Protein AF-A0A430M9P6-F1 (afdb_monomer_lite)

Secondary structure (DSSP, 8-state):
-------------TTSPPP---------S-HHHHHHTT--STTGGGSGGGTT----------------------------GGGS-----------GGGSPPPTTS-TT--TTTS-TT---GGGGG--HHHHHHHGGG-SS-B--B-BPPTTS--S-GGG----EEEEEEHHHHSTTSTT-SS-EEEEEE--TTSSSEEEPTTSS-BTTTTB-GGG-BHHHHHHHHTTTTT-THHHHHTT-EEEEEEEE-HHHHHHHTTPPPPPTTS--EEPHHHHHHHHHHHTPPP-TT-EEEE--SHHHHHTTS-HHHHHHHHHHT-B-EE--SHHHHHHHHHTT-SEEEESSSSSB-BS--TT-TTS--HHIIIIIIS---EEESB--HHHHHHHHHHT--EEEEEEEE---TT-SEE-EEEEEEB----

Structure (mmCIF, N/CA/C/O backbone):
data_AF-A0A430M9P6-F1
#
_entry.id   AF-A0A430M9P6-F1
#
loop_
_atom_site.group_PDB
_atom_site.id
_atom_site.type_symbol
_atom_site.label_atom_id
_atom_site.label_alt_id
_atom_site.label_comp_id
_atom_site.label_asym_id
_atom_site.label_entity_id
_atom_site.label_seq_id
_atom_site.pdbx_PDB_ins_code
_atom_site.Cartn_x
_atom_site.Cartn_y
_atom_site.Cartn_z
_atom_site.occupancy
_atom_site.B_iso_or_equiv
_atom_site.auth_seq_id
_atom_site.auth_comp_id
_atom_site.auth_asym_id
_atom_site.auth_atom_id
_atom_site.pdbx_PDB_model_num
ATOM 1 N N . MET A 1 1 ? -23.973 -51.382 15.352 1.00 35.91 1 MET A N 1
ATOM 2 C CA . MET A 1 1 ? -23.274 -50.292 16.069 1.00 35.91 1 MET A CA 1
ATOM 3 C C . MET A 1 1 ? -22.775 -49.293 15.036 1.00 35.91 1 MET A C 1
ATOM 5 O O . MET A 1 1 ? -21.849 -49.594 14.299 1.00 35.91 1 MET A O 1
ATOM 9 N N . SER A 1 2 ? -23.475 -48.167 14.912 1.00 25.34 2 SER A N 1
ATOM 10 C CA . SER A 1 2 ? -23.233 -47.116 13.916 1.00 25.34 2 SER A CA 1
ATOM 11 C C . SER A 1 2 ? -21.962 -46.327 14.256 1.00 25.34 2 SER A C 1
ATOM 13 O O . SER A 1 2 ? -21.947 -45.614 15.259 1.00 25.34 2 SER A O 1
ATOM 15 N N . ARG A 1 3 ? -20.912 -46.423 13.429 1.00 27.03 3 ARG A N 1
ATOM 16 C CA . ARG A 1 3 ? -19.763 -45.502 13.471 1.00 27.03 3 ARG A CA 1
ATOM 17 C C . ARG A 1 3 ? -20.107 -44.266 12.638 1.00 27.03 3 ARG A C 1
ATOM 19 O O . ARG A 1 3 ? -20.326 -44.378 11.438 1.00 27.03 3 ARG A O 1
ATOM 26 N N . LYS A 1 4 ? -20.198 -43.107 13.294 1.00 23.00 4 LYS A N 1
ATOM 27 C CA . LYS A 1 4 ? -20.365 -41.803 12.636 1.00 23.00 4 LYS A CA 1
ATOM 28 C C . LYS A 1 4 ? -19.106 -41.468 11.813 1.00 23.00 4 LYS A C 1
ATOM 30 O O . LYS A 1 4 ? -18.010 -41.741 12.308 1.00 23.00 4 LYS A O 1
ATOM 35 N N . PRO A 1 5 ? -19.225 -40.857 10.621 1.00 24.95 5 PRO A N 1
ATOM 36 C CA . PRO A 1 5 ? -18.082 -40.290 9.920 1.00 24.95 5 PRO A CA 1
ATOM 37 C C . PRO A 1 5 ? -17.610 -39.028 10.648 1.00 24.95 5 PRO A C 1
ATOM 39 O O . PRO A 1 5 ? -18.415 -38.187 11.050 1.00 24.95 5 PRO A O 1
ATOM 42 N N . ASN A 1 6 ? -16.299 -38.925 10.835 1.00 24.52 6 ASN A N 1
ATOM 43 C CA . ASN A 1 6 ? -15.642 -37.792 11.464 1.00 24.52 6 ASN A CA 1
ATOM 44 C C . ASN A 1 6 ? -15.477 -36.687 10.408 1.00 24.52 6 ASN A C 1
ATOM 46 O O . ASN A 1 6 ? -14.592 -36.765 9.561 1.00 24.52 6 ASN A O 1
ATOM 50 N N . THR A 1 7 ? -16.357 -35.687 10.409 1.00 24.77 7 THR A N 1
ATOM 51 C CA . THR A 1 7 ? -16.203 -34.477 9.592 1.00 24.77 7 THR A CA 1
ATOM 52 C C . THR A 1 7 ? -15.177 -33.571 10.268 1.00 24.77 7 THR A C 1
ATOM 54 O O . THR A 1 7 ? -15.517 -32.823 11.186 1.00 24.77 7 THR A O 1
ATOM 57 N N . GLY A 1 8 ? -13.911 -33.673 9.861 1.00 24.22 8 GLY A N 1
ATOM 58 C CA . GLY A 1 8 ? -12.868 -32.742 10.284 1.00 24.22 8 GLY A CA 1
ATOM 59 C C . GLY A 1 8 ? -13.180 -31.344 9.754 1.00 24.22 8 GLY A C 1
ATOM 60 O O . GLY A 1 8 ? -13.166 -31.115 8.549 1.00 24.22 8 GLY A O 1
ATOM 61 N N . LYS A 1 9 ? -13.512 -30.420 10.655 1.00 23.05 9 LYS A N 1
ATOM 62 C CA . LYS A 1 9 ? -13.644 -28.990 10.368 1.00 23.05 9 LYS A CA 1
ATOM 63 C C . LYS A 1 9 ? -12.227 -28.408 10.310 1.00 23.05 9 LYS A C 1
ATOM 65 O O . LYS A 1 9 ? -11.489 -28.568 11.278 1.00 23.05 9 LYS A O 1
ATOM 70 N N . LEU A 1 10 ? -11.854 -27.727 9.224 1.00 25.89 10 LEU A N 1
ATOM 71 C CA . LEU A 1 10 ? -10.734 -26.783 9.268 1.00 25.89 10 LEU A CA 1
ATOM 72 C C . LEU A 1 10 ? -11.159 -25.642 10.199 1.00 25.89 10 LEU A C 1
ATOM 74 O O . LEU A 1 10 ? -12.046 -24.858 9.866 1.00 25.89 10 LEU A O 1
ATOM 78 N N . THR A 1 11 ? -10.588 -25.598 11.396 1.00 26.12 11 THR A N 1
ATOM 79 C CA . THR A 1 11 ? -10.685 -24.442 12.285 1.00 26.12 11 THR A CA 1
ATOM 80 C C . THR A 1 11 ? -9.431 -23.612 12.080 1.00 26.12 11 THR A C 1
ATOM 82 O O . THR A 1 11 ? -8.344 -24.046 12.457 1.00 26.12 11 THR A O 1
ATOM 85 N N . VAL A 1 12 ? -9.594 -22.455 11.446 1.00 36.03 12 VAL A N 1
ATOM 86 C CA . VAL A 1 12 ? -8.615 -21.368 11.506 1.00 36.03 12 VAL A CA 1
ATOM 87 C C . VAL A 1 12 ? -8.603 -20.899 12.961 1.00 36.03 12 VAL A C 1
ATOM 89 O O . VAL A 1 12 ? -9.674 -20.687 13.535 1.00 36.03 12 VAL A O 1
ATOM 92 N N . ASP A 1 13 ? -7.435 -20.865 13.595 1.00 39.19 13 ASP A N 1
ATOM 93 C CA . ASP A 1 13 ? -7.324 -20.342 14.957 1.00 39.19 13 ASP A CA 1
ATOM 94 C C . ASP A 1 13 ? -7.545 -18.817 14.970 1.00 39.19 13 ASP A C 1
ATOM 96 O O . ASP A 1 13 ? -7.522 -18.167 13.925 1.00 39.19 13 ASP A O 1
ATOM 100 N N . ASP A 1 14 ? -7.716 -18.211 16.149 1.00 43.88 14 ASP A N 1
ATOM 101 C CA . ASP A 1 14 ? -7.813 -16.743 16.297 1.00 43.88 14 ASP A CA 1
ATOM 102 C C . ASP A 1 14 ? -6.557 -15.992 15.787 1.00 43.88 14 ASP A C 1
ATOM 104 O O . ASP A 1 14 ? -6.496 -14.762 15.835 1.00 43.88 14 ASP A O 1
ATOM 108 N N . LYS A 1 15 ? -5.535 -16.718 15.312 1.00 49.09 15 LYS A N 1
ATOM 109 C CA . LYS A 1 15 ? -4.313 -16.191 14.707 1.00 49.09 15 LYS A CA 1
ATOM 110 C C . LYS A 1 15 ? -4.294 -16.324 13.182 1.00 49.09 15 LYS A C 1
ATOM 112 O O . LYS A 1 15 ? -3.271 -15.987 12.609 1.00 49.09 15 LYS A O 1
ATOM 117 N N . GLY A 1 16 ? -5.359 -16.793 12.528 1.00 53.28 16 GLY A N 1
ATOM 118 C CA . GLY A 1 16 ? -5.425 -16.872 11.063 1.00 53.28 16 GLY A CA 1
ATOM 119 C C . GLY A 1 16 ? -4.694 -18.072 10.441 1.00 53.28 16 GLY A C 1
ATOM 120 O O . GLY A 1 16 ? -4.702 -18.232 9.220 1.00 53.28 16 GLY A O 1
ATOM 121 N N . CYS A 1 17 ? -4.109 -18.967 11.242 1.00 61.66 17 CYS A N 1
ATOM 122 C CA . CYS A 1 17 ? -3.268 -20.046 10.731 1.00 61.66 17 CYS A CA 1
ATOM 123 C C . CYS A 1 17 ? -3.990 -21.396 10.620 1.00 61.66 17 CYS A C 1
ATOM 125 O O . CYS A 1 17 ? -4.782 -21.792 11.479 1.00 61.66 17 CYS A O 1
ATOM 127 N N . GLY A 1 18 ? -3.639 -22.162 9.582 1.00 43.00 18 GLY A N 1
ATOM 128 C CA . GLY A 1 18 ? -3.957 -23.588 9.491 1.00 43.00 18 GLY A CA 1
ATOM 129 C C . GLY A 1 18 ? -2.872 -24.432 10.167 1.00 43.00 18 GLY A C 1
ATOM 130 O O . GLY A 1 18 ? -1.690 -24.273 9.875 1.00 43.00 18 GLY A O 1
ATOM 131 N N . SER A 1 19 ? -3.241 -25.358 11.057 1.00 31.20 19 SER A N 1
ATOM 132 C CA . SER A 1 19 ? -2.278 -26.317 11.618 1.00 31.20 19 SER A CA 1
ATOM 133 C C . SER A 1 19 ? -2.156 -27.562 10.730 1.00 31.20 19 SER A C 1
ATOM 135 O O . SER A 1 19 ? -3.130 -28.278 10.500 1.00 31.20 19 SER A O 1
ATOM 137 N N . LEU A 1 20 ? -0.944 -27.863 10.259 1.00 29.72 20 LEU A N 1
ATOM 138 C CA . LEU A 1 20 ? -0.595 -29.197 9.763 1.00 29.72 20 LEU A CA 1
ATOM 139 C C . LEU A 1 20 ? -0.175 -30.047 10.968 1.00 29.72 20 LEU A C 1
ATOM 141 O O . LEU A 1 20 ? 0.987 -30.063 11.363 1.00 29.72 20 LEU A O 1
ATOM 145 N N . SER A 1 21 ? -1.133 -30.734 11.592 1.00 24.52 21 SER A N 1
ATOM 146 C CA . SER A 1 21 ? -0.824 -31.747 12.606 1.00 24.52 21 SER A CA 1
ATOM 147 C C . SER A 1 21 ? -0.523 -33.083 11.923 1.00 24.52 21 SER A C 1
ATOM 149 O O . SER A 1 21 ? -1.413 -33.810 11.488 1.00 24.52 21 SER A O 1
ATOM 151 N N . GLY A 1 22 ? 0.765 -33.399 11.805 1.00 25.94 22 GLY A N 1
ATOM 152 C CA . GLY A 1 22 ? 1.234 -34.682 11.293 1.00 25.94 22 GLY A CA 1
ATOM 153 C C . GLY A 1 22 ? 2.748 -34.717 11.149 1.00 25.94 22 GLY A C 1
ATOM 154 O O . GLY A 1 22 ? 3.270 -34.495 10.062 1.00 25.94 22 GLY A O 1
ATOM 155 N N . GLU A 1 23 ? 3.457 -35.023 12.236 1.00 28.80 23 GLU A N 1
ATOM 156 C CA . GLU A 1 23 ? 4.855 -35.453 12.170 1.00 28.80 23 GLU A CA 1
ATOM 157 C C . GLU A 1 23 ? 4.967 -36.700 11.280 1.00 28.80 23 GLU A C 1
ATOM 159 O O . GLU A 1 23 ? 4.616 -37.805 11.695 1.00 28.80 23 GLU A O 1
ATOM 164 N N . LYS A 1 24 ? 5.489 -36.545 10.061 1.00 26.14 24 LYS A N 1
ATOM 165 C CA . LYS A 1 24 ? 6.282 -37.590 9.410 1.00 26.14 24 LYS A CA 1
ATOM 166 C C . LYS A 1 24 ? 7.452 -36.952 8.684 1.00 26.14 24 LYS A C 1
ATOM 168 O O . LYS A 1 24 ? 7.283 -36.130 7.791 1.00 26.14 24 LYS A O 1
ATOM 173 N N . GLU A 1 25 ? 8.634 -37.369 9.116 1.00 25.72 25 GLU A N 1
ATOM 174 C CA . GLU A 1 25 ? 9.934 -37.066 8.541 1.00 25.72 25 GLU A CA 1
ATOM 175 C C . GLU A 1 25 ? 9.906 -37.047 7.006 1.00 25.72 25 GLU A C 1
ATOM 177 O O . GLU A 1 25 ? 9.525 -38.023 6.352 1.00 25.72 25 GLU A O 1
ATOM 182 N N . MET A 1 26 ? 10.399 -35.950 6.431 1.00 28.33 26 MET A N 1
ATOM 183 C CA . MET A 1 26 ? 10.832 -35.910 5.041 1.00 28.33 26 MET A CA 1
ATOM 184 C C . MET A 1 26 ? 12.007 -36.879 4.853 1.00 28.33 26 MET A C 1
ATOM 186 O O . MET A 1 26 ? 13.162 -36.550 5.116 1.00 28.33 26 MET A O 1
ATOM 190 N N . ARG A 1 27 ? 11.719 -38.081 4.349 1.00 26.33 27 ARG A N 1
ATOM 191 C CA . ARG A 1 27 ? 12.704 -38.928 3.668 1.00 26.33 27 ARG A CA 1
ATOM 192 C C . ARG A 1 27 ? 12.168 -39.390 2.317 1.00 26.33 27 ARG A C 1
ATOM 194 O O . ARG A 1 27 ? 11.407 -40.344 2.234 1.00 26.33 27 ARG A O 1
ATOM 201 N N . GLN A 1 28 ? 12.652 -38.671 1.305 1.00 31.05 28 GLN A N 1
ATOM 202 C CA . GLN A 1 28 ? 13.008 -39.083 -0.057 1.00 31.05 28 GLN A CA 1
ATOM 203 C C . GLN A 1 28 ? 11.959 -39.778 -0.942 1.00 31.05 28 GLN A C 1
ATOM 205 O O . GLN A 1 28 ? 11.374 -40.812 -0.622 1.00 31.05 28 GLN A O 1
ATOM 210 N N . GLY A 1 29 ? 11.813 -39.195 -2.138 1.00 31.36 29 GLY A N 1
ATOM 211 C CA . GLY A 1 29 ? 11.058 -39.722 -3.264 1.00 31.36 29 GLY A CA 1
ATOM 212 C C . GLY A 1 29 ? 11.485 -41.141 -3.627 1.00 31.36 29 GLY A C 1
ATOM 213 O O . GLY A 1 29 ? 12.665 -41.410 -3.815 1.00 31.36 29 GLY A O 1
ATOM 214 N N . ASN A 1 30 ? 10.490 -42.027 -3.636 1.00 34.91 30 ASN A N 1
ATOM 215 C CA . ASN A 1 30 ? 10.385 -43.269 -4.418 1.00 34.91 30 ASN A CA 1
ATOM 216 C C . ASN A 1 30 ? 9.181 -44.125 -3.977 1.00 34.91 30 ASN A C 1
ATOM 218 O O . ASN A 1 30 ? 8.847 -45.091 -4.645 1.00 34.91 30 ASN A O 1
ATOM 222 N N . ARG A 1 31 ? 8.448 -43.756 -2.914 1.00 35.69 31 ARG A N 1
ATOM 223 C CA . ARG A 1 31 ? 7.290 -44.545 -2.437 1.00 35.69 31 ARG A CA 1
ATOM 224 C C . ARG A 1 31 ? 5.942 -44.268 -3.115 1.00 35.69 31 ARG A C 1
ATOM 226 O O . ARG A 1 31 ? 5.021 -45.052 -2.916 1.00 35.69 31 ARG A O 1
ATOM 233 N N . LEU A 1 32 ? 5.795 -43.200 -3.906 1.00 35.66 32 LEU A N 1
ATOM 234 C CA . LEU A 1 32 ? 4.518 -42.911 -4.582 1.00 35.66 32 LEU A CA 1
ATOM 235 C C . LEU A 1 32 ? 4.290 -43.833 -5.795 1.00 35.66 32 LEU A C 1
ATOM 237 O O . LEU A 1 32 ? 3.171 -44.274 -6.030 1.00 35.66 32 LEU A O 1
ATOM 241 N N . LEU A 1 33 ? 5.360 -44.193 -6.510 1.00 35.97 33 LEU A N 1
ATOM 242 C CA . LEU A 1 33 ? 5.295 -45.119 -7.647 1.00 35.97 33 LEU A CA 1
ATOM 243 C C . LEU A 1 33 ? 5.085 -46.578 -7.198 1.00 35.97 33 LEU A C 1
ATOM 245 O O . LEU A 1 33 ? 4.333 -47.306 -7.842 1.00 35.97 33 LEU A O 1
ATOM 249 N N . ASP A 1 34 ? 5.644 -46.972 -6.049 1.00 35.34 34 ASP A N 1
ATOM 250 C CA . ASP A 1 34 ? 5.457 -48.315 -5.470 1.00 35.34 34 ASP A CA 1
ATOM 251 C C . ASP A 1 34 ? 4.067 -48.530 -4.842 1.00 35.34 34 ASP A C 1
ATOM 253 O O . ASP A 1 34 ? 3.602 -49.664 -4.713 1.00 35.34 34 ASP A O 1
ATOM 257 N N . PHE A 1 35 ? 3.379 -47.452 -4.451 1.00 39.78 35 PHE A N 1
ATOM 258 C CA . PHE A 1 35 ? 2.007 -47.531 -3.941 1.00 39.78 35 PHE A CA 1
ATOM 259 C C . PHE A 1 35 ? 0.983 -47.668 -5.078 1.00 39.78 35 PHE A C 1
ATOM 261 O O . PHE A 1 35 ? 0.000 -48.397 -4.952 1.00 39.78 35 PHE A O 1
ATOM 268 N N . LEU A 1 36 ? 1.234 -47.014 -6.216 1.00 39.16 36 LEU A N 1
ATOM 269 C CA . LEU A 1 36 ? 0.337 -47.024 -7.375 1.00 39.16 36 LEU A CA 1
ATOM 270 C C . LEU A 1 36 ? 0.429 -48.311 -8.211 1.00 39.16 36 LEU A C 1
ATOM 272 O O . LEU A 1 36 ? -0.510 -48.628 -8.937 1.00 39.16 36 LEU A O 1
ATOM 276 N N . SER A 1 37 ? 1.507 -49.088 -8.080 1.00 40.06 37 SER A N 1
ATOM 277 C CA . SER A 1 37 ? 1.683 -50.367 -8.783 1.00 40.06 37 SER A CA 1
ATOM 278 C C . SER A 1 37 ? 0.955 -51.558 -8.136 1.00 40.06 37 SER A C 1
ATOM 280 O O . SER A 1 37 ? 0.869 -52.616 -8.756 1.00 40.06 37 SER A O 1
ATOM 282 N N . ASN A 1 38 ? 0.383 -51.399 -6.932 1.00 39.06 38 ASN A N 1
ATOM 283 C CA . ASN A 1 38 ? -0.235 -52.490 -6.158 1.00 39.06 38 ASN A CA 1
ATOM 284 C C . ASN A 1 38 ? -1.771 -52.417 -6.004 1.00 39.06 38 ASN A C 1
ATOM 286 O O . ASN A 1 38 ? -2.353 -53.240 -5.298 1.00 39.06 38 ASN A O 1
ATOM 290 N N . LEU A 1 39 ? -2.462 -51.486 -6.670 1.00 38.84 39 LEU A N 1
ATOM 291 C CA . LEU A 1 39 ? -3.927 -51.365 -6.587 1.00 38.84 39 LEU A CA 1
ATOM 292 C C . LEU A 1 39 ? -4.616 -52.190 -7.686 1.00 38.84 39 LEU A C 1
ATOM 294 O O . LEU A 1 39 ? -4.933 -51.701 -8.770 1.00 38.84 39 LEU A O 1
ATOM 298 N N . GLY A 1 40 ? -4.816 -53.476 -7.398 1.00 40.56 40 GLY A N 1
ATOM 299 C CA . GLY A 1 40 ? -5.335 -54.476 -8.336 1.00 40.56 40 GLY A CA 1
ATOM 300 C C . GLY A 1 40 ? -6.845 -54.743 -8.293 1.00 40.56 40 GLY A C 1
ATOM 301 O O . GLY A 1 40 ? -7.295 -55.646 -8.995 1.00 40.56 40 GLY A O 1
ATOM 302 N N . SER A 1 41 ? -7.656 -54.023 -7.507 1.00 45.09 41 SER A N 1
ATOM 303 C CA . SER A 1 41 ? -9.085 -54.354 -7.364 1.00 45.09 41 SER A CA 1
ATOM 304 C C . SER A 1 41 ? -10.033 -53.151 -7.486 1.00 45.09 41 SER A C 1
ATOM 306 O O . SER A 1 41 ? -9.691 -52.010 -7.181 1.00 45.09 41 SER A O 1
ATOM 308 N N . LYS A 1 42 ? -11.256 -53.407 -7.977 1.00 41.56 42 LYS A N 1
ATOM 309 C CA . LYS A 1 42 ? -12.310 -52.398 -8.219 1.00 41.56 42 LYS A CA 1
ATOM 310 C C . LYS A 1 42 ? -12.817 -51.711 -6.940 1.00 41.56 42 LYS A C 1
ATOM 312 O O . LYS A 1 42 ? -13.435 -50.657 -7.054 1.00 41.56 42 LYS A O 1
ATOM 317 N N . GLU A 1 43 ? -12.560 -52.270 -5.759 1.00 42.25 43 GLU A N 1
ATOM 318 C CA . GLU A 1 43 ? -13.032 -51.723 -4.479 1.00 42.25 43 GLU A CA 1
ATOM 319 C C . GLU A 1 43 ? -12.094 -50.648 -3.904 1.00 42.25 43 GLU A C 1
ATOM 321 O O . GLU A 1 43 ? -12.558 -49.746 -3.207 1.00 42.25 43 GLU A O 1
ATOM 326 N N . ASP A 1 44 ? -10.819 -50.622 -4.307 1.00 39.38 44 ASP A N 1
ATOM 327 C CA . ASP A 1 44 ? -9.856 -49.609 -3.846 1.00 39.38 44 ASP A CA 1
ATOM 328 C C . ASP A 1 44 ? -10.088 -48.218 -4.473 1.00 39.38 44 ASP A C 1
ATOM 330 O O . ASP A 1 44 ? -9.635 -47.195 -3.959 1.00 39.38 44 ASP A O 1
ATOM 334 N N . LYS A 1 45 ? -10.851 -48.151 -5.572 1.00 38.81 45 LYS A N 1
ATOM 335 C CA . LYS A 1 45 ? -11.144 -46.904 -6.302 1.00 38.81 45 LYS A CA 1
ATOM 336 C C . LYS A 1 45 ? -12.288 -46.083 -5.698 1.00 38.81 45 LYS A C 1
ATOM 338 O O . LYS A 1 45 ? -12.465 -44.929 -6.075 1.00 38.81 45 LYS A O 1
ATOM 343 N N . LEU A 1 46 ? -13.043 -46.639 -4.749 1.00 35.00 46 LEU A N 1
ATOM 344 C CA . LEU A 1 46 ? -14.170 -45.951 -4.105 1.00 35.00 46 LEU A CA 1
ATOM 345 C C . LEU A 1 46 ? -13.774 -45.157 -2.850 1.00 35.00 46 LEU A C 1
ATOM 347 O O . LEU A 1 46 ? -14.530 -44.291 -2.420 1.00 35.00 46 LEU A O 1
ATOM 351 N N . VAL A 1 47 ? -12.576 -45.380 -2.298 1.00 35.81 47 VAL A N 1
ATOM 352 C CA . VAL A 1 47 ? -12.084 -44.648 -1.114 1.00 35.81 47 VAL A CA 1
ATOM 353 C C . VAL A 1 47 ? -11.513 -43.267 -1.478 1.00 35.81 47 VAL A C 1
ATOM 355 O O . VAL A 1 47 ? -11.521 -42.359 -0.651 1.00 35.81 47 VAL A O 1
ATOM 358 N N . LEU A 1 48 ? -11.095 -43.055 -2.730 1.00 34.06 48 LEU A N 1
ATOM 359 C CA . LEU A 1 48 ? -10.469 -41.799 -3.169 1.00 34.06 48 LEU A CA 1
ATOM 360 C C . LEU A 1 48 ? -11.464 -40.682 -3.523 1.00 34.06 48 LEU A C 1
ATOM 362 O O . LEU A 1 48 ? -11.086 -39.515 -3.529 1.00 34.06 48 LEU A O 1
ATOM 366 N N . ASN A 1 49 ? -12.748 -41.000 -3.713 1.00 33.59 49 ASN A N 1
ATOM 367 C CA . ASN A 1 49 ? -13.779 -39.994 -4.002 1.00 33.59 49 ASN A CA 1
ATOM 368 C C . ASN A 1 49 ? -14.271 -39.247 -2.738 1.00 33.59 49 ASN A C 1
ATOM 370 O O . ASN A 1 49 ? -14.990 -38.260 -2.831 1.00 33.59 49 ASN A O 1
ATOM 374 N N . ALA A 1 50 ? -13.869 -39.692 -1.539 1.00 33.16 50 ALA A N 1
ATOM 375 C CA . ALA A 1 50 ? -14.214 -39.051 -0.264 1.00 33.16 50 ALA A CA 1
ATOM 376 C C . ALA A 1 50 ? -13.182 -38.001 0.211 1.00 33.16 50 ALA A C 1
ATOM 378 O O . ALA A 1 50 ? -13.374 -37.399 1.265 1.00 33.16 50 ALA A O 1
ATOM 379 N N . LEU A 1 51 ? -12.099 -37.778 -0.549 1.00 32.22 51 LEU A N 1
ATOM 380 C CA . LEU A 1 51 ? -11.005 -36.847 -0.218 1.00 32.22 51 LEU A CA 1
ATOM 381 C C . LEU A 1 51 ? -10.908 -35.627 -1.157 1.00 32.22 51 LEU A C 1
ATOM 383 O O . LEU A 1 51 ? -9.942 -34.878 -1.068 1.00 32.22 51 LEU A O 1
ATOM 387 N N . GLY A 1 52 ? -11.905 -35.391 -2.019 1.00 29.77 52 GLY A N 1
ATOM 388 C CA . GLY A 1 52 ? -12.020 -34.134 -2.775 1.00 29.77 52 GLY A CA 1
ATOM 389 C C . GLY A 1 52 ? -10.954 -33.908 -3.853 1.00 29.77 52 GLY A C 1
ATOM 390 O O . GLY A 1 52 ? -10.602 -32.765 -4.122 1.00 29.77 52 GLY A O 1
ATOM 391 N N . ILE A 1 53 ? -10.436 -34.973 -4.470 1.00 32.41 53 ILE A N 1
ATOM 392 C CA . ILE A 1 53 ? -9.586 -34.873 -5.663 1.00 32.41 53 ILE A CA 1
ATOM 393 C C . ILE A 1 53 ? -10.487 -35.050 -6.890 1.00 32.41 53 ILE A C 1
ATOM 395 O O . ILE A 1 53 ? -10.875 -36.175 -7.207 1.00 32.41 53 ILE A O 1
ATOM 399 N N . ASP A 1 54 ? -10.824 -33.958 -7.578 1.00 29.64 54 ASP A N 1
ATOM 400 C CA . ASP A 1 54 ? -11.539 -34.020 -8.857 1.00 29.64 54 ASP A CA 1
ATOM 401 C C . ASP A 1 54 ? -10.600 -34.549 -9.952 1.00 29.64 54 ASP A C 1
ATOM 403 O O . ASP A 1 54 ? -9.758 -33.834 -10.494 1.00 29.64 54 ASP A O 1
ATOM 407 N N . PHE A 1 55 ? -10.749 -35.828 -10.297 1.00 28.80 55 PHE A N 1
ATOM 408 C CA . PHE A 1 55 ? -10.220 -36.377 -11.543 1.00 28.80 55 PHE A CA 1
ATOM 409 C C . PHE A 1 55 ? -11.261 -36.147 -12.642 1.00 28.80 55 PHE A C 1
ATOM 411 O O . PHE A 1 55 ? -12.281 -36.836 -12.695 1.00 28.80 55 PHE A O 1
ATOM 418 N N . VAL A 1 56 ? -11.007 -35.199 -13.548 1.00 26.70 56 VAL A N 1
ATOM 419 C CA . VAL A 1 56 ? -11.776 -35.089 -14.795 1.00 26.70 56 VAL A CA 1
ATOM 420 C C . VAL A 1 56 ? -11.399 -36.278 -15.680 1.00 26.70 56 VAL A C 1
ATOM 422 O O . VAL A 1 56 ? -10.433 -36.236 -16.437 1.00 26.70 56 VAL A O 1
ATOM 425 N N . ALA A 1 57 ? -12.146 -37.371 -15.560 1.00 29.09 57 ALA A N 1
ATOM 426 C CA . ALA A 1 57 ? -12.120 -38.454 -16.530 1.00 29.09 57 ALA A CA 1
ATOM 427 C C . ALA A 1 57 ? -13.147 -38.143 -17.625 1.00 29.09 57 ALA A C 1
ATOM 429 O O . ALA A 1 57 ? -14.354 -38.222 -17.399 1.00 29.09 57 ALA A O 1
ATOM 430 N N . ALA A 1 58 ? -12.662 -37.792 -18.815 1.00 26.53 58 ALA A N 1
ATOM 431 C CA . ALA A 1 58 ? -13.471 -37.816 -20.023 1.00 26.53 58 ALA A CA 1
ATOM 432 C C . ALA A 1 58 ? -13.921 -39.265 -20.278 1.00 26.53 58 ALA A C 1
ATOM 434 O O . ALA A 1 58 ? -13.104 -40.137 -20.570 1.00 26.53 58 ALA A O 1
ATOM 435 N N . VAL A 1 59 ? -15.217 -39.526 -20.129 1.00 25.78 59 VAL A N 1
ATOM 436 C CA . VAL A 1 59 ? -15.859 -40.749 -20.614 1.00 25.78 59 VAL A CA 1
ATOM 437 C C . VAL A 1 59 ? -16.654 -40.351 -21.851 1.00 25.78 59 VAL A C 1
ATOM 439 O O . VAL A 1 59 ? -17.766 -39.843 -21.736 1.00 25.78 59 VAL A O 1
ATOM 442 N N . GLU A 1 60 ? -16.074 -40.549 -23.034 1.00 25.36 60 GLU A N 1
ATOM 443 C CA . GLU A 1 60 ? -16.847 -40.598 -24.276 1.00 25.36 60 GLU A CA 1
ATOM 444 C C . GLU A 1 60 ? -17.626 -41.918 -24.297 1.00 25.36 60 GLU A C 1
ATOM 446 O O . GLU A 1 60 ? -17.065 -43.000 -24.476 1.00 25.36 60 GLU A O 1
ATOM 451 N N . MET A 1 61 ? -18.937 -41.828 -24.090 1.00 25.39 61 MET A N 1
ATOM 452 C CA . MET A 1 61 ? -19.878 -42.770 -24.677 1.00 25.39 61 MET A CA 1
ATOM 453 C C . MET A 1 61 ? -20.401 -42.122 -25.951 1.00 25.39 61 MET A C 1
ATOM 455 O O . MET A 1 61 ? -21.046 -41.089 -25.856 1.00 25.39 61 MET A O 1
ATOM 459 N N . ASP A 1 62 ? -20.132 -42.724 -27.108 1.00 24.62 62 ASP A N 1
ATOM 460 C CA . ASP A 1 62 ? -21.175 -42.934 -28.111 1.00 24.62 62 ASP A CA 1
ATOM 461 C C . ASP A 1 62 ? -20.727 -43.950 -29.166 1.00 24.62 62 ASP A C 1
ATOM 463 O O . ASP A 1 62 ? -19.753 -43.776 -29.895 1.00 24.62 62 ASP A O 1
ATOM 467 N N . SER A 1 63 ? -21.470 -45.053 -29.236 1.00 24.47 63 SER A N 1
ATOM 468 C CA . SER A 1 63 ? -21.425 -46.010 -30.330 1.00 24.47 63 SER A CA 1
ATOM 469 C C . SER A 1 63 ? -22.665 -45.789 -31.193 1.00 24.47 63 SER A C 1
ATOM 471 O O . SER A 1 63 ? -23.727 -46.303 -30.854 1.00 24.47 63 SER A O 1
ATOM 473 N N . PHE A 1 64 ? -22.538 -45.063 -32.305 1.00 24.09 64 PHE A N 1
ATOM 474 C CA . PHE A 1 64 ? -23.486 -45.144 -33.419 1.00 24.09 64 PHE A CA 1
ATOM 475 C C . PHE A 1 64 ? -22.769 -45.023 -34.775 1.00 24.09 64 PHE A C 1
ATOM 477 O O . PHE A 1 64 ? -22.133 -44.025 -35.082 1.00 24.09 64 PHE A O 1
ATOM 484 N N . GLU A 1 65 ? -22.914 -46.112 -35.529 1.00 24.36 65 GLU A N 1
ATOM 485 C CA . GLU A 1 65 ? -22.904 -46.296 -36.986 1.00 24.36 65 GLU A CA 1
ATOM 486 C C . GLU A 1 65 ? -21.718 -45.853 -37.869 1.00 24.36 65 GLU A C 1
ATOM 488 O O . GLU A 1 65 ? -21.264 -44.716 -37.933 1.00 24.36 65 GLU A O 1
ATOM 493 N N . LEU A 1 66 ? -21.280 -46.851 -38.645 1.00 25.41 66 LEU A N 1
ATOM 494 C CA . LEU A 1 66 ? -20.283 -46.832 -39.704 1.00 25.41 66 LEU A CA 1
ATOM 495 C C . LEU A 1 66 ? -20.689 -45.942 -40.888 1.00 25.41 66 LEU A C 1
ATOM 497 O O . LEU A 1 66 ? -21.718 -46.186 -41.515 1.00 25.41 66 LEU A O 1
ATOM 501 N N . VAL A 1 67 ? -19.777 -45.067 -41.321 1.00 25.84 67 VAL A N 1
ATOM 502 C CA . VAL A 1 67 ? -19.663 -44.644 -42.728 1.00 25.84 67 VAL A CA 1
ATOM 503 C C . VAL A 1 67 ? -18.174 -44.650 -43.125 1.00 25.84 67 VAL A C 1
ATOM 505 O O . VAL A 1 67 ? -17.366 -44.028 -42.435 1.00 25.84 67 VAL A O 1
ATOM 508 N N . PRO A 1 68 ? -17.762 -45.373 -44.186 1.00 26.84 68 PRO A N 1
ATOM 509 C CA . PRO A 1 68 ? -16.354 -45.561 -44.526 1.00 26.84 68 PRO A CA 1
ATOM 510 C C . PRO A 1 68 ? -15.826 -44.478 -45.475 1.00 26.84 68 PRO A C 1
ATOM 512 O O . PRO A 1 68 ? -16.469 -44.142 -46.467 1.00 26.84 68 PRO A O 1
ATOM 515 N N . GLY A 1 69 ? -14.588 -44.039 -45.240 1.00 25.41 69 GLY A N 1
ATOM 516 C CA . GLY A 1 69 ? -13.760 -43.422 -46.277 1.00 25.41 69 GLY A CA 1
ATOM 517 C C . GLY A 1 69 ? -13.013 -42.175 -45.828 1.00 25.41 69 GLY A C 1
ATOM 518 O O . GLY A 1 69 ? -13.582 -41.093 -45.815 1.00 25.41 69 GLY A O 1
ATOM 519 N N . LEU A 1 70 ? -11.723 -42.337 -45.522 1.00 27.02 70 LEU A N 1
ATOM 520 C CA . LEU A 1 70 ? -10.595 -41.592 -46.105 1.00 27.02 70 LEU A CA 1
ATOM 521 C C . LEU A 1 70 ? -9.332 -41.887 -45.282 1.00 27.02 70 LEU A C 1
ATOM 523 O O . LEU A 1 70 ? -9.188 -41.509 -44.125 1.00 27.02 70 LEU A O 1
ATOM 527 N N . SER A 1 71 ? -8.425 -42.622 -45.912 1.00 26.92 71 SER A N 1
ATOM 528 C CA . SER A 1 71 ? -7.109 -43.010 -45.417 1.00 26.92 71 SER A CA 1
ATOM 529 C C . SER A 1 71 ? -6.117 -41.840 -45.456 1.00 26.92 71 SER A C 1
ATOM 531 O O . SER A 1 71 ? -5.889 -41.271 -46.524 1.00 26.92 71 SER A O 1
ATOM 533 N N . GLY A 1 72 ? -5.455 -41.554 -44.332 1.00 27.09 72 GLY A N 1
ATOM 534 C CA . GLY A 1 72 ? -4.279 -40.681 -44.239 1.00 27.09 72 GLY A CA 1
ATOM 535 C C . GLY A 1 72 ? -3.458 -41.005 -42.977 1.00 27.09 72 GLY A C 1
ATOM 536 O O . GLY A 1 72 ? -4.044 -41.442 -41.987 1.00 27.09 72 GLY A O 1
ATOM 537 N N . PRO A 1 73 ? -2.117 -40.870 -42.987 1.00 26.55 73 PRO A N 1
ATOM 538 C CA . PRO A 1 73 ? -1.260 -41.442 -41.950 1.00 26.55 73 PRO A CA 1
ATOM 539 C C . PRO A 1 73 ? -1.281 -40.603 -40.664 1.00 26.55 73 PRO A C 1
ATOM 541 O O . PRO A 1 73 ? -0.935 -39.421 -40.671 1.00 26.55 73 PRO A O 1
ATOM 544 N N . SER A 1 74 ? -1.635 -41.228 -39.540 1.00 25.05 74 SER A N 1
ATOM 545 C CA . SER A 1 74 ? -1.544 -40.638 -38.203 1.00 25.05 74 SER A CA 1
ATOM 546 C C . SER A 1 74 ? -0.079 -40.537 -37.761 1.00 25.05 74 SER A C 1
ATOM 548 O O . SER A 1 74 ? 0.564 -41.548 -37.482 1.00 25.05 74 SER A O 1
ATOM 550 N N . ARG A 1 75 ? 0.455 -39.315 -37.662 1.00 25.23 75 ARG A N 1
ATOM 551 C CA . ARG A 1 75 ? 1.638 -39.036 -36.834 1.00 25.23 75 ARG A CA 1
ATOM 552 C C . ARG A 1 75 ? 1.162 -38.837 -35.397 1.00 25.23 75 ARG A C 1
ATOM 554 O O . ARG A 1 75 ? 0.487 -37.849 -35.121 1.00 25.23 75 ARG A O 1
ATOM 561 N N . SER A 1 76 ? 1.515 -39.757 -34.503 1.00 24.33 76 SER A N 1
ATOM 562 C CA . SER A 1 76 ? 1.434 -39.540 -33.060 1.00 24.33 76 SER A CA 1
ATOM 563 C C . SER A 1 76 ? 2.330 -38.353 -32.703 1.00 24.33 76 SER A C 1
ATOM 565 O O . SER A 1 76 ? 3.543 -38.395 -32.900 1.00 24.33 76 SER A O 1
ATOM 567 N N . ARG A 1 77 ? 1.731 -37.252 -32.246 1.00 25.36 77 ARG A N 1
ATOM 568 C CA . ARG A 1 77 ? 2.460 -36.263 -31.452 1.00 25.36 77 ARG A CA 1
ATOM 569 C C . ARG A 1 77 ? 2.395 -36.774 -30.025 1.00 25.36 77 ARG A C 1
ATOM 571 O O . ARG A 1 77 ? 1.310 -36.791 -29.450 1.00 25.36 77 ARG A O 1
ATOM 578 N N . ASP A 1 78 ? 3.526 -37.228 -29.504 1.00 23.75 78 ASP A N 1
ATOM 579 C CA . ASP A 1 78 ? 3.686 -37.449 -28.074 1.00 23.75 78 ASP A CA 1
ATOM 580 C C . ASP A 1 78 ? 3.420 -36.109 -27.380 1.00 23.75 78 ASP A C 1
ATOM 582 O O . ASP A 1 78 ? 4.173 -35.146 -27.532 1.00 23.75 78 ASP A O 1
ATOM 586 N N . ILE A 1 79 ? 2.272 -36.014 -26.712 1.00 26.39 79 ILE A N 1
ATOM 587 C CA . ILE A 1 79 ? 1.988 -34.924 -25.788 1.00 26.39 79 ILE A CA 1
ATOM 588 C C . ILE A 1 79 ? 2.780 -35.266 -24.536 1.00 26.39 79 ILE A C 1
ATOM 590 O O . ILE A 1 79 ? 2.464 -36.228 -23.837 1.00 26.39 79 ILE A O 1
ATOM 594 N N . ASP A 1 80 ? 3.836 -34.501 -24.289 1.00 24.64 80 ASP A N 1
ATOM 595 C CA . ASP A 1 80 ? 4.590 -34.583 -23.051 1.00 24.64 80 ASP A CA 1
ATOM 596 C C . ASP A 1 80 ? 3.710 -34.080 -21.895 1.00 24.64 80 ASP A C 1
ATOM 598 O O . ASP A 1 80 ? 3.580 -32.883 -21.635 1.00 24.64 80 ASP A O 1
ATOM 602 N N . LEU A 1 81 ? 3.047 -35.021 -21.220 1.00 26.77 81 LEU A N 1
ATOM 603 C CA . LEU A 1 81 ? 2.164 -34.765 -20.081 1.00 26.77 81 LEU A CA 1
ATOM 604 C C . LEU A 1 81 ? 2.918 -34.243 -18.845 1.00 26.77 81 LEU A C 1
ATOM 606 O O . LEU A 1 81 ? 2.273 -33.866 -17.867 1.00 26.77 81 LEU A O 1
ATOM 610 N N . THR A 1 82 ? 4.254 -34.153 -18.881 1.00 25.00 82 THR A N 1
ATOM 611 C CA . THR A 1 82 ? 5.024 -33.496 -17.814 1.00 25.00 82 THR A CA 1
ATOM 612 C C . THR A 1 82 ? 4.864 -31.971 -17.805 1.00 25.00 82 THR A C 1
ATOM 614 O O . THR A 1 82 ? 5.154 -31.349 -16.788 1.00 25.00 82 THR A O 1
ATOM 617 N N . GLN A 1 83 ? 4.305 -31.363 -18.862 1.00 27.16 83 GLN A N 1
ATOM 618 C CA . GLN A 1 83 ? 3.982 -29.927 -18.896 1.00 27.16 83 GLN A CA 1
ATOM 619 C C . GLN A 1 83 ? 2.592 -29.549 -18.351 1.00 27.16 83 GLN A C 1
ATOM 621 O O . GLN A 1 83 ? 2.299 -28.362 -18.243 1.00 27.16 83 GLN A O 1
ATOM 626 N N . ILE A 1 84 ? 1.729 -30.509 -17.993 1.00 28.48 84 ILE A N 1
ATOM 627 C CA . ILE A 1 84 ? 0.342 -30.222 -17.550 1.00 28.48 84 ILE A CA 1
ATOM 628 C C . ILE A 1 84 ? 0.124 -30.532 -16.055 1.00 28.48 84 ILE A C 1
ATOM 630 O O . ILE A 1 84 ? -0.937 -30.266 -15.501 1.00 28.48 84 ILE A O 1
ATOM 634 N N . ALA A 1 85 ? 1.150 -31.002 -15.347 1.00 26.81 85 ALA A N 1
ATOM 635 C CA . ALA A 1 85 ? 1.094 -31.234 -13.905 1.00 26.81 85 ALA A CA 1
ATOM 636 C C . ALA A 1 85 ? 1.990 -30.246 -13.145 1.00 26.81 85 ALA A C 1
ATOM 638 O O . ALA A 1 85 ? 2.901 -30.637 -12.420 1.00 26.81 85 ALA A O 1
ATOM 639 N N . GLY A 1 86 ? 1.715 -28.949 -13.297 1.00 26.03 86 GLY A N 1
ATOM 640 C CA . GLY A 1 86 ? 2.101 -27.972 -12.287 1.00 26.03 86 GLY A CA 1
ATOM 641 C C . GLY A 1 86 ? 1.244 -28.216 -11.052 1.00 26.03 86 GLY A C 1
ATOM 642 O O . GLY A 1 86 ? 0.145 -27.680 -10.935 1.00 26.03 86 GLY A O 1
ATOM 643 N N . THR A 1 87 ? 1.697 -29.078 -10.145 1.00 28.77 87 THR A N 1
ATOM 644 C CA . THR A 1 87 ? 1.151 -29.120 -8.790 1.00 28.77 87 THR A CA 1
ATOM 645 C C . THR A 1 87 ? 1.497 -27.789 -8.140 1.00 28.77 87 THR A C 1
ATOM 647 O O . THR A 1 87 ? 2.567 -27.658 -7.549 1.00 28.77 87 THR A O 1
ATOM 650 N N . HIS A 1 88 ? 0.622 -26.792 -8.276 1.00 32.66 88 HIS A N 1
ATOM 651 C CA . HIS A 1 88 ? 0.629 -25.635 -7.396 1.00 32.66 88 HIS A CA 1
ATOM 652 C C . HIS A 1 88 ? 0.469 -26.194 -5.986 1.00 32.66 88 HIS A C 1
ATOM 654 O O . HIS A 1 88 ? -0.619 -26.600 -5.576 1.00 32.66 88 HIS A O 1
ATOM 660 N N . LEU A 1 89 ? 1.582 -26.318 -5.265 1.00 34.38 89 LEU A N 1
ATOM 661 C CA . LEU A 1 89 ? 1.537 -26.526 -3.833 1.00 34.38 89 LEU A CA 1
ATOM 662 C C . LEU A 1 89 ? 0.704 -25.361 -3.310 1.00 34.38 89 LEU A C 1
ATOM 664 O O . LEU A 1 89 ? 1.088 -24.201 -3.452 1.00 34.38 89 LEU A O 1
ATOM 668 N N . HIS A 1 90 ? -0.479 -25.662 -2.778 1.00 42.28 90 HIS A N 1
ATOM 669 C CA . HIS A 1 90 ? -1.208 -24.717 -1.955 1.00 42.28 90 HIS A CA 1
ATOM 670 C C . HIS A 1 90 ? -0.292 -24.426 -0.767 1.00 42.28 90 HIS A C 1
ATOM 672 O O . HIS A 1 90 ? -0.299 -25.158 0.224 1.00 42.28 90 HIS A O 1
ATOM 678 N N . HIS A 1 91 ? 0.561 -23.411 -0.907 1.00 53.25 91 HIS A N 1
ATOM 679 C CA . HIS A 1 91 ? 1.334 -22.834 0.177 1.00 53.25 91 HIS A CA 1
ATOM 680 C C . HIS A 1 91 ? 0.294 -22.209 1.100 1.00 53.25 91 HIS A C 1
ATOM 682 O O . HIS A 1 91 ? -0.114 -21.063 0.931 1.00 53.25 91 HIS A O 1
ATOM 688 N N . GLY A 1 92 ? -0.265 -23.055 1.966 1.00 58.69 92 GLY A N 1
ATOM 689 C CA . GLY A 1 92 ? -1.339 -22.701 2.873 1.00 58.69 92 GLY A CA 1
ATOM 690 C C . GLY A 1 92 ? -0.918 -21.571 3.802 1.00 58.69 92 GLY A C 1
ATOM 691 O O . GLY A 1 92 ? 0.206 -21.079 3.774 1.00 58.69 92 GLY A O 1
ATOM 692 N N . THR A 1 93 ? -1.836 -21.170 4.664 1.00 82.38 93 THR A N 1
ATOM 693 C CA . THR A 1 93 ? -1.643 -20.123 5.664 1.00 82.38 93 THR A CA 1
ATOM 694 C C . THR A 1 93 ? -0.635 -20.550 6.745 1.00 82.38 93 THR A C 1
ATOM 696 O O . THR A 1 93 ? -1.006 -20.938 7.854 1.00 82.38 93 THR A O 1
ATOM 699 N N . ILE A 1 94 ? 0.665 -20.526 6.416 1.00 92.75 94 ILE A N 1
ATOM 700 C CA . ILE A 1 94 ? 1.773 -20.857 7.327 1.00 92.75 94 ILE A CA 1
ATOM 701 C C . ILE A 1 94 ? 1.976 -19.693 8.302 1.00 92.75 94 ILE A C 1
ATOM 703 O O . ILE A 1 94 ? 2.161 -18.551 7.878 1.00 92.75 94 ILE A O 1
ATOM 707 N N . CYS A 1 95 ? 1.983 -19.971 9.607 1.00 94.62 95 CYS A N 1
ATOM 708 C CA . CYS A 1 95 ? 2.323 -18.969 10.619 1.00 94.62 95 CYS A CA 1
ATOM 709 C C . CYS A 1 95 ? 3.780 -18.494 10.500 1.00 94.62 95 CYS A C 1
ATOM 711 O O . CYS A 1 95 ? 4.678 -19.266 10.169 1.00 94.62 95 CYS A O 1
ATOM 713 N N . PHE A 1 96 ? 4.038 -17.259 10.921 1.00 96.44 96 PHE A N 1
ATOM 714 C CA . PHE A 1 96 ? 5.346 -16.603 10.913 1.00 96.44 96 PHE A CA 1
ATOM 715 C C . PHE A 1 96 ? 6.449 -17.444 11.577 1.00 96.44 96 PHE A C 1
ATOM 717 O O . PHE A 1 96 ? 7.515 -17.674 11.002 1.00 96.44 96 PHE A O 1
ATOM 724 N N . ASP A 1 97 ? 6.188 -17.954 12.784 1.00 95.81 97 ASP A N 1
ATOM 725 C CA . ASP A 1 97 ? 7.175 -18.738 13.539 1.00 95.81 97 ASP A CA 1
ATOM 726 C C . ASP A 1 97 ? 7.380 -20.153 12.953 1.00 95.81 97 ASP A C 1
ATOM 728 O O . ASP A 1 97 ? 8.315 -20.850 13.337 1.00 95.81 97 ASP A O 1
ATOM 732 N N . SER A 1 98 ? 6.529 -20.580 12.014 1.00 95.50 98 SER A N 1
ATOM 733 C CA . SER A 1 98 ? 6.616 -21.868 11.310 1.00 95.50 98 SER A CA 1
ATOM 734 C C . SER A 1 98 ? 7.174 -21.748 9.892 1.00 95.50 98 SER A C 1
ATOM 736 O O . SER A 1 98 ? 7.305 -22.763 9.207 1.00 95.50 98 SER A O 1
ATOM 738 N N . LEU A 1 99 ? 7.510 -20.535 9.440 1.00 95.06 99 LEU A N 1
ATOM 739 C CA . LEU A 1 99 ? 8.160 -20.347 8.149 1.00 95.06 99 LEU A CA 1
ATOM 740 C C . LEU A 1 99 ? 9.514 -21.071 8.107 1.00 95.06 99 LEU A C 1
ATOM 742 O O . LEU A 1 99 ? 10.274 -20.986 9.082 1.00 95.06 99 LEU A O 1
ATOM 746 N N . PRO A 1 100 ? 9.847 -21.749 6.992 1.00 94.19 100 PRO A N 1
ATOM 747 C CA . PRO A 1 100 ? 11.158 -22.355 6.813 1.00 94.19 100 PRO A CA 1
ATOM 748 C C . PRO A 1 100 ? 12.283 -21.341 7.026 1.00 94.19 100 PRO A C 1
ATOM 750 O O . PRO A 1 100 ? 12.201 -20.185 6.609 1.00 94.19 100 PRO A O 1
ATOM 753 N N . LYS A 1 101 ? 13.361 -21.777 7.680 1.00 96.12 101 LYS A N 1
ATOM 754 C CA . LYS A 1 101 ? 14.513 -20.916 7.931 1.00 96.12 101 LYS A CA 1
ATOM 755 C C . LYS A 1 101 ? 15.251 -20.636 6.621 1.00 96.12 101 LYS A C 1
ATOM 757 O O . LYS A 1 101 ? 15.723 -21.563 5.970 1.00 96.12 101 LYS A O 1
ATOM 762 N N . VAL A 1 102 ? 15.412 -19.357 6.294 1.00 96.31 102 VAL A N 1
ATOM 763 C CA . VAL A 1 102 ? 16.264 -18.894 5.192 1.00 96.31 102 VAL A CA 1
ATOM 764 C C . VAL A 1 102 ? 17.651 -18.563 5.747 1.00 96.31 102 VAL A C 1
ATOM 766 O O . VAL A 1 102 ? 17.780 -17.825 6.730 1.00 96.31 102 VAL A O 1
ATOM 769 N N . GLU A 1 103 ? 18.694 -19.143 5.155 1.00 94.50 103 GLU A N 1
ATOM 770 C CA . GLU A 1 103 ? 20.079 -18.914 5.576 1.00 94.50 103 GLU A CA 1
ATOM 771 C C . GLU A 1 103 ? 20.455 -17.429 5.446 1.00 94.50 103 GLU A C 1
ATOM 773 O O . GLU A 1 103 ? 20.100 -16.763 4.476 1.00 94.50 103 GLU A O 1
ATOM 778 N N . GLY A 1 104 ? 21.131 -16.885 6.462 1.00 92.69 104 GLY A N 1
ATOM 779 C CA . GLY A 1 104 ? 21.521 -15.470 6.501 1.00 92.69 104 GLY A CA 1
ATOM 780 C C . GLY A 1 104 ? 20.379 -14.473 6.745 1.00 92.69 104 GLY A C 1
ATOM 781 O O . GLY A 1 104 ? 20.646 -13.279 6.821 1.00 92.69 104 GLY A O 1
ATOM 782 N N . GLN A 1 105 ? 19.133 -14.931 6.908 1.00 96.06 105 GLN A N 1
ATOM 783 C CA . GLN A 1 105 ? 17.960 -14.074 7.113 1.00 96.06 105 GLN A CA 1
ATOM 784 C C . GLN A 1 105 ? 17.307 -14.307 8.489 1.00 96.06 105 GLN A C 1
ATOM 786 O O . GLN A 1 105 ? 17.441 -15.393 9.080 1.00 96.06 105 GLN A O 1
ATOM 791 N N . PRO A 1 106 ? 16.589 -13.315 9.048 1.00 95.50 106 PRO A N 1
ATOM 792 C CA . PRO A 1 106 ? 15.837 -13.501 10.286 1.00 95.50 106 PRO A CA 1
ATOM 793 C C . PRO A 1 106 ? 14.735 -14.565 10.124 1.00 95.50 106 PRO A C 1
ATOM 795 O O . PRO A 1 106 ? 14.316 -14.899 9.015 1.00 95.50 106 PRO A O 1
ATOM 798 N N . GLN A 1 107 ? 14.294 -15.160 11.241 1.00 96.75 107 GLN A N 1
ATOM 799 C CA . GLN A 1 107 ? 13.143 -16.077 11.221 1.00 96.75 107 GLN A CA 1
ATOM 800 C C . GLN A 1 107 ? 11.917 -15.339 10.678 1.00 96.75 107 GLN A C 1
ATOM 802 O O . GLN A 1 107 ? 11.666 -14.219 11.105 1.00 96.75 107 GLN A O 1
ATOM 807 N N . GLY A 1 108 ? 11.161 -15.975 9.783 1.00 95.88 108 GLY A N 1
ATOM 808 C CA . GLY A 1 108 ? 9.964 -15.388 9.184 1.00 95.88 108 GLY A CA 1
ATOM 809 C C . GLY A 1 108 ? 10.189 -14.667 7.852 1.00 95.88 108 GLY A C 1
ATOM 810 O O . GLY A 1 108 ? 9.252 -14.092 7.310 1.00 95.88 108 GLY A O 1
ATOM 811 N N . CYS A 1 109 ? 11.409 -14.689 7.306 1.00 97.06 109 CYS A N 1
ATOM 812 C CA . CYS A 1 109 ? 11.649 -14.340 5.906 1.00 97.06 109 CYS A CA 1
ATOM 813 C C . CYS A 1 109 ? 10.968 -15.373 4.995 1.00 97.06 109 CYS A C 1
ATOM 815 O O . CYS A 1 109 ? 11.087 -16.572 5.244 1.00 97.06 109 CYS A O 1
ATOM 817 N N . SER A 1 110 ? 10.274 -14.933 3.945 1.00 96.19 110 SER A N 1
ATOM 818 C CA . SER A 1 110 ? 9.511 -15.830 3.065 1.00 96.19 110 SER A CA 1
ATOM 819 C C . SER A 1 110 ? 10.228 -16.136 1.748 1.00 96.19 110 SER A C 1
ATOM 821 O O . SER A 1 110 ? 9.625 -16.637 0.801 1.00 96.19 110 SER A O 1
ATOM 823 N N . TRP A 1 111 ? 11.525 -15.841 1.646 1.00 95.75 111 TRP A N 1
ATOM 824 C CA . TRP A 1 111 ? 12.289 -16.158 0.442 1.00 95.75 111 TRP A CA 1
ATOM 825 C C . TRP A 1 111 ? 12.331 -17.671 0.217 1.00 95.75 111 TRP A C 1
ATOM 827 O O . TRP A 1 111 ? 12.752 -18.428 1.087 1.00 95.75 111 TRP A O 1
ATOM 837 N N . GLY A 1 112 ? 11.895 -18.102 -0.967 1.00 93.00 112 GLY A N 1
ATOM 838 C CA . GLY A 1 112 ? 11.748 -19.522 -1.296 1.00 93.00 112 GLY A CA 1
ATOM 839 C C . GLY A 1 112 ? 10.457 -20.163 -0.777 1.00 93.00 112 GLY A C 1
ATOM 840 O O . GLY A 1 112 ? 10.318 -21.375 -0.892 1.00 93.00 112 GLY A O 1
ATOM 841 N N . LEU A 1 113 ? 9.526 -19.378 -0.215 1.00 93.75 113 LEU A N 1
ATOM 842 C CA . LEU A 1 113 ? 8.172 -19.848 0.089 1.00 93.75 113 LEU A CA 1
ATOM 843 C C . LEU A 1 113 ? 7.359 -20.090 -1.187 1.00 93.75 113 LEU A C 1
ATOM 845 O O . LEU A 1 113 ? 6.604 -21.050 -1.245 1.00 93.75 113 LEU A O 1
ATOM 849 N N . TRP A 1 114 ? 7.488 -19.200 -2.170 1.00 93.12 114 TRP A N 1
ATOM 850 C CA . TRP A 1 114 ? 6.828 -19.306 -3.472 1.00 93.12 114 TRP A CA 1
ATOM 851 C C . TRP A 1 114 ? 7.747 -19.952 -4.509 1.00 93.12 114 TRP A C 1
ATOM 853 O O . TRP A 1 114 ? 8.902 -20.279 -4.217 1.00 93.12 114 TRP A O 1
ATOM 863 N N . ASP A 1 115 ? 7.238 -20.094 -5.733 1.00 91.94 115 ASP A N 1
ATOM 864 C CA . ASP A 1 115 ? 7.974 -20.700 -6.837 1.00 91.94 115 ASP A CA 1
ATOM 865 C C . ASP A 1 115 ? 9.341 -20.011 -7.082 1.00 91.94 115 ASP A C 1
ATOM 867 O O . ASP A 1 115 ? 9.521 -18.811 -6.815 1.00 91.94 115 ASP A O 1
ATOM 871 N N . PRO A 1 116 ? 10.359 -20.746 -7.573 1.00 91.38 116 PRO A N 1
ATOM 872 C CA . PRO A 1 116 ? 11.715 -20.215 -7.731 1.00 91.38 116 PRO A CA 1
ATOM 873 C C . PRO A 1 116 ? 11.822 -18.966 -8.614 1.00 91.38 116 PRO A C 1
ATOM 875 O O . PRO A 1 116 ? 12.735 -18.160 -8.421 1.00 91.38 116 PRO A O 1
ATOM 878 N N . ASP A 1 117 ? 10.895 -18.768 -9.543 1.00 90.75 117 ASP A N 1
ATOM 879 C CA . ASP A 1 117 ? 10.784 -17.617 -10.440 1.00 90.75 117 ASP A CA 1
ATOM 880 C C . ASP A 1 117 ? 9.769 -16.561 -9.969 1.00 90.75 117 ASP A C 1
ATOM 882 O O . ASP A 1 117 ? 9.543 -15.590 -10.682 1.00 90.75 117 ASP A O 1
ATOM 886 N N . ASP A 1 118 ? 9.231 -16.687 -8.748 1.00 94.81 118 ASP A N 1
ATOM 887 C CA . ASP A 1 118 ? 8.272 -15.732 -8.186 1.00 94.81 118 ASP A CA 1
ATOM 888 C C . ASP A 1 118 ? 8.786 -14.283 -8.204 1.00 94.81 118 ASP A C 1
ATOM 890 O O . ASP A 1 118 ? 9.905 -13.991 -7.752 1.00 94.81 118 ASP A O 1
ATOM 894 N N . GLU A 1 119 ? 7.900 -13.397 -8.668 1.00 94.00 119 GLU A N 1
ATOM 895 C CA . GLU A 1 119 ? 8.025 -11.937 -8.668 1.00 94.00 119 GLU A CA 1
ATOM 896 C C . GLU A 1 119 ? 6.762 -11.243 -8.107 1.00 94.00 119 GLU A C 1
ATOM 898 O O . GLU A 1 119 ? 6.588 -10.038 -8.304 1.00 94.00 119 GLU A O 1
ATOM 903 N N . LEU A 1 120 ? 5.871 -11.989 -7.437 1.00 96.06 120 LEU A N 1
ATOM 904 C CA . LEU A 1 120 ? 4.578 -11.517 -6.925 1.00 96.06 120 LEU A CA 1
ATOM 905 C C . LEU A 1 120 ? 4.489 -11.513 -5.391 1.00 96.06 120 LEU A C 1
ATOM 907 O O . LEU A 1 120 ? 3.648 -10.799 -4.845 1.00 96.06 120 LEU A O 1
ATOM 911 N N . GLY A 1 121 ? 5.315 -12.289 -4.682 1.00 96.38 121 GLY A N 1
ATOM 912 C CA . GLY A 1 121 ? 5.309 -12.313 -3.217 1.00 96.38 121 GLY A CA 1
ATOM 913 C C . GLY A 1 121 ? 3.928 -12.624 -2.635 1.00 96.38 121 GLY A C 1
ATOM 914 O O . GLY A 1 121 ? 3.257 -13.571 -3.054 1.00 96.38 121 GLY A O 1
ATOM 915 N N . THR A 1 122 ? 3.447 -11.817 -1.685 1.00 97.56 122 THR A N 1
ATOM 916 C CA . THR A 1 122 ? 2.130 -12.054 -1.061 1.00 97.56 122 THR A CA 1
ATOM 917 C C . THR A 1 122 ? 0.943 -11.823 -1.994 1.00 97.56 122 THR A C 1
ATOM 919 O O . THR A 1 122 ? -0.159 -12.268 -1.674 1.00 97.56 122 THR A O 1
ATOM 922 N N . LEU A 1 123 ? 1.126 -11.221 -3.177 1.00 97.19 123 LEU A N 1
ATOM 923 C CA . LEU A 1 123 ? 0.054 -11.165 -4.180 1.00 97.19 123 LEU A CA 1
ATOM 924 C C . LEU A 1 123 ? -0.346 -12.560 -4.682 1.00 97.19 123 LEU A C 1
ATOM 926 O O . LEU A 1 123 ? -1.463 -12.719 -5.163 1.00 97.19 123 LEU A O 1
ATOM 930 N N . ASN A 1 124 ? 0.491 -13.586 -4.484 1.00 96.94 124 ASN A N 1
ATOM 931 C CA . ASN A 1 124 ? 0.124 -14.982 -4.739 1.00 96.94 124 ASN A CA 1
ATOM 932 C C . ASN A 1 124 ? -1.061 -15.475 -3.882 1.00 96.94 124 ASN A C 1
ATOM 934 O O . ASN A 1 124 ? -1.681 -16.479 -4.228 1.00 96.94 124 ASN A O 1
ATOM 938 N N . TYR A 1 125 ? -1.425 -14.780 -2.793 1.00 96.75 125 TYR A N 1
ATOM 939 C CA . TYR A 1 125 ? -2.657 -15.074 -2.051 1.00 96.75 125 TYR A CA 1
ATOM 940 C C . TYR A 1 125 ? -3.934 -14.669 -2.811 1.00 96.75 125 TYR A C 1
ATOM 942 O O . TYR A 1 125 ? -5.017 -15.152 -2.483 1.00 96.75 125 TYR A O 1
ATOM 950 N N . LEU A 1 126 ? -3.835 -13.825 -3.845 1.00 96.88 126 LEU A N 1
ATOM 951 C CA . LEU A 1 126 ? -4.950 -13.455 -4.724 1.00 96.88 126 LEU A CA 1
ATOM 952 C C . LEU A 1 126 ? -5.155 -14.516 -5.814 1.00 96.88 126 LEU A C 1
ATOM 954 O O . LEU A 1 126 ? -5.030 -14.244 -7.007 1.00 96.88 126 LEU A O 1
ATOM 958 N N . THR A 1 127 ? -5.471 -15.746 -5.402 1.00 95.94 127 THR A N 1
ATOM 959 C CA . THR A 1 127 ? -5.750 -16.839 -6.345 1.00 95.94 127 THR A CA 1
ATOM 960 C C . THR A 1 127 ? -7.014 -16.549 -7.166 1.00 95.94 127 THR A C 1
ATOM 962 O O . THR A 1 127 ? -7.872 -15.772 -6.726 1.00 95.94 127 THR A O 1
ATOM 965 N N . PRO A 1 128 ? -7.211 -17.199 -8.329 1.00 96.38 128 PRO A N 1
ATOM 966 C CA . PRO A 1 128 ? -8.436 -17.045 -9.114 1.00 96.38 128 PRO A CA 1
ATOM 967 C C . PRO A 1 128 ? -9.725 -17.249 -8.299 1.00 96.38 128 PRO A C 1
ATOM 969 O O . PRO A 1 128 ? -10.710 -16.539 -8.504 1.00 96.38 128 PRO A O 1
ATOM 972 N N . GLU A 1 129 ? -9.724 -18.177 -7.340 1.00 96.69 129 GLU A N 1
ATOM 973 C CA . GLU A 1 129 ? -10.849 -18.454 -6.444 1.00 96.69 129 GLU A CA 1
ATOM 974 C C . GLU A 1 129 ? -11.090 -17.306 -5.463 1.00 96.69 129 GLU A C 1
ATOM 976 O O . GLU A 1 129 ? -12.239 -16.897 -5.288 1.00 96.69 129 GLU A O 1
ATOM 981 N N . VAL A 1 130 ? -10.025 -16.760 -4.863 1.00 96.31 130 VAL A N 1
ATOM 982 C CA . VAL A 1 130 ? -10.097 -15.610 -3.947 1.00 96.31 130 VAL A CA 1
ATOM 983 C C . VAL A 1 130 ? -10.615 -14.374 -4.684 1.00 96.31 130 VAL A C 1
ATOM 985 O O . VAL A 1 130 ? -11.541 -13.710 -4.214 1.00 96.31 130 VAL A O 1
ATOM 988 N N . VAL A 1 131 ? -10.092 -14.099 -5.882 1.00 96.38 131 VAL A N 1
ATOM 989 C CA . VAL A 1 131 ? -10.533 -12.973 -6.721 1.00 96.38 131 VAL A CA 1
ATOM 990 C C . VAL A 1 131 ? -11.994 -13.139 -7.150 1.00 96.38 131 VAL A C 1
ATOM 992 O O . VAL A 1 131 ? -12.782 -12.191 -7.089 1.00 96.38 131 VAL A O 1
ATOM 995 N N . LYS A 1 132 ? -12.394 -14.354 -7.543 1.00 96.50 132 LYS A N 1
ATOM 996 C CA . LYS A 1 132 ? -13.783 -14.665 -7.902 1.00 96.50 132 LYS A CA 1
ATOM 997 C C . LYS A 1 132 ? -14.730 -14.530 -6.710 1.00 96.50 132 LYS A C 1
ATOM 999 O O . LYS A 1 132 ? -15.846 -14.042 -6.886 1.00 96.50 132 LYS A O 1
ATOM 1004 N N . ASP A 1 133 ? -14.322 -14.950 -5.513 1.00 96.31 133 ASP A N 1
ATOM 1005 C CA . ASP A 1 133 ? -15.120 -14.768 -4.296 1.00 96.31 133 ASP A CA 1
ATOM 1006 C C . ASP A 1 133 ? -15.279 -13.284 -3.955 1.00 96.31 133 ASP A C 1
ATOM 1008 O O . ASP A 1 133 ? -16.391 -12.839 -3.674 1.00 96.31 133 ASP A O 1
ATOM 1012 N N . ALA A 1 134 ? -14.211 -12.494 -4.097 1.00 96.31 134 ALA A N 1
ATOM 1013 C CA . ALA A 1 134 ? -14.244 -11.052 -3.877 1.00 96.31 134 ALA A CA 1
ATOM 1014 C C . ALA A 1 134 ? -15.258 -10.328 -4.775 1.00 96.31 134 ALA A C 1
ATOM 1016 O O . ALA A 1 134 ? -15.844 -9.331 -4.352 1.00 96.31 134 ALA A O 1
ATOM 1017 N N . ALA A 1 135 ? -15.534 -10.829 -5.986 1.00 95.12 135 ALA A N 1
ATOM 1018 C CA . ALA A 1 135 ? -16.564 -10.260 -6.859 1.00 95.12 135 ALA A CA 1
ATOM 1019 C C . ALA A 1 135 ? -17.962 -10.257 -6.206 1.00 95.12 135 ALA A C 1
ATOM 1021 O O . ALA A 1 135 ? -18.790 -9.408 -6.534 1.00 95.12 135 ALA A O 1
ATOM 1022 N N . LYS A 1 136 ? -18.220 -11.143 -5.229 1.00 94.62 136 LYS A N 1
ATOM 1023 C CA . LYS A 1 136 ? -19.459 -11.138 -4.434 1.00 94.62 136 LYS A CA 1
ATOM 1024 C C . LYS A 1 136 ? -19.593 -9.897 -3.553 1.00 94.62 136 LYS A C 1
ATOM 1026 O O . LYS A 1 136 ? -20.696 -9.606 -3.109 1.00 94.62 136 LYS A O 1
ATOM 1031 N N . GLU A 1 137 ? -18.530 -9.133 -3.315 1.00 94.38 137 GLU A N 1
ATOM 1032 C CA . GLU A 1 137 ? -18.630 -7.852 -2.608 1.00 94.38 137 GLU A CA 1
ATOM 1033 C C . GLU A 1 137 ? -19.313 -6.764 -3.465 1.00 94.38 137 GLU A C 1
ATOM 1035 O O . GLU A 1 137 ? -19.848 -5.787 -2.925 1.00 94.38 137 GLU A O 1
ATOM 1040 N N . ILE A 1 138 ? -19.364 -6.942 -4.794 1.00 93.19 138 ILE A N 1
ATOM 1041 C CA . ILE A 1 138 ? -20.047 -6.040 -5.731 1.00 93.19 138 ILE A CA 1
ATOM 1042 C C . ILE A 1 138 ? -21.557 -6.253 -5.640 1.00 93.19 138 ILE A C 1
ATOM 1044 O O . ILE A 1 138 ? -22.106 -7.190 -6.213 1.00 93.19 138 ILE A O 1
ATOM 1048 N N . GLN A 1 139 ? -22.237 -5.359 -4.923 1.00 86.75 139 GLN A N 1
ATOM 1049 C CA . GLN A 1 139 ? -23.667 -5.521 -4.648 1.00 86.75 139 GLN A CA 1
ATOM 1050 C C . GLN A 1 139 ? -24.540 -4.290 -5.025 1.00 86.75 139 GLN A C 1
ATOM 1052 O O . GLN A 1 139 ? -25.723 -4.492 -5.271 1.00 86.75 139 GLN A O 1
ATOM 1057 N N . THR A 1 140 ? -24.032 -3.038 -5.142 1.00 85.50 140 THR A N 1
ATOM 1058 C CA . THR A 1 140 ? -24.791 -1.930 -5.829 1.00 85.50 140 THR A CA 1
ATOM 1059 C C . THR A 1 140 ? -24.057 -1.203 -6.930 1.00 85.50 140 THR A C 1
ATOM 1061 O O . THR A 1 140 ? -24.692 -0.452 -7.665 1.00 85.50 140 THR A O 1
ATOM 1064 N N . GLY A 1 141 ? -22.747 -1.356 -7.074 1.00 86.50 141 GLY A N 1
ATOM 1065 C CA . GLY A 1 141 ? -22.049 -0.577 -8.093 1.00 86.50 141 GLY A CA 1
ATOM 1066 C C . GLY A 1 141 ? -21.781 0.881 -7.708 1.00 86.50 141 GLY A C 1
ATOM 1067 O O . GLY A 1 141 ? -21.470 1.679 -8.595 1.00 86.50 141 GLY A O 1
ATOM 1068 N N . VAL A 1 142 ? -21.866 1.248 -6.421 1.00 88.50 142 VAL A N 1
ATOM 1069 C CA . VAL A 1 142 ? -21.329 2.527 -5.928 1.00 88.50 142 VAL A CA 1
ATOM 1070 C C . VAL A 1 142 ? -19.812 2.485 -6.060 1.00 88.50 142 VAL A C 1
ATOM 1072 O O . VAL A 1 142 ? -19.174 1.492 -5.713 1.00 88.50 142 VAL A O 1
ATOM 1075 N N . ARG A 1 143 ? -19.223 3.558 -6.582 1.00 87.50 143 ARG A N 1
ATOM 1076 C CA . ARG A 1 143 ? -17.801 3.610 -6.919 1.00 87.50 143 ARG A CA 1
ATOM 1077 C C . ARG A 1 143 ? -17.130 4.779 -6.228 1.00 87.50 143 ARG A C 1
ATOM 1079 O O . ARG A 1 143 ? -17.659 5.884 -6.250 1.00 87.50 143 ARG A O 1
ATOM 1086 N N . PHE A 1 144 ? -15.941 4.528 -5.691 1.00 84.81 144 PHE A N 1
ATOM 1087 C CA . PHE A 1 144 ? -15.104 5.555 -5.079 1.00 84.81 144 PHE A CA 1
ATOM 1088 C C . PHE A 1 144 ? -13.722 5.527 -5.697 1.00 84.81 144 PHE A C 1
ATOM 1090 O O . PHE A 1 144 ? -13.172 4.462 -5.993 1.00 84.81 144 PHE A O 1
ATOM 1097 N N . ARG A 1 145 ? -13.171 6.722 -5.853 1.00 88.25 145 ARG A N 1
ATOM 1098 C CA . ARG A 1 145 ? -11.749 6.914 -6.075 1.00 88.25 145 ARG A CA 1
ATOM 1099 C C . ARG A 1 145 ? -11.072 6.912 -4.712 1.00 88.25 145 ARG A C 1
ATOM 1101 O O . ARG A 1 145 ? -11.552 7.579 -3.803 1.00 88.25 145 ARG A O 1
ATOM 1108 N N . LEU A 1 146 ? -9.959 6.201 -4.599 1.00 91.31 146 LEU A N 1
ATOM 1109 C CA . LEU A 1 146 ? -9.170 6.134 -3.362 1.00 91.31 146 LEU A CA 1
ATOM 1110 C C . LEU A 1 146 ? -7.840 6.889 -3.488 1.00 91.31 146 LEU A C 1
ATOM 1112 O O . LEU A 1 146 ? -6.938 6.730 -2.671 1.00 91.31 146 LEU A O 1
ATOM 1116 N N . ASP A 1 147 ? -7.712 7.674 -4.552 1.00 89.88 147 ASP A N 1
ATOM 1117 C CA . ASP A 1 147 ? -6.543 8.457 -4.918 1.00 89.88 147 ASP A CA 1
ATOM 1118 C C . ASP A 1 147 ? -6.776 9.931 -4.587 1.00 89.88 147 ASP A C 1
ATOM 1120 O O . ASP A 1 147 ? -7.795 10.524 -4.970 1.00 89.88 147 ASP A O 1
ATOM 1124 N N . LEU A 1 148 ? -5.802 10.534 -3.917 1.00 89.31 148 LEU A N 1
ATOM 1125 C CA . LEU A 1 148 ? -5.662 11.979 -3.845 1.00 89.31 148 LEU A CA 1
ATOM 1126 C C . LEU A 1 148 ? -5.257 12.521 -5.219 1.00 89.31 148 LEU A C 1
ATOM 1128 O O . LEU A 1 148 ? -4.771 11.804 -6.097 1.00 89.31 148 LEU A O 1
ATOM 1132 N N . ARG A 1 149 ? -5.489 13.817 -5.435 1.00 90.00 149 ARG A N 1
ATOM 1133 C CA . ARG A 1 149 ? -5.032 14.463 -6.668 1.00 90.00 149 ARG A CA 1
ATOM 1134 C C . ARG A 1 149 ? -3.500 14.428 -6.738 1.00 90.00 149 ARG A C 1
ATOM 1136 O O . ARG A 1 149 ? -2.815 14.435 -5.716 1.00 90.00 149 ARG A O 1
ATOM 1143 N N . LEU A 1 150 ? -2.947 14.423 -7.948 1.00 90.25 150 LEU A N 1
ATOM 1144 C CA . LEU A 1 150 ? -1.489 14.392 -8.132 1.00 90.25 150 LEU A CA 1
ATOM 1145 C C . LEU A 1 150 ? -0.798 15.682 -7.663 1.00 90.25 150 LEU A C 1
ATOM 1147 O O . LEU A 1 150 ? 0.376 15.656 -7.304 1.00 90.25 150 LEU A O 1
ATOM 1151 N N . ASP A 1 151 ? -1.543 16.786 -7.617 1.00 90.56 151 ASP A N 1
ATOM 1152 C CA . ASP A 1 151 ? -1.135 18.095 -7.101 1.00 90.56 151 ASP A CA 1
ATOM 1153 C C . ASP A 1 151 ? -1.525 18.321 -5.629 1.00 90.56 151 ASP A C 1
ATOM 1155 O O . ASP A 1 151 ? -1.441 19.441 -5.147 1.00 90.56 151 ASP A O 1
ATOM 1159 N N . HIS A 1 152 ? -1.967 17.286 -4.902 1.00 90.38 152 HIS A N 1
ATOM 1160 C CA . HIS A 1 152 ? -2.472 17.452 -3.532 1.00 90.38 152 HIS A CA 1
ATOM 1161 C C . HIS A 1 152 ? -1.382 17.773 -2.500 1.00 90.38 152 HIS A C 1
ATOM 1163 O O . HIS A 1 152 ? -1.634 18.492 -1.534 1.00 90.38 152 HIS A O 1
ATOM 1169 N N . PHE A 1 153 ? -0.182 17.214 -2.677 1.00 87.38 153 PHE A N 1
ATOM 1170 C CA . PHE A 1 153 ? 0.934 17.401 -1.750 1.00 87.38 153 PHE A CA 1
ATOM 1171 C C . PHE A 1 153 ? 1.957 18.389 -2.312 1.00 87.38 153 PHE A C 1
ATOM 1173 O O . PHE A 1 153 ? 2.723 18.081 -3.233 1.00 87.38 153 PHE A O 1
ATOM 1180 N N . ASP A 1 154 ? 2.001 19.570 -1.702 1.00 81.88 154 ASP A N 1
ATOM 1181 C CA . ASP A 1 154 ? 3.048 20.562 -1.952 1.00 81.88 154 ASP A CA 1
ATOM 1182 C C . ASP A 1 154 ? 4.318 20.251 -1.157 1.00 81.88 154 ASP A C 1
ATOM 1184 O O . ASP A 1 154 ? 5.428 20.364 -1.681 1.00 81.88 154 ASP A O 1
ATOM 1188 N N . GLN A 1 155 ? 4.154 19.804 0.093 1.00 82.31 155 GLN A N 1
ATOM 1189 C CA . GLN A 1 155 ? 5.257 19.427 0.974 1.00 82.31 155 GLN A CA 1
ATOM 1190 C C . GLN A 1 155 ? 5.736 18.019 0.627 1.00 82.31 155 GLN A C 1
ATOM 1192 O O . GLN A 1 155 ? 4.965 17.061 0.664 1.00 82.31 155 GLN A O 1
ATOM 1197 N N . ARG A 1 156 ? 7.014 17.892 0.258 1.00 81.56 156 ARG A N 1
ATOM 1198 C CA . ARG A 1 156 ? 7.582 16.649 -0.278 1.00 81.56 156 ARG A CA 1
ATOM 1199 C C . ARG A 1 156 ? 8.727 16.166 0.592 1.00 81.56 156 ARG A C 1
ATOM 1201 O O . ARG A 1 156 ? 9.685 16.893 0.843 1.00 81.56 156 ARG A O 1
ATOM 1208 N N . VAL A 1 157 ? 8.638 14.908 1.005 1.00 79.75 157 VAL A N 1
ATOM 1209 C CA . VAL A 1 157 ? 9.700 14.221 1.745 1.00 79.75 157 VAL A CA 1
ATOM 1210 C C . VAL A 1 157 ? 10.821 13.820 0.777 1.00 79.75 157 VAL A C 1
ATOM 1212 O O . VAL A 1 157 ? 10.580 13.611 -0.413 1.00 79.75 157 VAL A O 1
ATOM 1215 N N . ALA A 1 158 ? 12.055 13.729 1.280 1.00 81.25 158 ALA A N 1
ATOM 1216 C CA . ALA A 1 158 ? 13.226 13.229 0.550 1.00 81.25 158 ALA A CA 1
ATOM 1217 C C . ALA A 1 158 ? 13.567 13.979 -0.759 1.00 81.25 158 ALA A C 1
ATOM 1219 O O . ALA A 1 158 ? 14.153 13.402 -1.671 1.00 81.25 158 ALA A O 1
ATOM 1220 N N . GLY A 1 159 ? 13.192 15.260 -0.876 1.00 83.12 159 GLY A N 1
ATOM 1221 C CA . GLY A 1 159 ? 13.504 16.077 -2.057 1.00 83.12 159 GLY A CA 1
ATOM 1222 C C . GLY A 1 159 ? 12.816 15.612 -3.348 1.00 83.12 159 GLY A C 1
ATOM 1223 O O . GLY A 1 159 ? 13.290 15.931 -4.438 1.00 83.12 159 GLY A O 1
ATOM 1224 N N . ARG A 1 160 ? 11.721 14.843 -3.239 1.00 89.94 160 ARG A N 1
ATOM 1225 C CA . ARG A 1 160 ? 10.969 14.309 -4.386 1.00 89.94 160 ARG A CA 1
ATOM 1226 C C . ARG A 1 160 ? 10.493 15.433 -5.313 1.00 89.94 160 ARG A C 1
ATOM 1228 O O . ARG A 1 160 ? 10.047 16.486 -4.858 1.00 89.94 160 ARG A O 1
ATOM 1235 N N . GLU A 1 161 ? 10.542 15.186 -6.621 1.00 89.06 161 GLU A N 1
ATOM 1236 C CA . GLU A 1 161 ? 10.112 16.164 -7.624 1.00 89.06 161 GLU A CA 1
ATOM 1237 C C . GLU A 1 161 ? 8.606 16.458 -7.544 1.00 89.06 161 GLU A C 1
ATOM 1239 O O . GLU A 1 161 ? 7.805 15.554 -7.309 1.00 89.06 161 GLU A O 1
ATOM 1244 N N . GLY A 1 162 ? 8.265 17.734 -7.777 1.00 87.31 162 GLY A N 1
ATOM 1245 C CA . GLY A 1 162 ? 6.945 18.314 -8.056 1.00 87.31 162 GLY A CA 1
ATOM 1246 C C . GLY A 1 162 ? 6.061 17.538 -9.038 1.00 87.31 162 GLY A C 1
ATOM 1247 O O . GLY A 1 162 ? 6.573 17.029 -10.028 1.00 87.31 162 GLY A O 1
ATOM 1248 N N . PHE A 1 163 ? 4.735 17.544 -8.849 1.00 92.44 163 PHE A N 1
ATOM 1249 C CA . PHE A 1 163 ? 3.828 17.255 -9.964 1.00 92.44 163 PHE A CA 1
ATOM 1250 C C . PHE A 1 163 ? 3.786 18.480 -10.877 1.00 92.44 163 PHE A C 1
ATOM 1252 O O . PHE A 1 163 ? 3.550 19.599 -10.420 1.00 92.44 163 PHE A O 1
ATOM 1259 N N . LYS A 1 164 ? 4.027 18.270 -12.168 1.00 94.00 164 LYS A N 1
ATOM 1260 C CA . LYS A 1 164 ? 3.937 19.292 -13.210 1.00 94.00 164 LYS A CA 1
ATOM 1261 C C . LYS A 1 164 ? 3.003 18.782 -14.296 1.00 94.00 164 LYS A C 1
ATOM 1263 O O . LYS A 1 164 ? 3.144 17.650 -14.750 1.00 94.00 164 LYS A O 1
ATOM 1268 N N . HIS A 1 165 ? 2.094 19.645 -14.730 1.00 95.31 165 HIS A N 1
ATOM 1269 C CA . HIS A 1 165 ? 1.147 19.376 -15.804 1.00 95.31 165 HIS A CA 1
ATOM 1270 C C . HIS A 1 165 ? 1.267 20.484 -16.850 1.00 95.31 165 HIS A C 1
ATOM 1272 O O . HIS A 1 165 ? 1.098 21.663 -16.536 1.00 95.31 165 HIS A O 1
ATOM 1278 N N . GLN A 1 166 ? 1.601 20.107 -18.082 1.00 96.44 166 GLN A N 1
ATOM 1279 C CA . GLN A 1 166 ? 1.747 21.029 -19.205 1.00 96.44 166 GLN A CA 1
ATOM 1280 C C . GLN A 1 166 ? 0.799 20.629 -20.329 1.00 96.44 166 GLN A C 1
ATOM 1282 O O . GLN A 1 166 ? 0.927 19.533 -20.860 1.00 96.44 166 GLN A O 1
ATOM 1287 N N . ILE A 1 167 ? -0.110 21.528 -20.709 1.00 96.62 167 ILE A N 1
ATOM 1288 C CA . ILE A 1 167 ? -1.057 21.316 -21.810 1.00 96.62 167 ILE A CA 1
ATOM 1289 C C . ILE A 1 167 ? -0.484 21.933 -23.092 1.00 96.62 167 ILE A C 1
ATOM 1291 O O . ILE A 1 167 ? -0.105 23.107 -23.118 1.00 96.62 167 ILE A O 1
ATOM 1295 N N . PHE A 1 168 ? -0.452 21.151 -24.165 1.00 96.19 168 PHE A N 1
ATOM 1296 C CA . PHE A 1 168 ? -0.015 21.534 -25.500 1.00 96.19 168 PHE A CA 1
ATOM 1297 C C . PHE A 1 168 ? -1.210 21.721 -26.425 1.00 96.19 168 PHE A C 1
ATOM 1299 O O . PHE A 1 168 ? -2.032 20.832 -26.580 1.00 96.19 168 PHE A O 1
ATOM 1306 N N . ASP A 1 169 ? -1.260 22.868 -27.091 1.00 96.69 169 ASP A N 1
ATOM 1307 C CA . ASP A 1 169 ? -2.263 23.204 -28.102 1.00 96.69 169 ASP A CA 1
ATOM 1308 C C . ASP A 1 169 ? -1.684 22.933 -29.500 1.00 96.69 169 ASP A C 1
ATOM 1310 O O . ASP A 1 169 ? -0.698 23.563 -29.905 1.00 96.69 169 ASP A O 1
ATOM 1314 N N . PHE A 1 170 ? -2.277 21.992 -30.239 1.00 96.88 170 PHE A N 1
ATOM 1315 C CA . PHE A 1 170 ? -1.815 21.619 -31.580 1.00 96.88 170 PHE A CA 1
ATOM 1316 C C . PHE A 1 170 ? -1.939 22.766 -32.580 1.00 96.88 170 PHE A C 1
ATOM 1318 O O . PHE A 1 170 ? -1.011 22.989 -33.360 1.00 96.88 170 PHE A O 1
ATOM 1325 N N . LYS A 1 171 ? -3.019 23.554 -32.500 1.00 95.25 171 LYS A N 1
ATOM 1326 C CA . LYS A 1 171 ? -3.271 24.683 -33.403 1.00 95.25 171 LYS A CA 1
ATOM 1327 C C . LYS A 1 171 ? -2.175 25.739 -33.291 1.00 95.25 171 LYS A C 1
ATOM 1329 O O . LYS A 1 171 ? -1.781 26.343 -34.285 1.00 95.25 171 LYS A O 1
ATOM 1334 N N . LYS A 1 172 ? -1.664 25.954 -32.077 1.00 95.38 172 LYS A N 1
ATOM 1335 C CA . LYS A 1 172 ? -0.554 26.886 -31.821 1.00 95.38 172 LYS A CA 1
ATOM 1336 C C . LYS A 1 172 ? 0.812 26.288 -32.132 1.00 95.38 172 LYS A C 1
ATOM 1338 O O . LYS A 1 172 ? 1.689 27.003 -32.607 1.00 95.38 172 LYS A O 1
ATOM 1343 N N . ARG A 1 173 ? 1.021 25.006 -31.819 1.00 93.69 173 ARG A N 1
ATOM 1344 C CA . ARG A 1 173 ? 2.340 24.361 -31.890 1.00 93.69 173 ARG A CA 1
ATOM 1345 C C . ARG A 1 173 ? 2.708 23.896 -33.296 1.00 93.69 173 ARG A C 1
ATOM 1347 O O . ARG A 1 173 ? 3.892 23.873 -33.619 1.00 93.69 173 ARG A O 1
ATOM 1354 N N . LEU A 1 174 ? 1.726 23.498 -34.104 1.00 93.69 174 LEU A N 1
ATOM 1355 C CA . LEU A 1 174 ? 1.940 22.818 -35.385 1.00 93.69 174 LEU A CA 1
ATOM 1356 C C . LEU A 1 174 ? 1.154 23.459 -36.555 1.00 93.69 174 LEU A C 1
ATOM 1358 O O . LEU A 1 174 ? 0.531 22.723 -37.334 1.00 93.69 174 LEU A O 1
ATOM 1362 N N . PRO A 1 175 ? 1.178 24.802 -36.721 1.00 95.06 175 PRO A N 1
ATOM 1363 C CA . PRO A 1 175 ? 0.438 25.470 -37.789 1.00 95.06 175 PRO A CA 1
ATOM 1364 C C . PRO A 1 175 ? 0.931 25.027 -39.174 1.00 95.06 175 PRO A C 1
ATOM 1366 O O . PRO A 1 175 ? 2.132 24.865 -39.394 1.00 95.06 175 PRO A O 1
ATOM 1369 N N . GLY A 1 176 ? 0.005 24.834 -40.118 1.00 93.69 176 GLY A N 1
ATOM 1370 C CA . GLY A 1 176 ? 0.322 24.414 -41.488 1.00 93.69 176 GLY A CA 1
ATOM 1371 C C . GLY A 1 176 ? 0.753 22.949 -41.655 1.00 93.69 176 GLY A C 1
ATOM 1372 O O . GLY A 1 176 ? 1.169 22.565 -42.747 1.00 93.69 176 GLY A O 1
ATOM 1373 N N . THR A 1 177 ? 0.660 22.119 -40.611 1.00 95.94 177 THR A N 1
ATOM 1374 C CA . THR A 1 177 ? 0.891 20.664 -40.694 1.00 95.94 177 THR A CA 1
ATOM 1375 C C . THR A 1 177 ? -0.430 19.890 -40.807 1.00 95.94 177 THR A C 1
ATOM 1377 O O . THR A 1 177 ? -1.511 20.463 -40.685 1.00 95.94 177 THR A O 1
ATOM 1380 N N . MET A 1 178 ? -0.371 18.560 -40.962 1.00 94.44 178 MET A N 1
ATOM 1381 C CA . MET A 1 178 ? -1.568 17.704 -40.867 1.00 94.44 178 MET A CA 1
ATOM 1382 C C . MET A 1 178 ? -2.259 17.758 -39.490 1.00 94.44 178 MET A C 1
ATOM 1384 O O . MET A 1 178 ? -3.404 17.330 -39.369 1.00 94.44 178 MET A O 1
ATOM 1388 N N . TYR A 1 179 ? -1.579 18.290 -38.468 1.00 93.31 179 TYR A N 1
ATOM 1389 C CA . TYR A 1 179 ? -2.096 18.462 -37.111 1.00 93.31 179 TYR A CA 1
ATOM 1390 C C . TYR A 1 179 ? -2.581 19.892 -36.827 1.00 93.31 179 TYR A C 1
ATOM 1392 O O . TYR A 1 179 ? -2.770 20.261 -35.672 1.00 93.31 179 TYR A O 1
ATOM 1400 N N . ASP A 1 180 ? -2.806 20.710 -37.860 1.00 94.94 180 ASP A N 1
ATOM 1401 C CA . ASP A 1 180 ? -3.294 22.090 -37.734 1.00 94.94 180 ASP A CA 1
ATOM 1402 C C . ASP A 1 180 ? -4.812 22.171 -37.435 1.00 94.94 180 ASP A C 1
ATOM 1404 O O . ASP A 1 180 ? -5.595 22.847 -38.117 1.00 94.94 180 ASP A O 1
ATOM 1408 N N . PHE A 1 181 ? -5.245 21.457 -36.396 1.00 94.94 181 PHE A N 1
ATOM 1409 C CA . PHE A 1 181 ? -6.627 21.377 -35.928 1.00 94.94 181 PHE A CA 1
ATOM 1410 C C . PHE A 1 181 ? -6.737 21.717 -34.435 1.00 94.94 181 PHE A C 1
ATOM 1412 O O . PHE A 1 181 ? -5.747 21.806 -33.713 1.00 94.94 181 PHE A O 1
ATOM 1419 N N . TYR A 1 182 ? -7.966 21.938 -33.965 1.00 96.31 182 TYR A N 1
ATOM 1420 C CA . TYR A 1 182 ? -8.248 22.203 -32.555 1.00 96.31 182 TYR A CA 1
ATOM 1421 C C . TYR A 1 182 ? -8.130 20.907 -31.743 1.00 96.31 182 TYR A C 1
ATOM 1423 O O . TYR A 1 182 ? -9.074 20.122 -31.678 1.00 96.31 182 TYR A O 1
ATOM 1431 N N . GLY A 1 183 ? -6.960 20.679 -31.153 1.00 95.69 183 GLY A N 1
ATOM 1432 C CA . GLY A 1 183 ? -6.647 19.515 -30.329 1.00 95.69 183 GLY A CA 1
ATOM 1433 C C . GLY A 1 183 ? -5.634 19.872 -29.247 1.00 95.69 183 GLY A C 1
ATOM 1434 O O . GLY A 1 183 ? -4.839 20.798 -29.425 1.00 95.69 183 GLY A O 1
ATOM 1435 N N . HIS A 1 184 ? -5.696 19.155 -28.126 1.00 96.56 184 HIS A N 1
ATOM 1436 C CA . HIS A 1 184 ? -4.769 19.327 -27.017 1.00 96.56 184 HIS A CA 1
ATOM 1437 C C . HIS A 1 184 ? -4.262 17.972 -26.537 1.00 96.56 184 HIS A C 1
ATOM 1439 O O . HIS A 1 184 ? -5.062 17.052 -26.395 1.00 96.56 184 HIS A O 1
ATOM 1445 N N . ASP A 1 185 ? -2.973 17.924 -26.227 1.00 96.12 185 ASP A N 1
ATOM 1446 C CA . ASP A 1 185 ? -2.322 16.846 -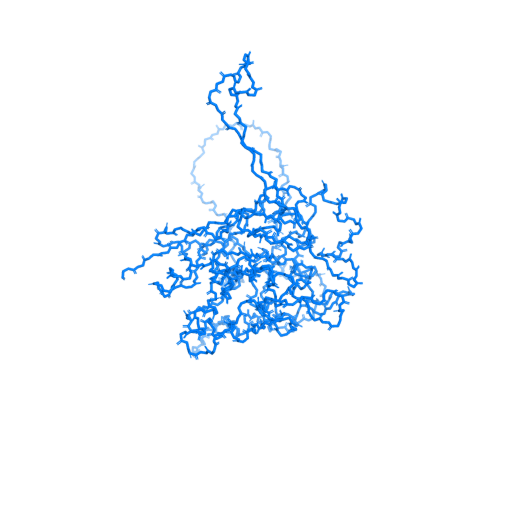25.478 1.00 96.12 185 ASP A CA 1
ATOM 1447 C C . ASP A 1 185 ? -1.706 17.437 -24.211 1.00 96.12 185 ASP A C 1
ATOM 1449 O O . ASP A 1 185 ? -1.540 18.654 -24.106 1.00 96.12 185 ASP A O 1
ATOM 1453 N N . ASP A 1 186 ? -1.306 16.601 -23.262 1.00 96.75 186 ASP A N 1
ATOM 1454 C CA . ASP A 1 186 ? -0.578 17.026 -22.077 1.00 96.75 186 ASP A CA 1
ATOM 1455 C C . ASP A 1 186 ? 0.692 16.202 -21.818 1.00 96.75 186 ASP A C 1
ATOM 1457 O O . ASP A 1 186 ? 0.921 15.126 -22.369 1.00 96.75 186 ASP A O 1
ATOM 1461 N N . VAL A 1 187 ? 1.580 16.766 -21.000 1.00 96.12 187 VAL A N 1
ATOM 1462 C CA . VAL A 1 187 ? 2.737 16.075 -20.428 1.00 96.12 187 VAL A CA 1
ATOM 1463 C C . VAL A 1 187 ? 2.669 16.207 -18.918 1.00 96.12 187 VAL A C 1
ATOM 1465 O O . VAL A 1 187 ? 2.558 17.311 -18.373 1.00 96.12 187 VAL A O 1
ATOM 1468 N N . LEU A 1 188 ? 2.775 15.058 -18.256 1.00 94.06 188 LEU A N 1
ATOM 1469 C CA . LEU A 1 188 ? 2.839 14.939 -16.809 1.00 94.06 188 LEU A CA 1
ATOM 1470 C C . LEU A 1 188 ? 4.276 14.614 -16.395 1.00 94.06 188 LEU A C 1
ATOM 1472 O O . LEU A 1 188 ? 4.907 13.717 -16.953 1.00 94.06 188 LEU A O 1
ATOM 1476 N N . THR A 1 189 ? 4.801 15.328 -15.406 1.00 93.50 189 THR A N 1
ATOM 1477 C CA . THR A 1 189 ? 6.078 15.004 -14.754 1.00 93.50 189 THR A CA 1
ATOM 1478 C C . THR A 1 189 ? 5.830 14.868 -13.266 1.00 93.50 189 THR A C 1
ATOM 1480 O O . THR A 1 189 ? 5.226 15.751 -12.660 1.00 93.50 189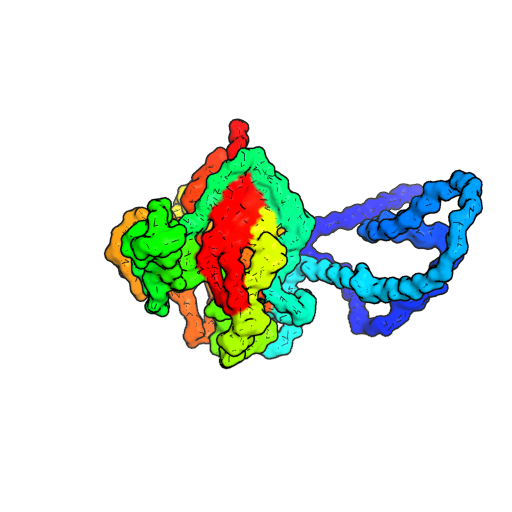 THR A O 1
ATOM 1483 N N . PHE A 1 190 ? 6.251 13.751 -12.685 1.00 91.25 190 PHE A N 1
ATOM 1484 C CA . PHE A 1 190 ? 6.048 13.455 -11.274 1.00 91.25 190 PHE A CA 1
ATOM 1485 C C . PHE A 1 190 ? 7.031 12.400 -10.785 1.00 91.25 190 PHE A C 1
ATOM 1487 O O . PHE A 1 190 ? 7.551 11.596 -11.557 1.00 91.25 190 PHE A O 1
ATOM 1494 N N . ASN A 1 191 ? 7.219 12.368 -9.470 1.00 93.25 191 ASN A N 1
ATOM 1495 C CA . ASN A 1 191 ? 7.827 11.242 -8.785 1.00 93.25 191 ASN A CA 1
ATOM 1496 C C . ASN A 1 191 ? 6.733 10.218 -8.423 1.00 93.25 191 ASN A C 1
ATOM 1498 O O . ASN A 1 191 ? 5.652 10.588 -7.971 1.00 93.25 191 ASN A O 1
ATOM 1502 N N . THR A 1 192 ? 6.994 8.924 -8.612 1.00 92.81 192 THR A N 1
ATOM 1503 C CA . THR A 1 192 ? 6.007 7.856 -8.353 1.00 92.81 192 THR A CA 1
ATOM 1504 C C . THR A 1 192 ? 5.584 7.733 -6.888 1.00 92.81 192 THR A C 1
ATOM 1506 O O . THR A 1 192 ? 4.580 7.091 -6.612 1.00 92.81 192 THR A O 1
ATOM 1509 N N . GLN A 1 193 ? 6.317 8.373 -5.973 1.00 92.56 193 GLN A N 1
ATOM 1510 C CA . GLN A 1 193 ? 6.093 8.378 -4.531 1.00 92.56 193 GLN A CA 1
ATOM 1511 C C . GLN A 1 193 ? 5.608 9.750 -4.013 1.00 92.56 193 GLN A C 1
ATOM 1513 O O . GLN A 1 193 ? 5.857 10.120 -2.861 1.00 92.56 193 GLN A O 1
ATOM 1518 N N . SER A 1 194 ? 4.974 10.576 -4.858 1.00 89.44 194 SER A N 1
ATOM 1519 C CA . SER A 1 194 ? 4.581 11.951 -4.488 1.00 89.44 194 SER A CA 1
ATOM 1520 C C . SER A 1 194 ? 3.086 12.193 -4.250 1.00 89.44 194 SER A C 1
ATOM 1522 O O . SER A 1 194 ? 2.699 13.330 -4.001 1.00 89.44 194 SER A O 1
ATOM 1524 N N . SER A 1 195 ? 2.236 11.177 -4.374 1.00 91.12 195 SER A N 1
ATOM 1525 C CA . SER A 1 195 ? 0.807 11.245 -4.022 1.00 91.12 195 SER A CA 1
ATOM 1526 C C . SER A 1 195 ? 0.367 9.874 -3.504 1.00 91.12 195 SER A C 1
ATOM 1528 O O . SER A 1 195 ? 1.228 9.114 -3.066 1.00 91.12 195 SER A O 1
ATOM 1530 N N . SER A 1 196 ? -0.922 9.525 -3.540 1.00 92.69 196 SER A N 1
ATOM 1531 C CA . SER A 1 196 ? -1.339 8.126 -3.356 1.00 92.69 196 SER A CA 1
ATOM 1532 C C . SER A 1 196 ? -0.428 7.220 -4.188 1.00 92.69 196 SER A C 1
ATOM 1534 O O . SER A 1 196 ? -0.109 7.587 -5.313 1.00 92.69 196 SER A O 1
ATOM 1536 N N . GLN A 1 197 ? 0.065 6.104 -3.657 1.00 93.44 197 GLN A N 1
ATOM 1537 C CA . GLN A 1 197 ? 1.142 5.358 -4.335 1.00 93.44 197 GLN A CA 1
ATOM 1538 C C . GLN A 1 197 ? 1.200 3.905 -3.906 1.00 93.44 197 GLN A C 1
ATOM 1540 O O . GLN A 1 197 ? 0.879 3.634 -2.758 1.00 93.44 197 GLN A O 1
ATOM 1545 N N . TRP A 1 198 ? 1.640 3.008 -4.794 1.00 95.50 198 TRP A N 1
ATOM 1546 C CA . TRP A 1 198 ? 2.135 1.683 -4.400 1.00 95.50 198 TRP A CA 1
ATOM 1547 C C . TRP A 1 198 ? 3.661 1.648 -4.392 1.00 95.50 198 TRP A C 1
ATOM 1549 O O . TRP A 1 198 ? 4.301 2.062 -5.368 1.00 95.50 198 TRP A O 1
ATOM 1559 N N . ASP A 1 199 ? 4.203 1.013 -3.362 1.00 96.00 199 ASP A N 1
ATOM 1560 C CA . ASP A 1 199 ? 5.618 0.709 -3.227 1.00 96.00 199 ASP A CA 1
ATOM 1561 C C . ASP A 1 199 ? 5.907 -0.697 -3.734 1.00 96.00 199 ASP A C 1
ATOM 1563 O O . ASP A 1 199 ? 5.400 -1.689 -3.208 1.00 96.00 199 ASP A O 1
ATOM 1567 N N . GLY A 1 200 ? 6.722 -0.783 -4.785 1.00 93.00 200 GLY A N 1
ATOM 1568 C CA . GLY A 1 200 ? 7.205 -2.051 -5.318 1.00 93.00 200 GLY A CA 1
ATOM 1569 C C . GLY A 1 200 ? 8.413 -2.581 -4.555 1.00 93.00 200 GLY A C 1
ATOM 1570 O O . GLY A 1 200 ? 9.033 -1.890 -3.749 1.00 93.00 200 GLY A O 1
ATOM 1571 N N . TYR A 1 201 ? 8.824 -3.806 -4.879 1.00 94.56 201 TYR A N 1
ATOM 1572 C CA . TYR A 1 201 ? 9.849 -4.551 -4.125 1.00 94.56 201 TYR A CA 1
ATOM 1573 C C . TYR A 1 201 ? 11.273 -4.000 -4.236 1.00 94.56 201 TYR A C 1
ATOM 1575 O O . TYR A 1 201 ? 12.205 -4.541 -3.650 1.00 94.56 201 TYR A O 1
ATOM 1583 N N . ARG A 1 202 ? 11.446 -2.909 -4.987 1.00 93.31 202 ARG A N 1
ATOM 1584 C CA . ARG A 1 202 ? 12.688 -2.136 -5.091 1.00 93.31 202 ARG A CA 1
ATOM 1585 C C . ARG A 1 202 ? 12.655 -0.824 -4.322 1.00 93.31 202 ARG A C 1
ATOM 1587 O O . ARG A 1 202 ? 13.647 -0.100 -4.353 1.00 93.31 202 ARG A O 1
ATOM 1594 N N . HIS A 1 203 ? 11.524 -0.473 -3.714 1.00 94.88 203 HIS A N 1
ATOM 1595 C CA . HIS A 1 203 ? 11.363 0.833 -3.095 1.00 94.88 203 HIS A CA 1
ATOM 1596 C C . HIS A 1 203 ? 12.332 1.008 -1.922 1.00 94.88 203 HIS A C 1
ATOM 1598 O O . HIS A 1 203 ? 13.087 1.978 -1.897 1.00 94.88 203 HIS A O 1
ATOM 1604 N N . ILE A 1 204 ? 12.365 0.022 -1.023 1.00 94.25 204 ILE A N 1
ATOM 1605 C CA . ILE A 1 204 ? 13.234 -0.023 0.153 1.00 94.25 204 ILE A CA 1
ATOM 1606 C C . ILE A 1 204 ? 13.857 -1.418 0.249 1.00 94.25 204 ILE A C 1
ATOM 1608 O O . ILE A 1 204 ? 13.172 -2.424 0.079 1.00 94.25 204 ILE A O 1
ATOM 1612 N N . GLY A 1 205 ? 15.171 -1.460 0.469 1.00 94.38 205 GLY A N 1
ATOM 1613 C CA . GLY A 1 205 ? 15.917 -2.689 0.741 1.00 94.38 205 GLY A CA 1
ATOM 1614 C C . GLY A 1 205 ? 16.270 -2.804 2.221 1.00 94.38 205 GLY A C 1
ATOM 1615 O O . GLY A 1 205 ? 16.159 -1.837 2.974 1.00 94.38 205 GLY A O 1
ATOM 1616 N N . ILE A 1 206 ? 16.754 -3.972 2.621 1.00 95.06 206 ILE A N 1
ATOM 1617 C CA . ILE A 1 206 ? 17.270 -4.233 3.965 1.00 95.06 206 ILE A CA 1
ATOM 1618 C C . ILE A 1 206 ? 18.570 -3.448 4.131 1.00 95.06 206 ILE A C 1
ATOM 1620 O O . ILE A 1 206 ? 19.545 -3.694 3.414 1.00 95.06 206 ILE A O 1
ATOM 1624 N N . GLN A 1 207 ? 18.594 -2.507 5.072 1.00 93.94 207 GLN A N 1
ATOM 1625 C CA . GLN A 1 207 ? 19.693 -1.546 5.204 1.00 93.94 207 GLN A CA 1
ATOM 1626 C C . GLN A 1 207 ? 21.022 -2.220 5.579 1.00 93.94 207 GLN A C 1
ATOM 1628 O O . GLN A 1 207 ? 22.075 -1.829 5.085 1.00 93.94 207 GLN A O 1
ATOM 1633 N N . GLU A 1 208 ? 20.983 -3.274 6.397 1.00 92.44 208 GLU A N 1
ATOM 1634 C CA . GLU A 1 208 ? 22.171 -3.953 6.934 1.00 92.44 208 GLU A CA 1
ATOM 1635 C C . GLU A 1 208 ? 22.895 -4.792 5.880 1.00 92.44 208 GLU A C 1
ATOM 1637 O O . GLU A 1 208 ? 24.113 -4.948 5.936 1.00 92.44 208 GLU A O 1
ATOM 1642 N N . SER A 1 209 ? 22.146 -5.354 4.930 1.00 93.69 209 SER A N 1
ATOM 1643 C CA . SER A 1 209 ? 22.685 -6.245 3.896 1.00 93.69 209 SER A CA 1
ATOM 1644 C C . SER A 1 209 ? 22.728 -5.608 2.510 1.00 93.69 209 SER A C 1
ATOM 1646 O O . SER A 1 209 ? 23.330 -6.179 1.606 1.00 93.69 209 SER A O 1
ATOM 1648 N N . ALA A 1 210 ? 22.096 -4.444 2.328 1.00 95.62 210 ALA A N 1
ATOM 1649 C CA . ALA A 1 210 ? 21.876 -3.820 1.027 1.00 95.62 210 ALA A CA 1
ATOM 1650 C C . ALA A 1 210 ? 21.236 -4.791 0.013 1.00 95.62 210 ALA A C 1
ATOM 1652 O O . ALA A 1 210 ? 21.602 -4.821 -1.167 1.00 95.62 210 ALA A O 1
ATOM 1653 N N . THR A 1 211 ? 20.280 -5.598 0.478 1.00 95.44 211 THR A N 1
ATOM 1654 C CA . THR A 1 211 ? 19.544 -6.555 -0.357 1.00 95.44 211 THR A CA 1
ATOM 1655 C C . THR A 1 211 ? 18.048 -6.268 -0.378 1.00 95.44 211 THR A C 1
ATOM 1657 O O . THR A 1 211 ? 17.498 -5.624 0.512 1.00 95.44 211 THR A O 1
ATOM 1660 N N . TYR A 1 212 ? 17.393 -6.740 -1.428 1.00 96.25 212 TYR A N 1
ATOM 1661 C CA . TYR A 1 212 ? 15.956 -6.660 -1.660 1.00 96.25 212 TYR A CA 1
ATOM 1662 C C . TYR A 1 212 ? 15.372 -8.073 -1.694 1.00 96.25 212 TYR A C 1
ATOM 1664 O O . TYR A 1 212 ? 16.064 -9.050 -1.397 1.00 96.25 212 TYR A O 1
ATOM 1672 N N . TYR A 1 213 ? 14.102 -8.188 -2.080 1.00 95.81 213 TYR A N 1
ATOM 1673 C CA . TYR A 1 213 ? 13.407 -9.464 -2.193 1.00 95.81 213 TYR A CA 1
ATOM 1674 C C . TYR A 1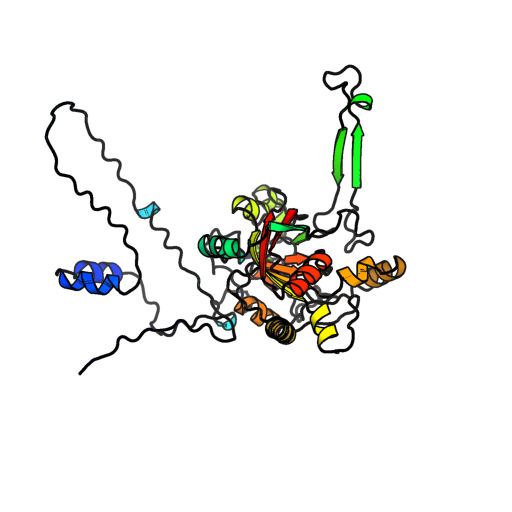 213 ? 14.226 -10.541 -2.928 1.00 95.81 213 TYR A C 1
ATOM 1676 O O . TYR A 1 213 ? 14.855 -10.284 -3.960 1.00 95.81 213 TYR A O 1
ATOM 1684 N N . LYS A 1 214 ? 14.253 -11.751 -2.350 1.00 93.81 214 LYS A N 1
ATOM 1685 C CA . LYS A 1 214 ? 15.042 -12.913 -2.805 1.00 93.81 214 LYS A CA 1
ATOM 1686 C C . LYS A 1 214 ? 16.548 -12.637 -2.945 1.00 93.81 214 LYS A C 1
ATOM 1688 O O . LYS A 1 214 ? 17.218 -13.247 -3.776 1.00 93.81 214 LYS A O 1
ATOM 1693 N N . GLY A 1 215 ? 17.087 -11.733 -2.127 1.00 93.50 215 GLY A N 1
ATOM 1694 C CA . GLY A 1 215 ? 18.523 -11.462 -2.040 1.00 93.50 215 GLY A CA 1
ATOM 1695 C C . GLY A 1 215 ? 19.077 -10.634 -3.195 1.00 93.50 215 GLY A C 1
ATOM 1696 O O . GLY A 1 215 ? 20.286 -10.625 -3.410 1.00 93.50 215 GLY A O 1
ATOM 1697 N N . ALA A 1 216 ? 18.225 -9.944 -3.959 1.00 93.69 216 ALA A N 1
ATOM 1698 C CA . ALA A 1 216 ? 18.699 -9.074 -5.027 1.00 93.69 216 ALA A CA 1
ATOM 1699 C C . ALA A 1 216 ? 19.561 -7.935 -4.457 1.00 93.69 216 ALA A C 1
ATOM 1701 O O . ALA A 1 216 ? 19.130 -7.196 -3.576 1.00 93.69 216 ALA A O 1
ATOM 1702 N N . GLU A 1 217 ? 20.788 -7.796 -4.951 1.00 95.31 217 GLU A N 1
ATOM 1703 C CA . GLU A 1 217 ? 21.765 -6.846 -4.414 1.00 95.31 217 GLU A CA 1
ATOM 1704 C C . GLU A 1 217 ? 21.519 -5.419 -4.914 1.00 95.31 217 GLU A C 1
ATOM 1706 O O . GLU A 1 217 ? 21.339 -5.195 -6.114 1.00 95.31 217 GLU A O 1
ATOM 1711 N N . HIS A 1 218 ? 21.613 -4.436 -4.014 1.00 95.44 218 HIS A N 1
ATOM 1712 C CA . HIS A 1 218 ? 21.373 -3.019 -4.306 1.00 95.44 218 HIS A CA 1
ATOM 1713 C C . HIS A 1 218 ? 22.146 -2.496 -5.521 1.00 95.44 218 HIS A C 1
ATOM 1715 O O . HIS A 1 218 ? 21.570 -1.831 -6.382 1.00 95.44 218 HIS A O 1
ATOM 1721 N N . GLN A 1 219 ? 23.427 -2.854 -5.641 1.00 94.31 219 GLN A N 1
ATOM 1722 C CA . GLN A 1 219 ? 24.287 -2.423 -6.749 1.00 94.31 219 GLN A CA 1
ATOM 1723 C C . GLN A 1 219 ? 23.783 -2.863 -8.135 1.00 94.31 219 GLN A C 1
ATOM 1725 O O . GLN A 1 219 ? 24.101 -2.228 -9.140 1.00 94.31 219 GLN A O 1
ATOM 1730 N N . HIS A 1 220 ? 22.970 -3.922 -8.205 1.00 91.44 220 HIS A N 1
ATOM 1731 C CA . HIS A 1 220 ? 22.448 -4.466 -9.457 1.00 91.44 220 HIS A CA 1
ATOM 1732 C C . HIS A 1 220 ? 21.028 -3.994 -9.778 1.00 91.44 220 HIS A C 1
ATOM 1734 O O . HIS A 1 220 ? 20.606 -4.106 -10.926 1.00 91.44 220 HIS A O 1
ATOM 1740 N N . VAL A 1 221 ? 20.304 -3.407 -8.820 1.00 89.31 221 VAL A N 1
ATOM 1741 C CA . VAL A 1 221 ? 18.878 -3.067 -8.960 1.00 89.31 221 VAL A CA 1
ATOM 1742 C C . VAL A 1 221 ? 18.595 -2.173 -10.170 1.00 89.31 221 VAL A C 1
ATOM 1744 O O . VAL A 1 221 ? 17.653 -2.428 -10.926 1.00 89.31 221 VAL A O 1
ATOM 1747 N N . VAL A 1 222 ? 19.420 -1.146 -10.390 1.00 88.75 222 VAL A N 1
ATOM 1748 C CA . VAL A 1 222 ? 19.257 -0.225 -11.528 1.00 88.75 222 VAL A CA 1
ATOM 1749 C C . VAL A 1 222 ? 19.545 -0.937 -12.851 1.00 88.75 222 VAL A C 1
ATOM 1751 O O . VAL A 1 222 ? 18.758 -0.820 -13.787 1.00 88.75 222 VAL A O 1
ATOM 1754 N N . ALA A 1 223 ? 20.620 -1.722 -12.934 1.00 87.50 223 ALA A N 1
ATOM 1755 C CA . ALA A 1 223 ? 20.973 -2.453 -14.151 1.00 87.50 223 ALA A CA 1
ATOM 1756 C C . ALA A 1 223 ? 19.955 -3.563 -14.487 1.00 87.50 223 ALA A C 1
ATOM 1758 O O . ALA A 1 223 ? 19.621 -3.777 -15.652 1.00 87.50 223 ALA A O 1
ATOM 1759 N N . GLU A 1 224 ? 19.425 -4.250 -13.472 1.00 86.56 224 GLU A N 1
ATOM 1760 C CA . GLU A 1 224 ? 18.397 -5.283 -13.623 1.00 86.56 224 GLU A CA 1
ATOM 1761 C C . GLU A 1 224 ? 17.010 -4.702 -13.937 1.00 86.56 224 GLU A C 1
ATOM 1763 O O . GLU A 1 224 ? 16.161 -5.421 -14.465 1.00 86.56 224 GLU A O 1
ATOM 1768 N N . SER A 1 225 ? 16.773 -3.406 -13.697 1.00 84.94 225 SER A N 1
ATOM 1769 C CA . SER A 1 225 ? 15.489 -2.766 -14.024 1.00 84.94 225 SER A CA 1
ATOM 1770 C C . SER A 1 225 ? 15.151 -2.825 -15.512 1.00 84.94 225 SER A C 1
ATOM 1772 O O . SER A 1 225 ? 14.006 -3.099 -15.870 1.00 84.94 225 SER A O 1
ATOM 1774 N N . ALA A 1 226 ? 16.160 -2.713 -16.380 1.00 86.31 226 ALA A N 1
ATOM 1775 C CA . ALA A 1 226 ? 16.006 -2.878 -17.822 1.00 86.31 226 ALA A CA 1
ATOM 1776 C C . ALA A 1 226 ? 15.577 -4.302 -18.221 1.00 86.31 226 ALA A C 1
ATOM 1778 O O . ALA A 1 226 ? 15.018 -4.488 -19.296 1.00 86.31 226 ALA A O 1
ATOM 1779 N N . LYS A 1 227 ? 15.808 -5.299 -17.354 1.00 89.06 227 LYS A N 1
ATOM 1780 C CA . LYS A 1 227 ? 15.368 -6.693 -17.531 1.00 89.06 227 LYS A CA 1
ATOM 1781 C C . LYS A 1 227 ? 14.005 -6.976 -16.888 1.00 89.06 227 LYS A C 1
ATOM 1783 O O . LYS A 1 227 ? 13.535 -8.103 -16.953 1.00 89.06 227 LYS A O 1
ATOM 1788 N N . GLY A 1 228 ? 13.399 -5.986 -16.232 1.00 90.25 228 GLY A N 1
ATOM 1789 C CA . GLY A 1 228 ? 12.061 -6.097 -15.650 1.00 90.25 228 GLY A CA 1
ATOM 1790 C C . GLY A 1 228 ? 11.989 -6.810 -14.295 1.00 90.25 228 GLY A C 1
ATOM 1791 O O . GLY A 1 228 ? 10.915 -6.893 -13.706 1.00 90.25 228 GLY A O 1
ATOM 1792 N N . LYS A 1 229 ? 13.111 -7.263 -13.734 1.00 90.00 229 LYS A N 1
ATOM 1793 C CA . LYS A 1 229 ? 13.096 -8.031 -12.484 1.00 90.00 229 LYS A CA 1
ATOM 1794 C C . LYS A 1 229 ? 12.514 -7.219 -11.318 1.00 90.00 229 LYS A C 1
ATOM 1796 O O . LYS A 1 229 ? 12.875 -6.046 -11.161 1.00 90.00 229 LYS A O 1
ATOM 1801 N N . MET A 1 230 ? 11.624 -7.825 -10.527 1.00 90.88 230 MET A N 1
ATOM 1802 C CA . MET A 1 230 ? 10.904 -7.217 -9.390 1.00 90.88 230 MET A CA 1
ATOM 1803 C C . MET A 1 230 ? 10.180 -5.906 -9.738 1.00 90.88 230 MET A C 1
ATOM 1805 O O . MET A 1 230 ? 10.061 -4.998 -8.909 1.00 90.88 230 MET A O 1
ATOM 1809 N N . GLY A 1 231 ? 9.777 -5.739 -10.998 1.00 93.44 231 GLY A N 1
ATOM 1810 C CA . GLY A 1 231 ? 9.113 -4.522 -11.436 1.00 93.44 231 GLY A CA 1
ATOM 1811 C C . GLY A 1 231 ? 7.612 -4.556 -11.289 1.00 93.44 231 GLY A C 1
ATOM 1812 O O . GLY A 1 231 ? 6.981 -5.584 -11.470 1.00 93.44 231 GLY A O 1
ATOM 1813 N N . ILE A 1 232 ? 7.035 -3.380 -11.050 1.00 93.06 232 ILE A N 1
ATOM 1814 C CA . ILE A 1 232 ? 5.598 -3.256 -10.796 1.00 93.06 232 ILE A CA 1
ATOM 1815 C C . ILE A 1 232 ? 4.718 -3.697 -11.979 1.00 93.06 232 ILE A C 1
ATOM 1817 O O . ILE A 1 232 ? 3.578 -4.106 -11.786 1.00 93.06 232 ILE A O 1
ATOM 1821 N N . HIS A 1 233 ? 5.253 -3.673 -13.207 1.00 93.75 233 HIS A N 1
ATOM 1822 C CA . HIS A 1 233 ? 4.599 -4.251 -14.386 1.00 93.75 233 HIS A CA 1
ATOM 1823 C C . HIS A 1 233 ? 4.260 -5.734 -14.219 1.00 93.75 233 HIS A C 1
ATOM 1825 O O . HIS A 1 233 ? 3.242 -6.150 -14.750 1.00 93.75 233 HIS A O 1
ATOM 1831 N N . LYS A 1 234 ? 5.026 -6.504 -13.435 1.00 95.19 234 LYS A N 1
ATOM 1832 C CA . LYS A 1 234 ? 4.725 -7.914 -13.148 1.00 95.19 234 LYS A CA 1
ATOM 1833 C C . LYS A 1 234 ? 3.362 -8.080 -12.489 1.00 95.19 234 LYS A C 1
ATOM 1835 O O . LYS A 1 234 ? 2.623 -9.004 -12.807 1.00 95.19 234 LYS A O 1
ATOM 1840 N N . TRP A 1 235 ? 2.981 -7.132 -11.635 1.00 94.44 235 TRP A N 1
ATOM 1841 C CA . TRP A 1 235 ? 1.657 -7.123 -11.018 1.00 94.44 235 TRP A CA 1
ATOM 1842 C C . TRP A 1 235 ? 0.576 -6.820 -12.054 1.00 94.44 235 TRP A C 1
ATOM 1844 O O . TRP A 1 235 ? -0.483 -7.432 -12.027 1.00 94.44 235 TRP A O 1
ATOM 1854 N N . VAL A 1 236 ? 0.842 -5.902 -12.990 1.00 92.94 236 VAL A N 1
ATOM 1855 C CA . VAL A 1 236 ? -0.085 -5.548 -14.079 1.00 92.94 236 VAL A CA 1
ATOM 1856 C C . VAL A 1 236 ? -0.275 -6.713 -15.050 1.00 92.94 236 VAL A C 1
ATOM 1858 O O . VAL A 1 236 ? -1.407 -7.022 -15.410 1.00 92.94 236 VAL A O 1
ATOM 1861 N N . GLU A 1 237 ? 0.811 -7.380 -15.442 1.00 94.25 237 GLU A N 1
ATOM 1862 C CA . GLU A 1 237 ? 0.802 -8.579 -16.291 1.00 94.25 237 GLU A CA 1
ATOM 1863 C C . GLU A 1 237 ? 0.023 -9.728 -15.637 1.00 94.25 237 GLU A C 1
ATOM 1865 O O . GLU A 1 237 ? -0.665 -10.473 -16.332 1.00 94.25 237 GLU A O 1
ATOM 1870 N N . ASN A 1 238 ? 0.040 -9.806 -14.302 1.00 93.69 238 ASN A N 1
ATOM 1871 C CA . ASN A 1 238 ? -0.768 -10.737 -13.513 1.00 93.69 238 ASN A CA 1
ATOM 1872 C C . ASN A 1 238 ? -2.243 -10.298 -13.326 1.00 93.69 238 ASN A C 1
ATOM 1874 O O . ASN A 1 238 ? -2.995 -10.932 -12.593 1.00 93.69 238 ASN A O 1
ATOM 1878 N N . GLY A 1 239 ? -2.686 -9.214 -13.972 1.00 91.69 239 GLY A N 1
ATOM 1879 C CA . GLY A 1 239 ? -4.066 -8.714 -13.884 1.00 91.69 239 GLY A CA 1
ATOM 1880 C C . GLY A 1 239 ? -4.292 -7.600 -12.853 1.00 91.69 239 GLY A C 1
ATOM 1881 O O . GLY A 1 239 ? -5.434 -7.206 -12.616 1.00 91.69 239 GLY A O 1
ATOM 1882 N N . GLY A 1 240 ? -3.221 -7.051 -12.280 1.00 92.69 240 GLY A N 1
ATOM 1883 C CA . GLY A 1 240 ? -3.252 -5.991 -11.275 1.00 92.69 240 GLY A CA 1
ATOM 1884 C C . GLY A 1 240 ? -3.464 -6.513 -9.854 1.00 92.69 240 GLY A C 1
ATOM 1885 O O . GLY A 1 240 ? -3.345 -7.701 -9.569 1.00 92.69 240 GLY A O 1
ATOM 1886 N N . ILE A 1 241 ? -3.785 -5.597 -8.942 1.00 94.81 241 ILE A N 1
ATOM 1887 C CA . ILE A 1 241 ? -4.134 -5.919 -7.557 1.00 94.81 241 ILE A CA 1
ATOM 1888 C C . ILE A 1 241 ? -5.658 -5.885 -7.463 1.00 94.81 241 ILE A C 1
ATOM 1890 O O . ILE A 1 241 ? -6.275 -4.818 -7.381 1.00 94.81 241 ILE A O 1
ATOM 1894 N N . VAL A 1 242 ? -6.267 -7.066 -7.530 1.00 96.06 242 VAL A N 1
ATOM 1895 C CA . VAL A 1 242 ? -7.720 -7.241 -7.532 1.00 96.06 242 VAL A CA 1
ATOM 1896 C C . VAL A 1 242 ? -8.094 -8.252 -6.464 1.00 96.06 242 VAL A C 1
ATOM 1898 O O . VAL A 1 242 ? -7.535 -9.339 -6.427 1.00 96.06 242 VAL A O 1
ATOM 1901 N N . GLY A 1 243 ? -9.041 -7.912 -5.597 1.00 96.69 243 GLY A N 1
ATOM 1902 C CA . GLY A 1 243 ? -9.428 -8.812 -4.519 1.00 96.69 243 GLY A CA 1
ATOM 1903 C C . GLY A 1 243 ? -10.389 -8.189 -3.526 1.00 96.69 243 GLY A C 1
ATOM 1904 O O . GLY A 1 243 ? -10.963 -7.117 -3.755 1.00 96.69 243 GLY A O 1
ATOM 1905 N N . ARG A 1 244 ? -10.574 -8.890 -2.408 1.00 97.88 244 ARG A N 1
ATOM 1906 C CA . ARG A 1 244 ? -11.358 -8.393 -1.285 1.00 97.88 244 ARG A CA 1
ATOM 1907 C C . ARG A 1 244 ? -10.471 -7.486 -0.448 1.00 97.88 244 ARG A C 1
ATOM 1909 O O . ARG A 1 244 ? -9.389 -7.883 -0.035 1.00 97.88 244 ARG A O 1
ATOM 1916 N N . ALA A 1 245 ? -10.927 -6.271 -0.203 1.00 97.94 245 ALA A N 1
ATOM 1917 C CA . ALA A 1 245 ? -10.287 -5.344 0.711 1.00 97.94 245 ALA A CA 1
ATOM 1918 C C . ALA A 1 245 ? -11.158 -5.143 1.947 1.00 97.94 245 ALA A C 1
ATOM 1920 O O . ALA A 1 245 ? -12.388 -5.218 1.873 1.00 97.94 245 ALA A O 1
ATOM 1921 N N . ILE A 1 246 ? -10.513 -4.869 3.073 1.00 98.25 246 ILE A N 1
ATOM 1922 C CA . ILE A 1 246 ? -11.164 -4.565 4.344 1.00 98.25 246 ILE A CA 1
ATOM 1923 C C . ILE A 1 246 ? -10.677 -3.209 4.847 1.00 98.25 246 ILE A C 1
ATOM 1925 O O . ILE A 1 246 ? -9.482 -2.932 4.824 1.00 98.25 246 ILE A O 1
ATOM 1929 N N . LEU A 1 247 ? -11.594 -2.356 5.296 1.00 98.50 247 LEU A N 1
ATOM 1930 C CA . LEU A 1 247 ? -11.263 -1.100 5.960 1.00 98.50 247 LEU A CA 1
ATOM 1931 C C . LEU A 1 247 ? -11.321 -1.292 7.474 1.00 98.50 247 LEU A C 1
ATOM 1933 O O . LEU A 1 247 ? -12.368 -1.639 8.012 1.00 98.50 247 LEU A O 1
ATOM 1937 N N . LEU A 1 248 ? -10.220 -0.997 8.156 1.00 98.75 248 LEU A N 1
ATOM 1938 C CA . LEU A 1 248 ? -10.173 -0.755 9.592 1.00 98.75 248 LEU A CA 1
ATOM 1939 C C . LEU A 1 248 ? -10.152 0.753 9.834 1.00 98.75 248 LEU A C 1
ATOM 1941 O O . LEU A 1 248 ? -9.125 1.415 9.663 1.00 98.75 248 LEU A O 1
ATOM 1945 N N . ASP A 1 249 ? -11.300 1.311 10.209 1.00 98.50 249 ASP A N 1
ATOM 1946 C CA . ASP A 1 249 ? -11.454 2.738 10.475 1.00 98.50 249 ASP A CA 1
ATOM 1947 C C . ASP A 1 249 ? -11.116 3.067 11.924 1.00 98.50 249 ASP A C 1
ATOM 1949 O O . ASP A 1 249 ? -11.971 3.329 12.772 1.00 98.50 249 ASP A O 1
ATOM 1953 N N . TYR A 1 250 ? -9.815 3.040 12.196 1.00 98.12 250 TYR A N 1
ATOM 1954 C CA . TYR A 1 250 ? -9.253 3.324 13.506 1.00 98.12 250 TYR A CA 1
ATOM 1955 C C . TYR A 1 250 ? -9.658 4.715 14.014 1.00 98.12 250 TYR A C 1
ATOM 1957 O O . TYR A 1 250 ? -10.015 4.869 15.184 1.00 98.12 250 TYR A O 1
ATOM 1965 N N . HIS A 1 251 ? -9.661 5.721 13.134 1.00 97.06 251 HIS A N 1
ATOM 1966 C CA . HIS A 1 251 ? -10.039 7.087 13.495 1.00 97.06 251 HIS A CA 1
ATOM 1967 C C . HIS A 1 251 ? -11.490 7.183 13.984 1.00 97.06 251 HIS A C 1
ATOM 1969 O O . HIS A 1 251 ? -11.739 7.730 15.062 1.00 97.06 251 HIS A O 1
ATOM 1975 N N . ARG A 1 252 ? -12.444 6.630 13.221 1.00 97.06 252 ARG A N 1
ATOM 1976 C CA . ARG A 1 252 ? -13.861 6.617 13.611 1.00 97.06 252 ARG A CA 1
ATOM 1977 C C . ARG A 1 252 ? -14.080 5.784 14.864 1.00 97.06 252 ARG A C 1
ATOM 1979 O O . ARG A 1 252 ? -14.718 6.264 15.797 1.00 97.06 252 ARG A O 1
ATOM 1986 N N . TRP A 1 253 ? -13.519 4.577 14.903 1.00 97.75 253 TRP A N 1
ATOM 1987 C CA . TRP A 1 253 ? -13.673 3.664 16.030 1.00 97.75 253 TRP A CA 1
ATOM 1988 C C . TRP A 1 253 ? -13.294 4.333 17.353 1.00 97.75 253 TRP A C 1
ATOM 1990 O O . TRP A 1 253 ? -14.088 4.311 18.291 1.00 97.75 253 TRP A O 1
ATOM 2000 N N . ARG A 1 254 ? -12.133 5.007 17.421 1.00 96.81 254 ARG A N 1
ATOM 2001 C CA . ARG A 1 254 ? -11.711 5.723 18.639 1.00 96.81 254 ARG A CA 1
ATOM 2002 C C . ARG A 1 254 ? -12.720 6.777 19.083 1.00 96.81 254 ARG A C 1
ATOM 2004 O O . ARG A 1 254 ? -12.968 6.890 20.283 1.00 96.81 254 ARG A O 1
ATOM 2011 N N . ALA A 1 255 ? -13.272 7.539 18.139 1.00 95.75 255 ALA A N 1
ATOM 2012 C CA . ALA A 1 255 ? -14.269 8.562 18.433 1.00 95.75 255 ALA A CA 1
ATOM 2013 C C . ALA A 1 255 ? -15.571 7.945 18.970 1.00 95.75 255 ALA A C 1
ATOM 2015 O O . ALA A 1 255 ? -16.111 8.431 19.961 1.00 95.75 255 ALA A O 1
ATOM 2016 N N . GLU A 1 256 ? -16.038 6.849 18.371 1.00 96.25 256 GLU A N 1
ATOM 2017 C CA . GLU A 1 256 ? -17.270 6.155 18.771 1.00 96.25 256 GLU A CA 1
ATOM 2018 C C . GLU A 1 256 ? -17.184 5.542 20.172 1.00 96.25 256 GLU A C 1
ATOM 2020 O O . GLU A 1 256 ? -18.152 5.598 20.929 1.00 96.25 256 GLU A O 1
ATOM 2025 N N . ILE A 1 257 ? -16.022 5.004 20.553 1.00 96.56 257 ILE A N 1
ATOM 2026 C CA . ILE A 1 257 ? -15.810 4.440 21.897 1.00 96.56 257 ILE A CA 1
ATOM 2027 C C . ILE A 1 257 ? -15.360 5.484 22.932 1.00 96.56 257 ILE A C 1
ATOM 2029 O O . ILE A 1 257 ? -15.052 5.133 24.071 1.00 96.56 257 ILE A O 1
ATOM 2033 N N . GLY A 1 258 ? -15.277 6.763 22.547 1.00 94.50 258 GLY A N 1
ATOM 2034 C CA . GLY A 1 258 ? -14.889 7.858 23.437 1.00 94.50 258 GLY A CA 1
ATOM 2035 C C . GLY A 1 258 ? -13.424 7.834 23.889 1.00 94.50 258 GLY A C 1
ATOM 2036 O O . GLY A 1 258 ? -13.100 8.409 24.931 1.00 94.50 258 GLY A O 1
ATOM 2037 N N . LYS A 1 259 ? -12.519 7.184 23.140 1.00 92.56 259 LYS A N 1
ATOM 2038 C CA . LYS A 1 259 ? -11.074 7.269 23.414 1.00 92.56 259 LYS A CA 1
ATOM 2039 C C . LYS A 1 259 ? -10.569 8.691 23.103 1.00 92.56 259 LYS A C 1
ATOM 2041 O O . LYS A 1 259 ? -11.079 9.339 22.188 1.00 92.56 259 LYS A O 1
ATOM 2046 N N . PRO A 1 260 ? -9.526 9.182 23.803 1.00 88.75 260 PRO A N 1
ATOM 2047 C CA . PRO A 1 260 ? -8.920 10.472 23.490 1.00 88.75 260 PRO A CA 1
ATOM 2048 C C . PRO A 1 260 ? -8.489 10.562 22.024 1.00 88.75 260 PRO A C 1
ATOM 2050 O O . PRO A 1 260 ? -7.929 9.601 21.474 1.00 88.75 260 PRO A O 1
ATOM 2053 N N . SER A 1 261 ? -8.735 11.730 21.422 1.00 84.94 261 SER A N 1
ATOM 2054 C CA . SER A 1 261 ? -8.299 12.034 20.061 1.00 84.94 261 SER A CA 1
ATOM 2055 C C . SER A 1 261 ? -6.783 11.927 19.970 1.00 84.94 261 SER A C 1
ATOM 2057 O O . SER A 1 261 ? -6.057 12.496 20.784 1.00 84.94 261 SER A O 1
ATOM 2059 N N . VAL A 1 262 ? -6.316 11.224 18.946 1.00 90.25 262 VAL A N 1
ATOM 2060 C CA . VAL A 1 262 ? -4.899 11.117 18.610 1.00 90.25 262 VAL A CA 1
ATOM 2061 C C . VAL A 1 262 ? -4.600 12.102 17.488 1.00 90.25 262 VAL A C 1
ATOM 2063 O O . VAL A 1 262 ? -5.383 12.249 16.551 1.00 90.25 262 VAL A O 1
ATOM 2066 N N . SER A 1 263 ? -3.479 12.807 17.597 1.00 90.81 263 SER A N 1
ATOM 2067 C CA . SER A 1 263 ? -3.002 13.704 16.547 1.00 90.81 263 SER A CA 1
ATOM 2068 C C . SER A 1 263 ? -2.382 12.871 15.422 1.00 90.81 263 SER A C 1
ATOM 2070 O O . SER A 1 263 ? -1.431 12.124 15.645 1.00 90.81 263 SER A O 1
ATOM 2072 N N . ALA A 1 264 ? -2.920 12.994 14.207 1.00 91.12 264 ALA A N 1
ATOM 2073 C CA . ALA A 1 264 ? -2.416 12.252 13.050 1.00 91.12 264 ALA A CA 1
ATOM 2074 C C . ALA A 1 264 ? -1.010 12.709 12.605 1.00 91.12 264 ALA A C 1
ATOM 2076 O O . ALA A 1 264 ? -0.294 11.973 11.933 1.00 91.12 264 ALA A O 1
ATOM 2077 N N . ASN A 1 265 ? -0.599 13.908 13.020 1.00 92.00 265 ASN A N 1
ATOM 2078 C CA . ASN A 1 265 ? 0.731 14.478 12.830 1.00 92.00 265 ASN A CA 1
ATOM 2079 C C . ASN A 1 265 ? 1.625 14.326 14.076 1.00 92.00 265 ASN A C 1
ATOM 2081 O O . ASN A 1 265 ? 2.319 15.261 14.485 1.00 92.00 265 ASN A O 1
ATOM 2085 N N . SER A 1 266 ? 1.569 13.154 14.708 1.00 92.88 266 SER A N 1
ATOM 2086 C CA . SER A 1 266 ? 2.406 12.790 15.852 1.00 92.88 266 SER A CA 1
ATOM 2087 C C . SER A 1 266 ? 2.917 11.357 15.721 1.00 92.88 266 SER A C 1
ATOM 2089 O O . SER A 1 266 ? 2.317 10.554 15.013 1.00 92.88 266 SER A O 1
ATOM 2091 N N . THR A 1 267 ? 4.000 11.025 16.427 1.00 94.25 267 THR A N 1
ATOM 2092 C CA . THR A 1 267 ? 4.542 9.658 16.522 1.00 94.25 267 THR A CA 1
ATOM 2093 C C . THR A 1 267 ? 3.660 8.814 17.443 1.00 94.25 267 THR A C 1
ATOM 2095 O O . THR A 1 267 ? 3.992 8.559 18.601 1.00 94.25 267 THR A O 1
ATOM 2098 N N . PHE A 1 268 ? 2.486 8.434 16.943 1.00 96.19 268 PHE A N 1
ATOM 2099 C CA . PHE A 1 268 ? 1.557 7.550 17.633 1.00 96.19 268 PHE A CA 1
ATOM 2100 C C . PHE A 1 268 ? 1.516 6.194 16.929 1.00 96.19 268 PHE A C 1
ATOM 2102 O O . PHE A 1 268 ? 1.206 6.106 15.743 1.00 96.19 268 PHE A O 1
ATOM 2109 N N . ALA A 1 269 ? 1.816 5.134 17.675 1.00 97.31 269 ALA A N 1
ATOM 2110 C CA . ALA A 1 269 ? 1.845 3.771 17.169 1.00 97.31 269 ALA A CA 1
ATOM 2111 C C . ALA A 1 269 ? 0.490 3.078 17.377 1.00 97.31 269 ALA A C 1
ATOM 2113 O O . ALA A 1 269 ? -0.029 3.055 18.490 1.00 97.31 269 ALA A O 1
ATOM 2114 N N . ILE A 1 270 ? -0.068 2.514 16.306 1.00 98.19 270 ILE A N 1
ATOM 2115 C CA . ILE A 1 270 ? -1.287 1.698 16.328 1.00 98.19 270 ILE A CA 1
ATOM 2116 C C . ILE A 1 270 ? -0.877 0.227 16.425 1.00 98.19 270 ILE A C 1
ATOM 2118 O O . ILE A 1 270 ? -0.201 -0.279 15.526 1.00 98.19 270 ILE A O 1
ATOM 2122 N N . THR A 1 271 ? -1.274 -0.471 17.489 1.00 98.31 271 THR A N 1
ATOM 2123 C CA . THR A 1 271 ? -0.888 -1.880 17.673 1.00 98.31 271 THR A CA 1
ATOM 2124 C C . THR A 1 271 ? -1.797 -2.834 16.896 1.00 98.31 271 THR A C 1
ATOM 2126 O O . THR A 1 271 ? -2.952 -2.521 16.590 1.00 98.31 271 THR A O 1
ATOM 2129 N N . GLY A 1 272 ? -1.300 -4.043 16.616 1.00 97.56 272 GLY A N 1
ATOM 2130 C CA . GLY A 1 272 ? -2.115 -5.113 16.033 1.00 97.56 272 GLY A CA 1
ATOM 2131 C C . GLY A 1 272 ? -3.323 -5.494 16.903 1.00 97.56 272 GLY A C 1
ATOM 2132 O O . GLY A 1 272 ? -4.386 -5.811 16.367 1.00 97.56 272 GLY A O 1
ATOM 2133 N N . GLU A 1 273 ? -3.220 -5.415 18.239 1.00 97.75 273 GLU A N 1
ATOM 2134 C CA . GLU A 1 273 ? -4.381 -5.651 19.110 1.00 97.75 273 GLU A CA 1
ATOM 2135 C C . GLU A 1 273 ? -5.453 -4.569 18.965 1.00 97.75 273 GLU A C 1
ATOM 2137 O O . GLU A 1 273 ? -6.637 -4.908 18.916 1.00 97.75 273 GLU A O 1
ATOM 2142 N N . GLU A 1 274 ? -5.073 -3.292 18.853 1.00 97.94 274 GLU A N 1
ATOM 2143 C CA . GLU A 1 274 ? -6.047 -2.226 18.601 1.00 97.94 274 GLU A CA 1
ATOM 2144 C C . GLU A 1 274 ? -6.724 -2.408 17.233 1.00 97.94 274 GLU A C 1
ATOM 2146 O O . GLU A 1 274 ? -7.934 -2.225 17.121 1.00 97.94 274 GLU A O 1
ATOM 2151 N N . LEU A 1 275 ? -5.999 -2.853 16.200 1.00 98.62 275 LEU A N 1
ATOM 2152 C CA . LEU A 1 275 ? -6.601 -3.184 14.900 1.00 98.62 275 LEU A CA 1
ATOM 2153 C C . LEU A 1 275 ? -7.591 -4.359 14.996 1.00 98.62 275 LEU A C 1
ATOM 2155 O O . LEU A 1 275 ? -8.655 -4.319 14.374 1.00 98.62 275 LEU A O 1
ATOM 2159 N N . ASN A 1 276 ? -7.308 -5.365 15.829 1.00 98.44 276 ASN A N 1
ATOM 2160 C CA . ASN A 1 276 ? -8.272 -6.427 16.137 1.00 98.44 276 ASN A CA 1
ATOM 2161 C C . ASN A 1 276 ? -9.515 -5.886 16.869 1.00 98.44 276 ASN A C 1
ATOM 2163 O O . ASN A 1 276 ? -10.623 -6.380 16.650 1.00 98.44 276 ASN A O 1
ATOM 2167 N N . GLU A 1 277 ? -9.361 -4.898 17.756 1.00 98.44 277 GLU A N 1
ATOM 2168 C CA . GLU A 1 277 ? -10.492 -4.232 18.418 1.00 98.44 277 GLU A CA 1
ATOM 2169 C C . GLU A 1 277 ? -11.371 -3.474 17.422 1.00 98.44 277 GLU A C 1
ATOM 2171 O O . GLU A 1 277 ? -12.596 -3.602 17.489 1.00 98.44 277 GLU A O 1
ATOM 2176 N N . VAL A 1 278 ? -10.762 -2.756 16.472 1.00 98.62 278 VAL A N 1
ATOM 2177 C CA . VAL A 1 278 ? -11.484 -2.088 15.378 1.00 98.62 278 VAL A CA 1
ATOM 2178 C C . VAL A 1 278 ? -12.280 -3.113 14.573 1.00 98.62 278 VAL A C 1
ATOM 2180 O O . VAL A 1 278 ? -13.484 -2.946 14.391 1.00 98.62 278 VAL A O 1
ATOM 2183 N N . ALA A 1 279 ? -11.642 -4.206 14.142 1.00 98.50 279 ALA A N 1
ATOM 2184 C CA . ALA A 1 279 ? -12.305 -5.260 13.377 1.00 98.50 279 ALA A CA 1
ATOM 2185 C C . ALA A 1 279 ? -13.501 -5.860 14.136 1.00 98.50 279 ALA A C 1
ATOM 2187 O O . ALA A 1 279 ? -14.588 -5.982 13.571 1.00 98.50 279 ALA A O 1
ATOM 2188 N N . ARG A 1 280 ? -13.339 -6.148 15.438 1.00 98.44 280 ARG A N 1
ATOM 2189 C CA . ARG A 1 280 ? -14.423 -6.645 16.302 1.00 98.44 280 ARG A CA 1
ATOM 2190 C C . ARG A 1 280 ? -15.578 -5.657 16.431 1.00 98.44 280 ARG A C 1
ATOM 2192 O O . ARG A 1 280 ? -16.728 -6.070 16.331 1.00 98.44 280 ARG A O 1
ATOM 2199 N N . HIS A 1 281 ? -15.289 -4.373 16.641 1.00 98.12 281 HIS A N 1
ATOM 2200 C CA . HIS A 1 281 ? -16.318 -3.331 16.740 1.00 98.12 281 HIS A CA 1
ATOM 2201 C C . HIS A 1 281 ? -17.092 -3.161 15.429 1.00 98.12 281 HIS A C 1
ATOM 2203 O O . HIS A 1 281 ? -18.306 -2.990 15.436 1.00 98.12 281 HIS A O 1
ATOM 2209 N N . GLN A 1 282 ? -16.393 -3.267 14.301 1.00 97.88 282 GLN A N 1
ATOM 2210 C CA . GLN A 1 282 ? -16.968 -3.186 12.961 1.00 97.88 282 GLN A CA 1
ATOM 2211 C C . GLN A 1 282 ? -17.700 -4.464 12.512 1.00 97.88 282 GLN A C 1
ATOM 2213 O O . GLN A 1 282 ? -18.383 -4.437 11.488 1.00 97.88 282 GLN A O 1
ATOM 2218 N N . GLY A 1 283 ? -17.543 -5.581 13.232 1.00 97.44 283 GLY A N 1
ATOM 2219 C CA . GLY A 1 283 ? -18.038 -6.892 12.803 1.00 97.44 283 GLY A CA 1
ATOM 2220 C C . GLY A 1 283 ? -17.329 -7.433 11.553 1.00 97.44 283 GLY A C 1
ATOM 2221 O O . GLY A 1 283 ? -17.943 -8.145 10.760 1.00 97.44 283 GLY A O 1
ATOM 2222 N N . THR A 1 284 ? -16.060 -7.071 11.346 1.00 96.50 284 THR A N 1
ATOM 2223 C CA . THR A 1 284 ? -15.263 -7.460 10.174 1.00 96.50 284 THR A CA 1
ATOM 2224 C C . THR A 1 284 ? -14.393 -8.673 10.480 1.00 96.50 284 THR A C 1
ATOM 2226 O O . THR A 1 284 ? -13.591 -8.645 11.408 1.00 96.50 284 THR A O 1
ATOM 2229 N N . GLU A 1 285 ? -14.489 -9.708 9.648 1.00 95.62 285 GLU A N 1
ATOM 2230 C CA . GLU A 1 285 ? -13.612 -10.882 9.706 1.00 95.62 285 GLU A CA 1
ATOM 2231 C C . GLU A 1 285 ? -12.497 -10.801 8.660 1.00 95.62 285 GLU A C 1
ATOM 2233 O O . GLU A 1 285 ? -12.752 -10.518 7.480 1.00 95.62 285 GLU A O 1
ATOM 2238 N N . PHE A 1 286 ? -11.278 -11.131 9.082 1.00 97.00 286 PHE A N 1
ATOM 2239 C CA . PHE A 1 286 ? -10.127 -11.276 8.196 1.00 97.00 286 PHE A CA 1
ATOM 2240 C C . PHE A 1 286 ? -10.170 -12.616 7.468 1.00 97.00 286 PHE A C 1
ATOM 2242 O O . PHE A 1 286 ? -10.566 -13.639 8.032 1.00 97.00 286 PHE A O 1
ATOM 2249 N N . ARG A 1 287 ? -9.759 -12.609 6.203 1.00 96.12 287 ARG A N 1
ATOM 2250 C CA . ARG A 1 287 ? -9.562 -13.808 5.392 1.00 96.12 287 ARG A CA 1
ATOM 2251 C C . ARG A 1 287 ? -8.194 -13.751 4.711 1.00 96.12 287 ARG A C 1
ATOM 2253 O O . ARG A 1 287 ? -7.763 -12.668 4.318 1.00 96.12 287 ARG A O 1
ATOM 2260 N N . PRO A 1 288 ? -7.544 -14.907 4.507 1.00 96.88 288 PRO A N 1
ATOM 2261 C CA . PRO A 1 288 ? -6.333 -14.977 3.700 1.00 96.88 288 PRO A CA 1
ATOM 2262 C C . PRO A 1 288 ? -6.553 -14.365 2.314 1.00 96.88 288 PRO A C 1
ATOM 2264 O O . PRO A 1 288 ? -7.587 -14.601 1.685 1.00 96.88 288 PRO A O 1
ATOM 2267 N N . GLY A 1 289 ? -5.583 -13.579 1.851 1.00 97.19 289 GLY A N 1
ATOM 2268 C CA . GLY A 1 289 ? -5.669 -12.835 0.596 1.00 97.19 289 GLY A CA 1
ATOM 2269 C C . GLY A 1 289 ? -6.410 -11.500 0.691 1.00 97.19 289 GLY A C 1
ATOM 2270 O O . GLY A 1 289 ? -6.477 -10.785 -0.308 1.00 97.19 289 GLY A O 1
ATOM 2271 N N . ASP A 1 290 ? -6.922 -11.118 1.865 1.00 98.25 290 ASP A N 1
ATOM 2272 C CA . ASP A 1 290 ? -7.477 -9.780 2.056 1.00 98.25 290 ASP A CA 1
ATOM 2273 C C . ASP A 1 290 ? -6.427 -8.694 1.806 1.00 98.25 290 ASP A C 1
ATOM 2275 O O . ASP A 1 290 ? -5.242 -8.836 2.118 1.00 98.25 290 ASP A O 1
ATOM 2279 N N . ILE A 1 291 ? -6.889 -7.564 1.283 1.00 98.31 291 ILE A N 1
ATOM 2280 C CA . ILE A 1 291 ? -6.115 -6.331 1.192 1.00 98.31 291 ILE A CA 1
ATOM 2281 C C . ILE A 1 291 ? -6.499 -5.463 2.391 1.00 98.31 291 ILE A C 1
ATOM 2283 O O . ILE A 1 291 ? -7.620 -4.952 2.472 1.00 98.31 291 ILE A O 1
ATOM 2287 N N . LEU A 1 292 ? -5.577 -5.321 3.339 1.00 98.69 292 LEU A N 1
ATOM 2288 C CA . LEU A 1 292 ? -5.801 -4.553 4.560 1.00 98.69 292 LEU A CA 1
ATOM 2289 C C . LEU A 1 292 ? -5.719 -3.057 4.258 1.00 98.69 292 LEU A C 1
ATOM 2291 O O . LEU A 1 292 ? -4.703 -2.588 3.758 1.00 98.69 292 LEU A O 1
ATOM 2295 N N . VAL A 1 293 ? -6.751 -2.294 4.608 1.00 98.50 293 VAL A N 1
ATOM 2296 C CA . VAL A 1 293 ? -6.782 -0.835 4.469 1.00 98.50 293 VAL A CA 1
ATOM 2297 C C . VAL A 1 293 ? -7.023 -0.211 5.839 1.00 98.50 293 VAL A C 1
ATOM 2299 O O . VAL A 1 293 ? -8.011 -0.526 6.496 1.00 98.50 293 VAL A O 1
ATOM 2302 N N . ILE A 1 294 ? -6.147 0.688 6.280 1.00 98.62 294 ILE A N 1
ATOM 2303 C CA . ILE A 1 294 ? -6.246 1.344 7.590 1.00 98.62 294 ILE A CA 1
ATOM 2304 C C . ILE A 1 294 ? -6.520 2.833 7.393 1.00 98.62 294 ILE A C 1
ATOM 2306 O O . ILE A 1 294 ? -5.729 3.539 6.769 1.00 98.62 294 ILE A O 1
ATOM 2310 N N . ARG A 1 295 ? -7.617 3.330 7.974 1.00 98.06 295 ARG A N 1
ATOM 2311 C CA . ARG A 1 295 ? -7.863 4.773 8.093 1.00 98.06 295 ARG A CA 1
ATOM 2312 C C . ARG A 1 295 ? -7.427 5.259 9.466 1.00 98.06 295 ARG A C 1
ATOM 2314 O O . ARG A 1 295 ? -8.105 5.045 10.471 1.00 98.06 295 ARG A O 1
ATOM 2321 N N . THR A 1 296 ? -6.295 5.945 9.486 1.00 97.81 296 THR A N 1
ATOM 2322 C CA . THR A 1 296 ? -5.681 6.509 10.692 1.00 97.81 296 THR A CA 1
ATOM 2323 C C . THR A 1 296 ? -6.257 7.879 11.061 1.00 97.81 296 THR A C 1
ATOM 2325 O O . THR A 1 296 ? -6.206 8.275 12.227 1.00 97.81 296 THR A O 1
ATOM 2328 N N . GLY A 1 297 ? -6.834 8.594 10.084 1.00 96.19 297 GLY A N 1
ATOM 2329 C CA . GLY A 1 297 ? -7.320 9.968 10.231 1.00 96.19 297 GLY A CA 1
ATOM 2330 C C . GLY A 1 297 ? -6.341 11.024 9.711 1.00 96.19 297 GLY A C 1
ATOM 2331 O O . GLY A 1 297 ? -6.608 12.221 9.839 1.00 96.19 297 GLY A O 1
ATOM 2332 N N . PHE A 1 298 ? -5.223 10.615 9.105 1.00 95.88 298 PHE A N 1
ATOM 2333 C CA . PHE A 1 298 ? -4.275 11.534 8.483 1.00 95.88 298 PHE A CA 1
ATOM 2334 C C . PHE A 1 298 ? -4.903 12.331 7.351 1.00 95.88 298 PHE A C 1
ATOM 2336 O O . PHE A 1 298 ? -4.757 13.553 7.334 1.00 95.88 298 PHE A O 1
ATOM 2343 N N . THR A 1 299 ? -5.640 11.689 6.439 1.00 93.94 299 THR A N 1
ATOM 2344 C CA . THR A 1 299 ? -6.253 12.429 5.326 1.00 93.94 299 THR A CA 1
ATOM 2345 C C . THR A 1 299 ? -7.297 13.424 5.841 1.00 93.94 299 THR A C 1
ATOM 2347 O O . THR A 1 299 ? -7.306 14.582 5.413 1.00 93.94 299 THR A O 1
ATOM 2350 N N . ALA A 1 300 ? -8.100 13.025 6.833 1.00 94.38 300 ALA A N 1
ATOM 2351 C CA . ALA A 1 300 ? -9.070 13.891 7.506 1.00 94.38 300 ALA A CA 1
ATOM 2352 C C . ALA A 1 300 ? -8.427 15.153 8.113 1.00 94.38 300 ALA A C 1
ATOM 2354 O O . ALA A 1 300 ? -8.985 16.250 8.014 1.00 94.38 300 ALA A O 1
ATOM 2355 N N . TRP A 1 301 ? -7.255 15.000 8.741 1.00 94.81 301 TRP A N 1
ATOM 2356 C CA . TRP A 1 301 ? -6.465 16.107 9.279 1.00 94.81 301 TRP A CA 1
ATOM 2357 C C . TRP A 1 301 ? -5.843 16.954 8.161 1.00 94.81 301 TRP A C 1
ATOM 2359 O O . TRP A 1 301 ? -6.043 18.169 8.127 1.00 94.81 301 TRP A O 1
ATOM 2369 N N . HIS A 1 302 ? -5.138 16.329 7.217 1.00 94.00 302 HIS A N 1
ATOM 2370 C CA . HIS A 1 302 ? -4.362 17.016 6.183 1.00 94.00 302 HIS A CA 1
ATOM 2371 C C . HIS A 1 302 ? -5.241 17.878 5.267 1.00 94.00 302 HIS A C 1
ATOM 2373 O O . HIS A 1 302 ? -4.818 18.948 4.833 1.00 94.00 302 HIS A O 1
ATOM 2379 N N . LEU A 1 303 ? -6.478 17.452 4.986 1.00 91.81 303 LEU A N 1
ATOM 2380 C CA . LEU A 1 303 ? -7.444 18.231 4.199 1.00 91.81 303 LEU A CA 1
ATOM 2381 C C . LEU A 1 303 ? -7.877 19.542 4.876 1.00 91.81 303 LEU A C 1
ATOM 2383 O O . LEU A 1 303 ? -8.327 20.456 4.190 1.00 91.81 303 LEU A O 1
ATOM 2387 N N . LYS A 1 304 ? -7.759 19.637 6.206 1.00 93.25 304 LYS A N 1
ATOM 2388 C CA . LYS A 1 304 ? -8.208 20.786 7.014 1.00 93.25 304 LYS A CA 1
ATOM 2389 C C . LYS A 1 304 ? -7.053 21.610 7.587 1.00 93.25 304 LYS A C 1
ATOM 2391 O O . LYS A 1 304 ? -7.272 22.746 7.998 1.00 93.25 304 LYS A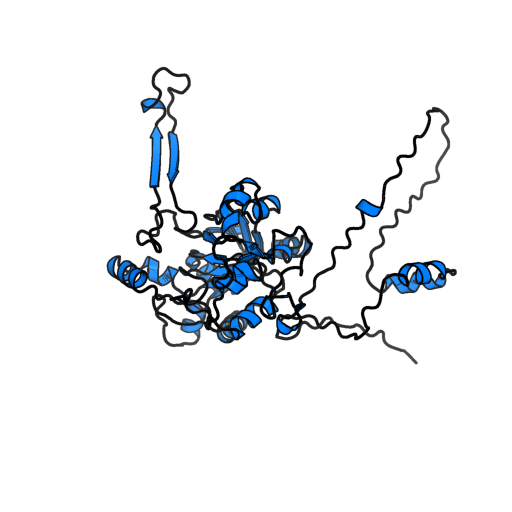 O 1
ATOM 2396 N N . ALA A 1 305 ? -5.855 21.033 7.657 1.00 93.31 305 ALA A N 1
ATOM 2397 C CA . ALA A 1 305 ? -4.668 21.671 8.210 1.00 93.31 305 ALA A CA 1
ATOM 2398 C C . ALA A 1 305 ? -4.240 22.901 7.393 1.00 93.31 305 ALA A C 1
ATOM 2400 O O . ALA A 1 305 ? -4.389 22.935 6.167 1.00 93.31 305 ALA A O 1
ATOM 2401 N N . SER A 1 306 ? -3.664 23.896 8.073 1.00 93.81 306 SER A N 1
ATOM 2402 C CA . SER A 1 306 ? -3.016 25.028 7.406 1.00 93.81 306 SER A CA 1
ATOM 2403 C C . SER A 1 306 ? -1.727 24.581 6.704 1.00 93.81 306 SER A C 1
ATOM 2405 O O . SER A 1 306 ? -1.146 23.551 7.050 1.00 93.81 306 SER A O 1
ATOM 2407 N N . ASP A 1 307 ? -1.244 25.351 5.729 1.00 91.94 307 ASP A N 1
ATOM 2408 C CA . ASP A 1 307 ? 0.003 25.003 5.032 1.00 91.94 307 ASP A CA 1
ATOM 2409 C C . ASP A 1 307 ? 1.223 25.038 5.962 1.00 91.94 307 ASP A C 1
ATOM 2411 O O . ASP A 1 307 ? 2.138 24.228 5.806 1.00 91.94 307 ASP A O 1
ATOM 2415 N N . GLU A 1 308 ? 1.195 25.900 6.982 1.00 92.12 308 GLU A N 1
ATOM 2416 C CA . GLU A 1 308 ? 2.224 25.955 8.023 1.00 92.12 308 GLU A CA 1
ATOM 2417 C C . GLU A 1 308 ? 2.223 24.687 8.889 1.00 92.12 308 GLU A C 1
ATOM 2419 O O . GLU A 1 308 ? 3.283 24.116 9.157 1.00 92.12 308 GLU A O 1
ATOM 2424 N N . ASP A 1 309 ? 1.042 24.183 9.269 1.00 91.69 309 ASP A N 1
ATOM 2425 C CA . ASP A 1 309 ? 0.924 22.936 10.033 1.00 91.69 309 ASP A CA 1
ATOM 2426 C C . ASP A 1 309 ? 1.396 21.730 9.215 1.00 91.69 309 ASP A C 1
ATOM 2428 O O . ASP A 1 309 ? 2.111 20.865 9.735 1.00 91.69 309 ASP A O 1
ATOM 2432 N N . LYS A 1 310 ? 1.029 21.668 7.927 1.00 92.38 310 LYS A N 1
ATOM 2433 C CA . LYS A 1 310 ? 1.482 20.611 7.006 1.00 92.38 310 LYS A CA 1
ATOM 2434 C C . LYS A 1 310 ? 3.000 20.624 6.868 1.00 92.38 310 LYS A C 1
ATOM 2436 O O . LYS A 1 310 ? 3.634 19.574 6.986 1.00 92.38 310 LYS A O 1
ATOM 2441 N N . LYS A 1 311 ? 3.587 21.806 6.656 1.00 90.50 311 LYS A N 1
ATOM 2442 C CA . LYS A 1 311 ? 5.036 21.991 6.538 1.00 90.50 311 LYS A CA 1
ATOM 2443 C C . LYS A 1 311 ? 5.750 21.576 7.821 1.00 90.50 311 LYS A C 1
ATOM 2445 O O . LYS A 1 311 ? 6.605 20.698 7.773 1.00 90.50 311 LYS A O 1
ATOM 2450 N N . THR A 1 312 ? 5.322 22.107 8.965 1.00 90.88 312 THR A N 1
ATOM 2451 C CA . THR A 1 312 ? 5.886 21.773 10.282 1.00 90.88 312 THR A CA 1
ATOM 2452 C C . THR A 1 312 ? 5.835 20.269 10.554 1.00 90.88 312 THR A C 1
ATOM 2454 O O . THR A 1 312 ? 6.789 19.686 11.065 1.00 90.88 312 THR A O 1
ATOM 2457 N N . SER A 1 313 ? 4.722 19.616 10.218 1.00 89.69 313 SER A N 1
ATOM 2458 C CA . SER A 1 313 ? 4.558 18.172 10.424 1.00 89.69 313 SER A CA 1
ATOM 2459 C C . SER A 1 313 ? 5.473 17.359 9.505 1.00 89.69 313 SER A C 1
ATOM 2461 O O . SER A 1 313 ? 6.093 16.397 9.949 1.00 89.69 313 SER A O 1
ATOM 2463 N N . THR A 1 314 ? 5.615 17.787 8.247 1.00 88.62 314 THR A N 1
ATOM 2464 C CA . THR A 1 314 ? 6.517 17.164 7.266 1.00 88.62 314 THR A CA 1
ATOM 2465 C C . THR A 1 314 ? 7.981 17.299 7.675 1.00 88.62 314 THR A C 1
ATOM 2467 O O . THR A 1 314 ? 8.718 16.321 7.609 1.00 88.62 314 THR A O 1
ATOM 2470 N N . GLU A 1 315 ? 8.396 18.470 8.161 1.00 88.38 315 GLU A N 1
ATOM 2471 C CA . GLU A 1 315 ? 9.758 18.714 8.656 1.00 88.38 315 GLU A CA 1
ATOM 2472 C C . GLU A 1 315 ? 10.082 17.887 9.906 1.00 88.38 315 GLU A C 1
ATOM 2474 O O . GLU A 1 315 ? 11.198 17.391 10.047 1.00 88.38 315 GLU A O 1
ATOM 2479 N N . LYS A 1 316 ? 9.101 17.695 10.798 1.00 88.56 316 LYS A N 1
ATOM 2480 C CA . LYS A 1 316 ? 9.237 16.799 11.956 1.00 88.56 316 LYS A CA 1
ATOM 2481 C C . LYS A 1 316 ? 9.299 15.323 11.559 1.00 88.56 316 LYS A C 1
ATOM 2483 O O . LYS A 1 316 ? 9.868 14.533 12.304 1.00 88.56 316 LYS A O 1
ATOM 2488 N N . GLY A 1 317 ? 8.675 14.947 10.441 1.00 87.81 317 GLY A N 1
ATOM 2489 C CA . GLY A 1 317 ? 8.576 13.557 9.991 1.00 87.81 317 GLY A CA 1
ATOM 2490 C C . GLY A 1 317 ? 7.797 12.652 10.952 1.00 87.81 317 GLY A C 1
ATOM 2491 O O . GLY A 1 317 ? 8.048 11.449 10.990 1.00 87.81 317 GLY A O 1
ATOM 2492 N N . ALA A 1 318 ? 6.889 13.219 11.752 1.00 90.25 318 ALA A N 1
ATOM 2493 C CA . ALA A 1 318 ? 6.151 12.513 12.796 1.00 90.25 318 ALA A CA 1
ATOM 2494 C C . ALA A 1 318 ? 4.693 12.300 12.377 1.00 90.25 318 ALA A C 1
ATOM 2496 O O . ALA A 1 318 ? 3.898 13.242 12.371 1.00 90.25 318 ALA A O 1
ATOM 2497 N N . PHE A 1 319 ? 4.349 11.060 12.044 1.00 94.69 319 PHE A N 1
ATOM 2498 C CA . PHE A 1 319 ? 3.028 10.671 11.574 1.00 94.69 319 PHE A CA 1
ATOM 2499 C C . PHE A 1 319 ? 2.583 9.387 12.258 1.00 94.69 319 PHE A C 1
ATOM 2501 O O . PHE A 1 319 ? 3.385 8.491 12.536 1.00 94.69 319 PHE A O 1
ATOM 2508 N N . ILE A 1 320 ? 1.280 9.323 12.522 1.00 97.06 320 ILE A N 1
ATOM 2509 C CA . ILE A 1 320 ? 0.632 8.126 13.046 1.00 97.06 320 ILE A CA 1
ATOM 2510 C C . ILE A 1 320 ? 0.822 6.968 12.058 1.00 97.06 320 ILE A C 1
ATOM 2512 O O . ILE A 1 320 ? 0.826 7.179 10.847 1.00 97.06 320 ILE A O 1
ATOM 2516 N N . GLY A 1 321 ? 0.939 5.745 12.563 1.00 97.81 321 GLY A N 1
ATOM 2517 C CA . GLY A 1 321 ? 1.007 4.552 11.722 1.00 97.81 321 GLY A CA 1
ATOM 2518 C C . GLY A 1 321 ? 1.036 3.276 12.549 1.00 97.81 321 GLY A C 1
ATOM 2519 O O . GLY A 1 321 ? 0.923 3.318 13.777 1.00 97.81 321 GLY A O 1
ATOM 2520 N N . VAL A 1 322 ? 1.176 2.131 11.886 1.00 98.38 322 VAL A N 1
ATOM 2521 C CA . VAL A 1 322 ? 1.257 0.833 12.573 1.00 98.38 322 VAL A CA 1
ATOM 2522 C C . VAL A 1 322 ? 2.534 0.754 13.414 1.00 98.38 322 VAL A C 1
ATOM 2524 O O . VAL A 1 322 ? 3.587 1.243 13.010 1.00 98.38 322 VAL A O 1
ATOM 2527 N N . GLU A 1 323 ? 2.443 0.160 14.601 1.00 97.94 323 GLU A N 1
ATOM 2528 C CA . GLU A 1 323 ? 3.574 -0.016 15.509 1.00 97.94 323 GLU A CA 1
ATOM 2529 C C . GLU A 1 323 ? 4.705 -0.830 14.860 1.00 97.94 323 GLU A C 1
ATOM 2531 O O . GLU A 1 323 ? 4.503 -1.975 14.448 1.00 97.94 323 GLU A O 1
ATOM 2536 N N . SER A 1 324 ? 5.916 -0.272 14.847 1.00 96.31 324 SER A N 1
ATOM 2537 C CA . SER A 1 324 ? 7.129 -0.939 14.370 1.00 96.31 324 SER A CA 1
ATOM 2538 C C . SER A 1 324 ? 7.675 -1.915 15.419 1.00 96.31 324 SER A C 1
ATOM 2540 O O . SER A 1 324 ? 8.641 -1.637 16.128 1.00 96.31 324 SER A O 1
ATOM 2542 N N . SER A 1 325 ? 7.036 -3.079 15.541 1.00 97.25 325 SER A N 1
ATOM 2543 C CA . SER A 1 325 ? 7.425 -4.132 16.483 1.00 97.25 325 SER A CA 1
ATOM 2544 C C . SER A 1 325 ? 7.341 -5.520 15.853 1.00 97.25 325 SER A C 1
ATOM 2546 O O . SER A 1 325 ? 6.561 -5.775 14.934 1.00 97.25 325 SER A O 1
ATOM 2548 N N . MET A 1 326 ? 8.104 -6.474 16.394 1.00 97.50 326 MET A N 1
ATOM 2549 C CA . MET A 1 326 ? 7.987 -7.877 15.984 1.00 97.50 326 MET A CA 1
ATOM 2550 C C . MET A 1 326 ? 6.618 -8.497 16.323 1.00 97.50 326 MET A C 1
ATOM 2552 O O . MET A 1 326 ? 6.305 -9.578 15.818 1.00 97.50 326 MET A O 1
ATOM 2556 N N . ALA A 1 327 ? 5.810 -7.861 17.181 1.00 98.06 327 ALA A N 1
ATOM 2557 C CA . ALA A 1 327 ? 4.427 -8.265 17.417 1.00 98.06 327 ALA A CA 1
ATOM 2558 C C . ALA A 1 327 ? 3.549 -7.894 16.211 1.00 98.06 327 ALA A C 1
ATOM 2560 O O . ALA A 1 327 ? 2.861 -8.767 15.681 1.00 98.06 327 ALA A O 1
ATOM 2561 N N . SER A 1 328 ? 3.664 -6.663 15.702 1.00 98.31 328 SER A N 1
ATOM 2562 C CA . SER A 1 328 ? 2.995 -6.228 14.467 1.00 98.31 328 SER A CA 1
ATOM 2563 C C . SER A 1 328 ? 3.437 -7.032 13.247 1.00 98.31 328 SER A C 1
ATOM 2565 O O . SER A 1 328 ? 2.594 -7.433 12.452 1.00 98.31 328 SER A O 1
ATOM 2567 N N . VAL A 1 329 ? 4.734 -7.340 13.121 1.00 98.44 329 VAL A N 1
ATOM 2568 C CA . VAL A 1 329 ? 5.262 -8.211 12.051 1.00 98.44 329 VAL A CA 1
ATOM 2569 C C . VAL A 1 329 ? 4.562 -9.575 12.074 1.00 98.44 329 VAL A C 1
ATOM 2571 O O . VAL A 1 329 ? 4.017 -10.018 11.065 1.00 98.44 329 VAL A O 1
ATOM 2574 N N . ARG A 1 330 ? 4.505 -10.231 13.240 1.00 98.12 330 ARG A N 1
ATOM 2575 C CA . ARG A 1 330 ? 3.799 -11.515 13.377 1.00 98.12 330 ARG A CA 1
ATOM 2576 C C . ARG A 1 330 ? 2.318 -11.394 13.057 1.00 98.12 330 ARG A C 1
ATOM 2578 O O . ARG A 1 330 ? 1.782 -12.259 12.376 1.00 98.12 330 ARG A O 1
ATOM 2585 N N . TRP A 1 331 ? 1.669 -10.346 13.554 1.00 98.12 331 TRP A N 1
ATOM 2586 C CA . TRP A 1 331 ? 0.249 -10.105 13.323 1.00 98.12 331 TRP A CA 1
ATOM 2587 C C . TRP A 1 331 ? -0.055 -9.947 11.828 1.00 98.12 331 TRP A C 1
ATOM 2589 O O . TRP A 1 331 ? -0.930 -10.637 11.318 1.00 98.12 331 TRP A O 1
ATOM 2599 N N . LEU A 1 332 ? 0.713 -9.121 11.112 1.00 98.31 332 LEU A N 1
ATOM 2600 C CA . LEU A 1 332 ? 0.543 -8.894 9.673 1.00 98.31 332 LEU A CA 1
ATOM 2601 C C . LEU A 1 332 ? 0.708 -10.185 8.868 1.00 98.31 332 LEU A C 1
ATOM 2603 O O . LEU A 1 332 ? -0.146 -10.502 8.041 1.00 98.31 332 LEU A O 1
ATOM 2607 N N . TRP A 1 333 ? 1.781 -10.940 9.124 1.00 97.94 333 TRP A N 1
ATOM 2608 C CA . TRP A 1 333 ? 2.039 -12.182 8.397 1.00 97.94 333 TRP A CA 1
ATOM 2609 C C . TRP A 1 333 ? 0.973 -13.246 8.671 1.00 97.94 333 TRP A C 1
ATOM 2611 O O . TRP A 1 333 ? 0.498 -13.899 7.745 1.00 97.94 333 TRP A O 1
ATOM 2621 N N . ASN A 1 334 ? 0.594 -13.428 9.938 1.00 97.06 334 ASN A N 1
ATOM 2622 C CA . ASN A 1 334 ? -0.303 -14.507 10.350 1.00 97.06 334 ASN A CA 1
ATOM 2623 C C . ASN A 1 334 ? -1.746 -14.339 9.852 1.00 97.06 334 ASN A C 1
ATOM 2625 O O . ASN A 1 334 ? -2.482 -15.318 9.835 1.00 97.06 334 ASN A O 1
ATOM 2629 N N . HIS A 1 335 ? -2.142 -13.139 9.423 1.00 97.00 335 HIS A N 1
ATOM 2630 C CA . HIS A 1 335 ? -3.429 -12.916 8.751 1.00 97.00 335 HIS A CA 1
ATOM 2631 C C . HIS A 1 335 ? -3.367 -13.092 7.228 1.00 97.00 335 HIS A C 1
ATOM 2633 O O . HIS A 1 335 ? -4.402 -13.037 6.565 1.00 97.00 335 HIS A O 1
ATOM 2639 N N . HIS A 1 336 ? -2.172 -13.312 6.666 1.00 97.12 336 HIS A N 1
ATOM 2640 C CA . HIS A 1 336 ? -1.941 -13.614 5.246 1.00 97.12 336 HIS A CA 1
ATOM 2641 C C . HIS A 1 336 ? -2.560 -12.584 4.294 1.00 97.12 336 HIS A C 1
ATOM 2643 O O . HIS A 1 336 ? -3.173 -12.937 3.284 1.00 97.12 336 HIS A O 1
ATOM 2649 N N . PHE A 1 337 ? -2.405 -11.299 4.618 1.00 98.25 337 PHE A N 1
ATOM 2650 C CA . PHE A 1 337 ? -2.844 -10.216 3.743 1.00 98.25 337 PHE A CA 1
ATOM 2651 C C . PHE A 1 337 ? -2.055 -10.225 2.427 1.00 98.25 337 PHE A C 1
ATOM 2653 O O . PHE A 1 337 ? -0.832 -10.376 2.419 1.00 98.25 337 PHE A O 1
ATOM 2660 N N . ALA A 1 338 ? -2.748 -10.032 1.304 1.00 97.94 338 ALA A N 1
ATOM 2661 C CA . ALA A 1 338 ? -2.104 -9.957 -0.007 1.00 97.94 338 ALA A CA 1
ATOM 2662 C C . ALA A 1 338 ? -1.320 -8.651 -0.187 1.00 97.94 338 ALA A C 1
ATOM 2664 O O . ALA A 1 338 ? -0.271 -8.631 -0.831 1.00 97.94 338 ALA A O 1
ATOM 2665 N N . ALA A 1 339 ? -1.844 -7.568 0.384 1.00 98.00 339 ALA A N 1
ATOM 2666 C CA . ALA A 1 339 ? -1.265 -6.235 0.360 1.00 98.00 339 ALA A CA 1
ATOM 2667 C C . ALA A 1 339 ? -1.790 -5.413 1.544 1.00 98.00 339 ALA A C 1
ATOM 2669 O O . ALA A 1 339 ? -2.839 -5.729 2.117 1.00 98.00 339 ALA A O 1
ATOM 2670 N N . VAL A 1 340 ? -1.085 -4.334 1.880 1.00 98.50 340 VAL A N 1
ATOM 2671 C CA . VAL A 1 340 ? -1.479 -3.415 2.954 1.00 98.50 340 VAL A CA 1
ATOM 2672 C C . VAL A 1 340 ? -1.571 -1.985 2.442 1.00 98.50 340 VAL A C 1
ATOM 2674 O O . VAL A 1 340 ? -0.846 -1.592 1.530 1.00 98.50 340 VAL A O 1
ATOM 2677 N N . ALA A 1 341 ? -2.477 -1.200 3.014 1.00 97.38 341 ALA A N 1
ATOM 2678 C CA . ALA A 1 341 ? -2.715 0.173 2.615 1.00 97.38 341 ALA A CA 1
ATOM 2679 C C . ALA A 1 341 ? -3.105 1.072 3.791 1.00 97.38 341 ALA A C 1
ATOM 2681 O O . ALA A 1 341 ? -3.748 0.628 4.746 1.00 97.38 341 ALA A O 1
ATOM 2682 N N . CYS A 1 342 ? -2.776 2.356 3.690 1.00 97.38 342 CYS A N 1
ATOM 2683 C CA . CYS A 1 342 ? -3.153 3.374 4.664 1.00 97.38 342 CYS A CA 1
ATOM 2684 C C . CYS A 1 342 ? -3.425 4.744 4.019 1.00 97.38 342 CYS A C 1
ATOM 2686 O O . CYS A 1 342 ? -3.156 4.988 2.838 1.00 97.38 342 CYS A O 1
ATOM 2688 N N . ASP A 1 343 ? -3.967 5.661 4.820 1.00 96.44 343 ASP A N 1
ATOM 2689 C CA . ASP A 1 343 ? -4.136 7.069 4.460 1.00 96.44 343 ASP A CA 1
ATOM 2690 C C . ASP A 1 343 ? -2.950 7.964 4.857 1.00 96.44 343 ASP A C 1
ATOM 2692 O O . ASP A 1 343 ? -3.042 9.172 4.668 1.00 96.44 343 ASP A O 1
ATOM 2696 N N . THR A 1 344 ? -1.860 7.413 5.399 1.00 94.50 344 THR A N 1
ATOM 2697 C CA . THR A 1 344 ? -0.687 8.146 5.920 1.00 94.50 344 THR A CA 1
ATOM 2698 C C . THR A 1 344 ? 0.481 8.202 4.937 1.00 94.50 344 THR A C 1
ATOM 2700 O O . THR A 1 344 ? 0.477 7.532 3.909 1.00 94.50 344 THR A O 1
ATOM 2703 N N . LEU A 1 345 ? 1.480 9.039 5.255 1.00 90.44 345 LEU A N 1
ATOM 2704 C CA . LEU A 1 345 ? 2.745 9.206 4.511 1.00 90.44 345 LEU A CA 1
ATOM 2705 C C . LEU A 1 345 ? 3.692 8.003 4.595 1.00 90.44 345 LEU A C 1
ATOM 2707 O O . LEU A 1 345 ? 4.657 7.961 3.844 1.00 90.44 345 LEU A O 1
ATOM 2711 N N . GLY A 1 346 ? 3.455 7.134 5.572 1.00 91.75 346 GLY A N 1
ATOM 2712 C CA . GLY A 1 346 ? 4.176 5.906 5.852 1.00 91.75 346 GLY A CA 1
ATOM 2713 C C . GLY A 1 346 ? 3.168 4.881 6.371 1.00 91.75 346 GLY A C 1
ATOM 2714 O O . GLY A 1 346 ? 2.259 5.262 7.118 1.00 91.75 346 GLY A O 1
ATOM 2715 N N . PHE A 1 347 ? 3.284 3.606 6.008 1.00 96.44 347 PHE A N 1
ATOM 2716 C CA . PHE A 1 347 ? 2.421 2.566 6.586 1.00 96.44 347 PHE A CA 1
ATOM 2717 C C . PHE A 1 347 ? 2.652 2.380 8.093 1.00 96.44 347 PHE A C 1
ATOM 2719 O O . PHE A 1 347 ? 1.708 2.295 8.886 1.00 96.44 347 PHE A O 1
ATOM 2726 N N . GLU A 1 348 ? 3.919 2.339 8.495 1.00 97.44 348 GLU A N 1
ATOM 2727 C CA . GLU A 1 348 ? 4.319 2.277 9.899 1.00 97.44 348 GLU A CA 1
ATOM 2728 C C . GLU A 1 348 ? 4.455 3.670 10.521 1.00 97.44 348 GLU A C 1
ATOM 2730 O O . GLU A 1 348 ? 4.580 4.677 9.823 1.00 97.44 348 GLU A O 1
ATOM 2735 N N . CYS A 1 349 ? 4.412 3.724 11.850 1.00 96.75 349 CYS A N 1
ATOM 2736 C CA . CYS A 1 349 ? 4.572 4.956 12.613 1.00 96.75 349 CYS A CA 1
ATOM 2737 C C . CYS A 1 349 ? 5.924 5.613 12.304 1.00 96.75 349 CYS A C 1
ATOM 2739 O O . CYS A 1 349 ? 6.961 4.949 12.306 1.00 96.75 349 CYS A O 1
ATOM 2741 N N . THR A 1 350 ? 5.926 6.926 12.066 1.00 93.50 350 THR A N 1
ATOM 2742 C CA . THR A 1 350 ? 7.148 7.665 11.727 1.00 93.50 350 THR A CA 1
ATOM 2743 C C . THR A 1 350 ? 7.587 8.591 12.874 1.00 93.50 350 THR A C 1
ATOM 2745 O O . THR A 1 350 ? 6.746 9.104 13.628 1.00 93.50 350 THR A O 1
ATOM 2748 N N . PRO A 1 351 ? 8.900 8.853 13.038 1.00 92.19 351 PRO A N 1
ATOM 2749 C CA . PRO A 1 351 ? 10.007 8.541 12.123 1.00 92.19 351 PRO A CA 1
ATOM 2750 C C . PRO A 1 351 ? 10.437 7.065 12.125 1.00 92.19 351 PRO A C 1
ATOM 2752 O O . PRO A 1 351 ? 10.542 6.443 13.177 1.00 92.19 351 PRO A O 1
ATOM 2755 N N . ILE A 1 352 ? 10.749 6.533 10.938 1.00 90.25 352 ILE A N 1
ATOM 2756 C CA . ILE A 1 352 ? 11.276 5.171 10.770 1.00 90.25 352 ILE A CA 1
ATOM 2757 C C . ILE A 1 352 ? 12.788 5.191 10.996 1.00 90.25 352 ILE A C 1
ATOM 2759 O O . ILE A 1 352 ? 13.516 5.963 10.366 1.00 90.25 352 ILE A O 1
ATOM 2763 N N . ALA A 1 353 ? 13.279 4.321 11.874 1.00 89.69 353 ALA A N 1
ATOM 2764 C CA . ALA A 1 353 ? 14.683 4.268 12.266 1.00 89.69 353 ALA A CA 1
ATOM 2765 C C . ALA A 1 353 ? 15.565 3.512 11.247 1.00 89.69 353 ALA A C 1
ATOM 2767 O O . ALA A 1 353 ? 16.227 2.535 11.585 1.00 89.69 353 ALA A O 1
ATOM 2768 N N . PHE A 1 354 ? 15.608 3.959 9.986 1.00 86.50 354 PHE A N 1
ATOM 2769 C CA . PHE A 1 354 ? 16.400 3.301 8.929 1.00 86.50 354 PHE A CA 1
ATOM 2770 C C . PHE A 1 354 ? 17.902 3.201 9.240 1.00 86.50 354 PHE A C 1
ATOM 2772 O O . PHE A 1 354 ? 18.565 2.291 8.757 1.00 86.50 354 PHE A O 1
ATOM 2779 N N . SER A 1 355 ? 18.446 4.094 10.068 1.00 85.56 355 SER A N 1
ATOM 2780 C CA . SER A 1 355 ? 19.854 4.063 10.480 1.00 85.56 355 SER A CA 1
ATOM 2781 C C . SER A 1 355 ? 20.143 3.175 11.697 1.00 85.56 355 SER A C 1
ATOM 2783 O O . SER A 1 355 ? 21.307 3.044 12.069 1.00 85.56 355 SER A O 1
ATOM 2785 N N . ASP A 1 356 ? 19.123 2.617 12.354 1.00 89.06 356 ASP A N 1
ATOM 2786 C CA . ASP A 1 356 ? 19.277 1.782 13.548 1.00 89.06 356 ASP A CA 1
ATOM 2787 C C . ASP A 1 356 ? 18.835 0.344 13.256 1.00 89.06 356 ASP A C 1
ATOM 2789 O O . ASP A 1 356 ? 17.649 0.019 13.249 1.00 89.06 356 ASP A O 1
ATOM 2793 N N . SER A 1 357 ? 19.816 -0.533 13.055 1.00 86.12 357 SER A N 1
ATOM 2794 C CA . SER A 1 357 ? 19.604 -1.957 12.775 1.00 86.12 357 SER A CA 1
ATOM 2795 C C . SER A 1 357 ? 18.994 -2.751 13.932 1.00 86.12 357 SER A C 1
ATOM 2797 O O . SER A 1 357 ? 18.660 -3.921 13.766 1.00 86.12 357 SER A O 1
ATOM 2799 N N . THR A 1 358 ? 18.918 -2.171 15.134 1.00 87.88 358 THR A N 1
ATOM 2800 C CA . THR A 1 358 ? 18.318 -2.840 16.300 1.00 87.88 358 THR A CA 1
ATOM 2801 C C . THR A 1 358 ? 16.804 -2.662 16.361 1.00 87.88 358 THR A C 1
ATOM 2803 O O . THR A 1 358 ? 16.126 -3.406 17.072 1.00 87.88 358 THR A O 1
ATOM 2806 N N . GLN A 1 359 ? 16.267 -1.702 15.604 1.00 92.00 359 GLN A N 1
ATOM 2807 C CA . GLN A 1 359 ? 14.840 -1.419 15.547 1.00 92.00 359 GLN A CA 1
ATOM 2808 C C . GLN A 1 359 ? 14.155 -2.302 14.510 1.00 92.00 359 GLN A C 1
ATOM 2810 O O . GLN A 1 359 ? 14.690 -2.588 13.440 1.00 92.00 359 GLN A O 1
ATOM 2815 N N . THR A 1 360 ? 12.927 -2.715 14.816 1.00 95.50 360 THR A N 1
ATOM 2816 C CA . THR A 1 360 ? 12.072 -3.346 13.807 1.00 95.50 360 THR A CA 1
ATOM 2817 C C . THR A 1 360 ? 11.578 -2.275 12.842 1.00 95.50 360 THR A C 1
ATOM 2819 O O . THR A 1 360 ? 11.174 -1.205 13.282 1.00 95.50 360 THR A O 1
ATOM 2822 N N . ARG A 1 361 ? 11.586 -2.568 11.540 1.00 96.06 361 ARG A N 1
ATOM 2823 C CA . ARG A 1 361 ? 11.056 -1.693 10.486 1.00 96.06 361 ARG A CA 1
ATOM 2824 C C . ARG A 1 361 ? 10.061 -2.497 9.662 1.00 96.06 361 ARG A C 1
ATOM 2826 O O . ARG A 1 361 ? 10.434 -3.527 9.101 1.00 96.06 361 ARG A O 1
ATOM 2833 N N . LEU A 1 362 ? 8.797 -2.085 9.612 1.00 97.62 362 LEU A N 1
ATOM 2834 C CA . LEU A 1 362 ? 7.779 -2.836 8.866 1.00 97.62 362 LEU A CA 1
ATOM 2835 C C . LEU A 1 362 ? 8.044 -2.807 7.361 1.00 97.62 362 LEU A C 1
ATOM 2837 O O . LEU A 1 362 ? 7.763 -3.800 6.698 1.00 97.62 362 LEU A O 1
ATOM 2841 N N . HIS A 1 363 ? 8.632 -1.732 6.831 1.00 96.81 363 HIS A N 1
ATOM 2842 C CA . HIS A 1 363 ? 9.024 -1.652 5.422 1.00 96.81 363 HIS A CA 1
ATOM 2843 C C . HIS A 1 363 ? 9.970 -2.782 5.001 1.00 96.81 363 HIS A C 1
ATOM 2845 O O . HIS A 1 363 ? 9.776 -3.354 3.931 1.00 96.81 363 HIS A O 1
ATOM 2851 N N . ASP A 1 364 ? 10.949 -3.157 5.832 1.00 96.25 364 ASP A N 1
ATOM 2852 C CA . ASP A 1 364 ? 11.844 -4.276 5.508 1.00 96.25 364 ASP A CA 1
ATOM 2853 C C . ASP A 1 364 ? 11.076 -5.589 5.423 1.00 96.25 364 ASP A C 1
ATOM 2855 O O . ASP A 1 364 ? 11.268 -6.373 4.494 1.00 96.25 364 ASP A O 1
ATOM 2859 N N . TRP A 1 365 ? 10.202 -5.828 6.405 1.00 97.75 365 TRP A N 1
ATOM 2860 C CA . TRP A 1 365 ? 9.421 -7.053 6.492 1.00 97.75 365 TRP A CA 1
ATOM 2861 C C . TRP A 1 365 ? 8.448 -7.172 5.327 1.00 97.75 365 TRP A C 1
ATOM 2863 O O . TRP A 1 365 ? 8.501 -8.148 4.583 1.00 97.75 365 TRP A O 1
ATOM 2873 N N . LEU A 1 366 ? 7.628 -6.147 5.119 1.00 98.25 366 LEU A N 1
ATOM 2874 C CA . LEU A 1 366 ? 6.639 -6.104 4.054 1.00 98.25 366 LEU A CA 1
ATOM 2875 C C . LEU A 1 366 ? 7.319 -6.146 2.683 1.00 98.25 366 LEU A C 1
ATOM 2877 O O . LEU A 1 366 ? 7.081 -7.070 1.920 1.00 98.25 366 LEU A O 1
ATOM 2881 N N . VAL A 1 367 ? 8.211 -5.210 2.365 1.00 96.75 367 VAL A N 1
ATOM 2882 C CA . VAL A 1 367 ? 8.716 -5.053 0.992 1.00 96.75 367 VAL A CA 1
ATOM 2883 C C . VAL A 1 367 ? 9.806 -6.071 0.661 1.00 96.75 367 VAL A C 1
ATOM 2885 O O . VAL A 1 367 ? 9.731 -6.736 -0.373 1.00 96.75 367 VAL A O 1
ATOM 2888 N N . ALA A 1 368 ? 10.824 -6.209 1.514 1.00 96.69 368 ALA A N 1
ATOM 2889 C CA . ALA A 1 368 ? 12.017 -6.984 1.184 1.00 96.69 368 ALA A CA 1
ATOM 2890 C C . ALA A 1 368 ? 11.939 -8.438 1.662 1.00 96.69 368 ALA A C 1
ATOM 2892 O O . ALA A 1 368 ? 12.285 -9.339 0.900 1.00 96.69 368 ALA A O 1
ATOM 2893 N N . HIS A 1 369 ? 11.476 -8.710 2.883 1.00 97.44 369 HIS A N 1
ATOM 2894 C CA . HIS A 1 369 ? 11.369 -10.087 3.372 1.00 97.44 369 HIS A CA 1
ATOM 2895 C C . HIS A 1 369 ? 10.181 -10.835 2.764 1.00 97.44 369 HIS A C 1
ATOM 2897 O O . HIS A 1 369 ? 10.326 -12.030 2.506 1.00 97.44 369 HIS A O 1
ATOM 2903 N N . TRP A 1 370 ? 9.057 -10.151 2.517 1.00 97.56 370 TRP A N 1
ATOM 2904 C CA . TRP A 1 370 ? 7.806 -10.782 2.080 1.00 97.56 370 TRP A CA 1
ATOM 2905 C C . TRP A 1 370 ? 7.329 -10.430 0.679 1.00 97.56 370 TRP A C 1
ATOM 2907 O O . TRP A 1 370 ? 6.448 -11.114 0.165 1.00 97.56 370 TRP A O 1
ATOM 2917 N N . ALA A 1 371 ? 7.869 -9.385 0.050 1.00 97.31 371 ALA A N 1
ATOM 2918 C CA . ALA A 1 371 ? 7.296 -8.870 -1.192 1.00 97.31 371 ALA A CA 1
ATOM 2919 C C . ALA A 1 371 ? 5.772 -8.624 -1.070 1.00 97.31 371 ALA A C 1
ATOM 2921 O O . ALA A 1 371 ? 4.965 -8.986 -1.928 1.00 97.31 371 ALA A O 1
ATOM 2922 N N . THR A 1 372 ? 5.380 -7.980 0.024 1.00 98.12 372 THR A N 1
ATOM 2923 C CA . THR A 1 372 ? 4.053 -7.429 0.280 1.00 98.12 372 THR A CA 1
ATOM 2924 C C . THR A 1 372 ? 3.986 -5.984 -0.191 1.00 98.12 372 THR A C 1
ATOM 2926 O O . THR A 1 372 ? 4.712 -5.138 0.336 1.00 98.12 372 THR A O 1
ATOM 2929 N N . PRO A 1 373 ? 3.116 -5.668 -1.165 1.00 97.25 373 PRO A N 1
ATOM 2930 C CA . PRO A 1 373 ? 2.909 -4.294 -1.593 1.00 97.25 373 PRO A CA 1
ATOM 2931 C C . PRO A 1 373 ? 2.367 -3.424 -0.460 1.00 97.25 373 PRO A C 1
ATOM 2933 O O . PRO A 1 373 ? 1.435 -3.817 0.251 1.00 97.25 373 PRO A O 1
ATOM 2936 N N . ILE A 1 374 ? 2.914 -2.216 -0.354 1.00 97.50 374 ILE A N 1
ATOM 2937 C CA . ILE A 1 374 ? 2.430 -1.167 0.543 1.00 97.50 374 ILE A CA 1
ATOM 2938 C C . ILE A 1 374 ? 1.771 -0.087 -0.310 1.00 97.50 374 ILE A C 1
ATOM 2940 O O . ILE A 1 374 ? 2.356 0.348 -1.304 1.00 97.50 374 ILE A O 1
ATOM 2944 N N . ARG A 1 375 ? 0.555 0.339 0.048 1.00 94.25 375 ARG A N 1
ATOM 2945 C CA . ARG A 1 375 ? -0.080 1.522 -0.545 1.00 94.25 375 ARG A CA 1
ATOM 2946 C C . ARG A 1 375 ? -0.238 2.637 0.478 1.00 94.25 375 ARG A C 1
ATOM 2948 O O . ARG A 1 375 ? -0.869 2.455 1.511 1.00 94.25 375 ARG A O 1
ATOM 2955 N N . GLU A 1 376 ? 0.234 3.823 0.139 1.00 95.25 376 GLU A N 1
ATOM 2956 C CA . GLU A 1 376 ? 0.247 4.971 1.050 1.00 95.25 376 GLU A CA 1
ATOM 2957 C C . GLU A 1 376 ? -0.589 6.128 0.497 1.00 95.25 376 GLU A C 1
ATOM 2959 O O . GLU A 1 376 ? -0.904 6.173 -0.700 1.00 95.25 376 GLU A O 1
ATOM 2964 N N . LEU A 1 377 ? -0.944 7.072 1.375 1.00 93.81 377 LEU A N 1
ATOM 2965 C CA . LEU A 1 377 ? -1.626 8.326 1.043 1.00 93.81 377 LEU A CA 1
ATOM 2966 C C . LEU A 1 377 ? -2.987 8.159 0.342 1.00 93.81 377 LEU A C 1
ATOM 2968 O O . LEU A 1 377 ? -3.306 8.925 -0.570 1.00 93.81 377 LEU A O 1
ATOM 2972 N N . TRP A 1 378 ? -3.814 7.174 0.706 1.00 92.75 378 TRP A N 1
ATOM 2973 C CA . TRP A 1 378 ? -5.161 7.059 0.118 1.00 92.75 378 TRP A CA 1
ATOM 2974 C C . TRP A 1 378 ? -6.112 8.089 0.689 1.00 92.75 378 TRP A C 1
ATOM 2976 O O . TRP A 1 378 ? -6.120 8.351 1.890 1.00 92.75 378 TRP A O 1
ATOM 2986 N N . ASN A 1 379 ? -7.029 8.552 -0.157 1.00 93.69 379 ASN A N 1
ATOM 2987 C CA . ASN A 1 379 ? -8.218 9.218 0.344 1.00 93.69 379 ASN A CA 1
ATOM 2988 C C . ASN A 1 379 ? -9.264 8.180 0.769 1.00 93.69 379 ASN A C 1
ATOM 2990 O O . ASN A 1 379 ? -9.884 7.535 -0.079 1.00 93.69 379 ASN A O 1
ATOM 2994 N N . LEU A 1 380 ? -9.452 8.028 2.081 1.00 95.38 380 LEU A N 1
ATOM 2995 C CA . LEU A 1 380 ? -10.389 7.069 2.674 1.00 95.38 380 LEU A CA 1
ATOM 2996 C C . LEU A 1 380 ? -11.650 7.732 3.250 1.00 95.38 380 LEU A C 1
ATOM 2998 O O . LEU A 1 380 ? -12.469 7.033 3.841 1.00 95.38 380 LEU A O 1
ATOM 3002 N N . GLU A 1 381 ? -11.832 9.047 3.089 1.00 94.88 381 GLU A N 1
ATOM 3003 C CA . GLU A 1 381 ? -12.918 9.786 3.754 1.00 94.88 381 GLU A CA 1
ATOM 3004 C C . GLU A 1 381 ? -14.300 9.365 3.236 1.00 94.88 381 GLU A C 1
ATOM 3006 O O . GLU A 1 381 ? -15.125 8.876 4.006 1.00 94.88 381 GLU A O 1
ATOM 3011 N N . ASP A 1 382 ? -14.524 9.436 1.921 1.00 94.38 382 ASP A N 1
ATOM 3012 C CA . ASP A 1 382 ? -15.802 9.021 1.321 1.00 94.38 382 ASP A CA 1
ATOM 3013 C C . ASP A 1 382 ? -16.058 7.513 1.507 1.00 94.38 382 ASP A C 1
ATOM 3015 O O . ASP A 1 382 ? -17.196 7.067 1.660 1.00 94.38 382 ASP A O 1
ATOM 3019 N N . LEU A 1 383 ? -14.985 6.712 1.519 1.00 94.19 383 LEU A N 1
ATOM 3020 C CA . LEU A 1 383 ? -15.041 5.276 1.785 1.00 94.19 383 LEU A CA 1
ATOM 3021 C C . LEU A 1 383 ? -15.523 4.995 3.215 1.00 94.19 383 LEU A C 1
ATOM 3023 O O . LEU A 1 383 ? -16.405 4.157 3.389 1.00 94.19 383 LEU A O 1
ATOM 3027 N N . SER A 1 384 ? -14.956 5.683 4.209 1.00 96.12 384 SER A N 1
ATOM 3028 C CA . SER A 1 384 ? -15.320 5.562 5.625 1.00 96.12 384 SER A CA 1
ATOM 3029 C C . SER A 1 384 ? -16.794 5.871 5.848 1.00 96.12 384 SER A C 1
ATOM 3031 O O . SER A 1 384 ? -17.500 5.055 6.443 1.00 96.12 384 SER A O 1
ATOM 3033 N N . GLU A 1 385 ? -17.271 7.010 5.337 1.00 96.19 385 GLU A N 1
ATOM 3034 C CA . GLU A 1 385 ? -18.676 7.397 5.486 1.00 96.19 385 GLU A CA 1
ATOM 3035 C C . GLU A 1 385 ? -19.606 6.364 4.858 1.00 96.19 385 GLU A C 1
ATOM 3037 O O . GLU A 1 385 ? -20.595 5.958 5.466 1.00 96.19 385 GLU A O 1
ATOM 3042 N N . GLU A 1 386 ? -19.260 5.863 3.674 1.00 94.81 386 GLU A N 1
ATOM 3043 C CA . GLU A 1 386 ? -20.088 4.876 2.999 1.00 94.81 386 GLU A CA 1
ATOM 3044 C C . GLU A 1 386 ? -20.079 3.500 3.684 1.00 94.81 386 GLU A C 1
ATOM 3046 O O . GLU A 1 386 ? -21.107 2.816 3.706 1.00 94.81 386 GLU A O 1
ATOM 3051 N N . CYS A 1 387 ? -18.939 3.076 4.237 1.00 95.50 387 CYS A N 1
ATOM 3052 C CA . CYS A 1 387 ? -18.852 1.852 5.032 1.00 95.50 387 CYS A CA 1
ATOM 3053 C C . CYS A 1 387 ? -19.697 1.964 6.306 1.00 95.50 387 CYS A C 1
ATOM 3055 O O . CYS A 1 387 ? -20.484 1.063 6.604 1.00 95.50 387 CYS A O 1
ATOM 3057 N N . ALA A 1 388 ? -19.602 3.097 7.010 1.00 96.50 388 ALA A N 1
ATOM 3058 C CA . ALA A 1 388 ? -20.381 3.366 8.213 1.00 96.50 388 ALA A CA 1
ATOM 3059 C C . ALA A 1 388 ? -21.886 3.419 7.922 1.00 96.50 388 ALA A C 1
ATOM 3061 O O . ALA A 1 388 ? -22.671 2.770 8.612 1.00 96.50 388 ALA A O 1
ATOM 3062 N N . ARG A 1 389 ? -22.292 4.109 6.848 1.00 95.62 389 ARG A N 1
ATOM 3063 C CA . ARG A 1 389 ? -23.693 4.206 6.409 1.00 95.62 389 ARG A CA 1
ATOM 3064 C C . ARG A 1 389 ? -24.317 2.837 6.108 1.00 95.62 389 ARG A C 1
ATOM 3066 O O . ARG A 1 389 ? -25.530 2.686 6.207 1.00 95.62 389 ARG A O 1
ATOM 3073 N N . GLN A 1 390 ? -23.508 1.849 5.729 1.00 91.94 390 GLN A N 1
ATOM 3074 C CA . GLN A 1 390 ? -23.956 0.483 5.442 1.00 91.94 390 GLN A CA 1
ATOM 3075 C C . GLN A 1 390 ? -23.748 -0.518 6.575 1.00 91.94 390 GLN A C 1
ATOM 3077 O O . GLN A 1 390 ? -24.234 -1.643 6.464 1.00 91.94 390 GLN A O 1
ATOM 3082 N N . GLY A 1 391 ? -22.957 -0.177 7.594 1.00 94.94 391 GLY A N 1
ATOM 3083 C CA . GLY A 1 391 ? -22.444 -1.163 8.546 1.00 94.94 391 GLY A CA 1
ATOM 3084 C C . GLY A 1 391 ? -21.626 -2.276 7.875 1.00 94.94 391 GLY A C 1
ATOM 3085 O O . GLY A 1 391 ? -21.673 -3.420 8.316 1.00 94.94 391 GLY A O 1
ATOM 3086 N N . ARG A 1 392 ? -20.918 -1.976 6.775 1.00 93.44 392 ARG A N 1
ATOM 3087 C CA . ARG A 1 392 ? -20.109 -2.948 6.018 1.00 93.44 392 ARG A CA 1
ATOM 3088 C C . ARG A 1 392 ? -18.733 -2.385 5.720 1.00 93.44 392 ARG A C 1
ATOM 3090 O O . ARG A 1 392 ? -18.614 -1.337 5.099 1.00 93.44 392 ARG A O 1
ATOM 3097 N N . TRP A 1 393 ? -17.707 -3.139 6.091 1.00 97.38 393 TRP A N 1
ATOM 3098 C CA . TRP A 1 393 ? -16.314 -2.690 6.048 1.00 97.38 393 TRP A CA 1
ATOM 3099 C C . TRP A 1 393 ? -15.426 -3.539 5.129 1.00 97.38 393 TRP A C 1
ATOM 3101 O O . TRP A 1 393 ? -14.224 -3.307 5.071 1.00 97.38 393 TRP A O 1
ATOM 3111 N N . SER A 1 394 ? -16.001 -4.495 4.392 1.00 97.06 394 SER A N 1
ATOM 3112 C CA . SER A 1 394 ? -15.338 -5.227 3.305 1.00 97.06 394 SER A CA 1
ATOM 3113 C C . SER A 1 394 ? -15.867 -4.788 1.940 1.00 97.06 394 SER A C 1
ATOM 3115 O O . SER A 1 394 ? -17.005 -4.321 1.816 1.00 97.06 394 SER A O 1
ATOM 3117 N N . PHE A 1 395 ? -15.026 -4.883 0.910 1.00 96.31 395 PHE A N 1
ATOM 3118 C CA . PHE A 1 395 ? -15.352 -4.415 -0.431 1.00 96.31 395 PHE A CA 1
ATOM 3119 C C . PHE A 1 395 ? -14.507 -5.046 -1.533 1.00 96.31 395 PHE A C 1
ATOM 3121 O O . PHE A 1 395 ? -13.413 -5.546 -1.291 1.00 96.31 395 PHE A O 1
ATOM 3128 N N . PHE A 1 396 ? -14.998 -4.969 -2.772 1.00 96.88 396 PHE A N 1
ATOM 3129 C CA . PHE A 1 396 ? -14.204 -5.305 -3.946 1.00 96.88 396 PHE A CA 1
ATOM 3130 C C . PHE A 1 396 ? -13.275 -4.141 -4.292 1.00 96.88 396 PHE A C 1
ATOM 3132 O O . PHE A 1 396 ? -13.728 -3.005 -4.499 1.00 96.88 396 PHE A O 1
ATOM 3139 N N . LEU A 1 397 ? -11.981 -4.432 -4.368 1.00 95.81 397 LEU A N 1
ATOM 3140 C CA . LEU A 1 397 ? -10.949 -3.486 -4.756 1.00 95.81 397 LEU A CA 1
ATOM 3141 C C . LEU A 1 397 ? -10.360 -3.887 -6.104 1.00 95.81 397 LEU A C 1
ATOM 3143 O O . LEU A 1 397 ? -9.995 -5.041 -6.319 1.00 95.81 397 LEU A O 1
ATOM 3147 N N . THR A 1 398 ? -10.217 -2.894 -6.980 1.00 93.62 398 THR A N 1
ATOM 3148 C CA . THR A 1 398 ? -9.383 -2.990 -8.177 1.00 93.62 398 THR A CA 1
ATOM 3149 C C . THR A 1 398 ? -8.343 -1.885 -8.139 1.00 93.62 398 THR A C 1
ATOM 3151 O O . THR A 1 398 ? -8.671 -0.712 -7.934 1.00 93.62 398 THR A O 1
ATOM 3154 N N . SER A 1 399 ? -7.083 -2.250 -8.327 1.00 91.12 399 SER A N 1
ATOM 3155 C CA . SER A 1 399 ? -5.992 -1.302 -8.484 1.00 91.12 399 SER A CA 1
ATOM 3156 C C . SER A 1 399 ? -5.068 -1.792 -9.585 1.00 91.12 399 SER A C 1
ATOM 3158 O O . SER A 1 399 ? -4.491 -2.875 -9.497 1.00 91.12 399 SER A O 1
ATOM 3160 N N . ALA A 1 400 ? -4.946 -0.990 -10.637 1.00 83.88 400 ALA A N 1
ATOM 3161 C CA . ALA A 1 400 ? -4.018 -1.247 -11.725 1.00 83.88 400 ALA A CA 1
ATOM 3162 C C . ALA A 1 400 ? -2.897 -0.202 -11.652 1.00 83.88 400 ALA A C 1
ATOM 3164 O O . ALA A 1 400 ? -3.152 0.980 -11.913 1.00 83.88 400 ALA A O 1
ATOM 3165 N N . PRO A 1 401 ? -1.674 -0.600 -11.263 1.00 85.31 401 PRO A N 1
ATOM 3166 C CA . PRO A 1 401 ? -0.477 0.211 -11.450 1.00 85.31 401 PRO A CA 1
ATOM 3167 C C . PRO A 1 401 ? -0.305 0.691 -12.893 1.00 85.31 401 PRO A C 1
ATOM 3169 O O . PRO A 1 401 ? -0.727 0.017 -13.835 1.00 85.31 401 PRO A O 1
ATOM 3172 N N . LEU A 1 402 ? 0.411 1.803 -13.083 1.00 89.88 402 LEU A N 1
ATOM 3173 C CA . LEU A 1 402 ? 0.961 2.126 -14.400 1.00 89.88 402 LEU A CA 1
ATOM 3174 C C . LEU A 1 402 ? 1.856 0.977 -14.881 1.00 89.88 402 LEU A C 1
ATOM 3176 O O . LEU A 1 402 ? 2.720 0.498 -14.141 1.00 89.88 402 LEU A O 1
ATOM 3180 N N . HIS A 1 403 ? 1.681 0.578 -16.141 1.00 91.88 403 HIS A N 1
ATOM 3181 C CA . HIS A 1 403 ? 2.453 -0.492 -16.768 1.00 91.88 403 HIS A CA 1
ATOM 3182 C C . HIS A 1 403 ? 3.864 -0.005 -17.148 1.00 91.88 403 HIS A C 1
ATOM 3184 O O . HIS A 1 403 ? 4.202 0.154 -18.319 1.00 91.88 403 HIS A O 1
ATOM 3190 N N . VAL A 1 404 ? 4.699 0.252 -16.139 1.00 92.19 404 VAL A N 1
ATOM 3191 C CA . VAL A 1 404 ? 6.092 0.681 -16.314 1.00 92.19 404 VAL A CA 1
ATOM 3192 C C . VAL A 1 404 ? 7.013 -0.524 -16.157 1.00 92.19 404 VAL A C 1
ATOM 3194 O O . VAL A 1 404 ? 7.239 -1.025 -15.047 1.00 92.19 404 VAL A O 1
ATOM 3197 N N . HIS A 1 405 ? 7.567 -0.986 -17.278 1.00 93.62 405 HIS A N 1
ATOM 3198 C CA . HIS A 1 405 ? 8.589 -2.027 -17.274 1.00 93.62 405 HIS A CA 1
ATOM 3199 C C . HIS A 1 405 ? 9.783 -1.573 -16.425 1.00 93.62 405 HIS A C 1
ATOM 3201 O O . HIS A 1 405 ? 10.292 -0.468 -16.594 1.00 93.62 405 HIS A O 1
ATOM 3207 N N . GLY A 1 406 ? 10.200 -2.393 -15.462 1.00 92.06 406 GLY A N 1
ATOM 3208 C CA . GLY A 1 406 ? 11.260 -1.996 -14.534 1.00 92.06 406 GLY A CA 1
ATOM 3209 C C . GLY A 1 406 ? 10.877 -0.898 -13.520 1.00 92.06 406 GLY A C 1
ATOM 3210 O O . GLY A 1 406 ? 11.766 -0.360 -12.867 1.00 92.06 406 GLY A O 1
ATOM 3211 N N . GLY A 1 407 ? 9.589 -0.588 -13.318 1.00 92.44 407 GLY A N 1
ATOM 3212 C CA . GLY A 1 407 ? 9.146 0.411 -12.332 1.00 92.44 407 GLY A CA 1
ATOM 3213 C C . GLY A 1 407 ? 9.404 0.016 -10.867 1.00 92.44 407 GLY A C 1
ATOM 3214 O O . GLY A 1 407 ? 9.275 -1.157 -10.508 1.00 92.44 407 GLY A O 1
ATOM 3215 N N . VAL A 1 408 ? 9.778 0.991 -10.028 1.00 93.31 408 VAL A N 1
ATOM 3216 C CA . VAL A 1 408 ? 10.043 0.828 -8.576 1.00 93.31 408 VAL A CA 1
ATOM 3217 C C . VAL A 1 408 ? 8.780 0.986 -7.730 1.00 93.31 408 VAL A C 1
ATOM 3219 O O . VAL A 1 408 ? 8.621 0.301 -6.730 1.00 93.31 408 VAL A O 1
ATOM 3222 N N . GLY A 1 409 ? 7.883 1.870 -8.144 1.00 90.62 409 GLY A N 1
ATOM 3223 C CA . GLY A 1 409 ? 6.574 2.094 -7.547 1.00 90.62 409 GLY A CA 1
ATOM 3224 C C . GLY A 1 409 ? 5.662 2.719 -8.592 1.00 90.62 409 GLY A C 1
ATOM 3225 O O . GLY A 1 409 ? 6.039 2.836 -9.764 1.00 90.62 409 GLY A O 1
ATOM 3226 N N . THR A 1 410 ? 4.459 3.109 -8.196 1.00 88.81 410 THR A N 1
ATOM 3227 C CA . THR A 1 410 ? 3.487 3.674 -9.134 1.00 88.81 410 THR A CA 1
ATOM 3228 C C . THR A 1 410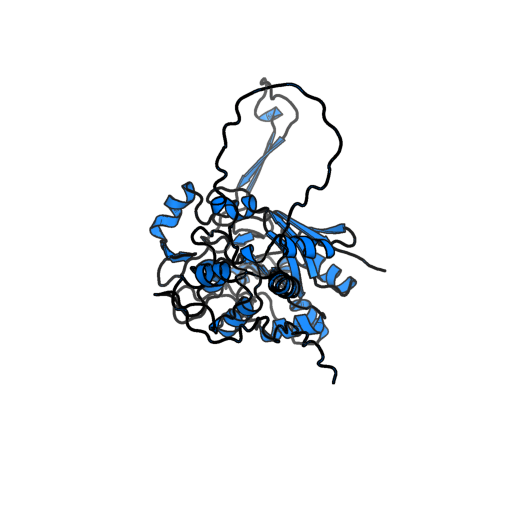 ? 2.561 4.666 -8.447 1.00 88.81 410 THR A C 1
ATOM 3230 O O . THR A 1 410 ? 2.219 4.495 -7.277 1.00 88.81 410 THR A O 1
ATOM 3233 N N . LEU A 1 411 ? 2.104 5.663 -9.202 1.00 82.19 411 LEU A N 1
ATOM 3234 C CA . LEU A 1 411 ? 0.869 6.352 -8.847 1.00 82.19 411 LEU A CA 1
ATOM 3235 C C . LEU A 1 411 ? -0.306 5.442 -9.229 1.00 82.19 411 LEU A C 1
ATOM 3237 O O . LEU A 1 411 ? -0.204 4.690 -10.200 1.00 82.19 411 LEU A O 1
ATOM 3241 N N . PRO A 1 412 ? -1.426 5.462 -8.507 1.00 63.09 412 PRO A N 1
ATOM 3242 C CA . PRO A 1 412 ? -2.403 4.414 -8.596 1.00 63.09 412 PRO A CA 1
ATOM 3243 C C . PRO A 1 412 ? -3.491 4.850 -9.574 1.00 63.09 412 PRO A C 1
ATOM 3245 O O . PRO A 1 412 ? -3.860 6.020 -9.676 1.00 63.09 412 PRO A O 1
ATOM 3248 N N . THR A 1 413 ? -4.066 3.866 -10.247 1.00 60.53 413 THR A N 1
ATOM 3249 C CA . THR A 1 413 ? -5.429 3.954 -10.763 1.00 60.53 413 THR A CA 1
ATOM 3250 C C . THR A 1 413 ? -6.241 2.977 -9.929 1.00 60.53 413 THR A C 1
ATOM 3252 O O . THR A 1 413 ? -6.241 1.779 -10.213 1.00 60.53 413 THR A O 1
ATOM 3255 N N . SER A 1 414 ? -6.854 3.451 -8.837 1.00 57.62 414 SER A N 1
ATOM 3256 C CA . SER A 1 414 ? -7.606 2.577 -7.927 1.00 57.62 414 SER A CA 1
ATOM 3257 C C . SER A 1 414 ? -9.087 2.928 -7.914 1.00 57.62 414 SER A C 1
ATOM 3259 O O . SER A 1 4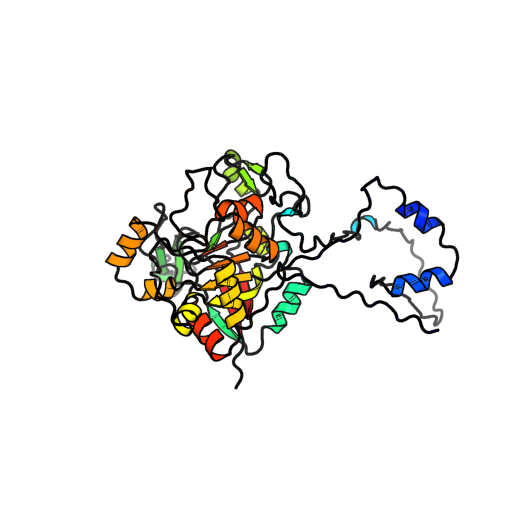14 ? -9.492 4.031 -7.541 1.00 57.62 414 SER A O 1
ATOM 3261 N N . LEU A 1 415 ? -9.909 1.955 -8.307 1.00 55.66 415 LEU A N 1
ATOM 3262 C CA . LEU A 1 415 ? -11.361 2.065 -8.363 1.00 55.66 415 LEU A CA 1
ATOM 3263 C C . LEU A 1 415 ? -11.987 1.032 -7.423 1.00 55.66 415 LEU A C 1
ATOM 3265 O O . LEU A 1 415 ? -11.722 -0.170 -7.509 1.00 55.66 415 LEU A O 1
ATOM 3269 N N . ARG A 1 416 ? -12.852 1.514 -6.528 1.00 59.84 416 ARG A N 1
ATOM 3270 C CA . ARG A 1 416 ? -13.717 0.686 -5.677 1.00 59.84 416 ARG A CA 1
ATOM 3271 C C . ARG A 1 416 ? -15.060 0.423 -6.350 1.00 59.84 416 ARG A C 1
ATOM 3273 O O . ARG A 1 416 ? -15.565 1.287 -7.064 1.00 59.84 416 ARG A O 1
ATOM 3280 N N . CYS A 1 417 ? -15.680 -0.710 -6.008 1.00 50.91 417 CYS A N 1
ATOM 3281 C CA . CYS A 1 417 ? -17.090 -1.007 -6.265 1.00 50.91 417 CYS A CA 1
ATOM 3282 C C . CYS A 1 417 ? -17.776 -1.559 -4.986 1.00 50.91 417 CYS A C 1
ATOM 3284 O O . CYS A 1 417 ? -17.290 -2.526 -4.405 1.00 50.91 417 CYS A O 1
ATOM 3286 N N . CYS A 1 418 ? -18.868 -0.949 -4.503 1.00 50.72 418 CYS A N 1
ATOM 3287 C CA . CYS A 1 418 ? -19.570 -1.293 -3.249 1.00 50.72 418 CYS A CA 1
ATOM 3288 C C . CYS A 1 418 ? -21.088 -1.094 -3.262 1.00 50.72 418 CYS A C 1
ATOM 3290 O O . CYS A 1 418 ? -21.598 -0.543 -4.233 1.00 50.72 418 CYS A O 1
ATOM 3292 N N . ARG A 1 419 ? -21.796 -1.604 -2.222 1.00 53.06 419 ARG A N 1
ATOM 3293 C CA . ARG A 1 419 ? -23.268 -1.489 -2.054 1.00 53.06 419 ARG A CA 1
ATOM 3294 C C . ARG A 1 419 ? -23.729 -0.152 -1.413 1.00 53.06 419 ARG A C 1
ATOM 3296 O O . ARG A 1 419 ? -22.868 0.565 -0.958 1.00 53.06 419 ARG A O 1
ATOM 3303 N N . GLN A 1 420 ? -25.044 0.134 -1.408 1.00 27.69 420 GLN A N 1
ATOM 3304 C CA . GLN A 1 420 ? -25.982 0.706 -0.410 1.00 27.69 420 GLN A CA 1
ATOM 3305 C C . GLN A 1 420 ? -27.207 -0.250 -0.276 1.00 27.69 420 GLN A C 1
ATOM 3307 O O . GLN A 1 420 ? -27.792 -0.609 -1.300 1.00 27.69 420 GLN A O 1
ATOM 3312 N N . ILE A 1 421 ? -27.636 -0.685 0.919 1.00 38.84 421 ILE A N 1
ATOM 3313 C CA . ILE A 1 421 ? -28.967 -1.329 1.105 1.00 38.84 421 ILE A CA 1
ATOM 3314 C C . ILE A 1 421 ? -29.817 -0.461 2.025 1.00 38.84 421 ILE A C 1
ATOM 3316 O O . ILE A 1 421 ? -29.272 0.096 2.977 1.00 38.84 421 ILE A O 1
ATOM 3320 N N . ASP A 1 422 ? -31.096 -0.360 1.667 1.00 36.00 422 ASP A N 1
ATOM 3321 C CA . ASP A 1 422 ? -32.211 0.234 2.412 1.00 36.00 422 ASP A CA 1
ATOM 3322 C C . ASP A 1 422 ? -32.472 -0.415 3.778 1.00 36.00 422 ASP A C 1
ATOM 3324 O O . ASP A 1 422 ? -32.302 -1.656 3.888 1.00 36.00 422 ASP A O 1
#

Foldseek 3Di:
DDDDDDPDDQDQPVLQATDPPDDDDDDDDDVVVVVVVPPDDPVVVVVVVVPPDDDPDDDDDDDDDDDDDDDDDDDDDPPPCVVVPPPPPCLGLAFQQRADDDPPDDRRQCQVSHDPQDLQFLLVLCDPVQLVVQVVQFDAFDKDAFWDDLQLDPQDPPPWDHWDKAKDFQCVPPPPDPSNDGDIDMDIDGDQLRTWKKFFQQNDAQLVQCATANGHHVVCLVVCLVVLGSAPLVCVVVVHLWGKEFEQELQVVCVVVVHDHDDQLAQAADELVSSVVSCVVLVHDFAAQYEYEYEPCNVVDSVPDDPVRVNVSSVVFFGYAHAQDVRRLSSVSSSSYSAYEYQASDNGTDPDPSVDPVTRDVCNSQNGSGRHMYTYNTDCPVVVVQCVQASHGMFIKGWRFDNDRSHRMGRIPIMTRHDDDD

Organism: NCBI:txid1147111

Radius of gyration: 26.56 Å; chains: 1; bounding box: 56×81×70 Å

Sequence (422 aa):
MSRKPNTGKLTVDDKGCGSLSGEKEMRQGNRLLDFLSNLGSKEDKLVLNALGIDFVAAVEMDSFELVPGLSGPSRSRDIDLTQIAGTHLHHGTICFDSLPKVEGQPQGCSWGLWDPDDELGTLNYLTPEVVKDAAKEIQTGVRFRLDLRLDHFDQRVAGREGFKHQIFDFKKRLPGTMYDFYGHDDVLTFNTQSSSQWDGYRHIGIQESATYYKGAEHQHVVAESAKGKMGIHKWVENGGIVGRAILLDYHRWRAEIGKPSVSANSTFAITGEELNEVARHQGTEFRPGDILVIRTGFTAWHLKASDEDKKTSTEKGAFIGVESSMASVRWLWNHHFAAVACDTLGFECTPIAFSDSTQTRLHDWLVAHWATPIRELWNLEDLSEECARQGRWSFFLTSAPLHVHGGVGTLPTSLRCCRQID

InterPro domains:
  IPR007325 Kynurenine formamidase/cyclase-like [PF04199] (178-348)
  IPR037175 Kynurenine formamidase superfamily [G3DSA:3.50.30.50] (124-415)
  IPR037175 Kynurenine formamidase superfamily [SSF102198] (241-408)

pLDDT: mean 79.26, std 26.58, range [23.0, 98.75]